Protein 1KMO (pdb70)

Organism: Escherichia coli (strain K12) (NCBI:txid83333)

Structure (mmCIF, N/CA/C/O backbone):
data_1KMO
#
_entry.id   1KMO
#
_cell.length_a   117.083
_cell.length_b   88.086
_cell.length_c   94.578
_cell.angle_alpha   90.00
_cell.angle_beta   90.00
_cell.angle_gamma   90.00
#
_symmetry.space_group_name_H-M   'P 21 21 2'
#
loop_
_entity.id
_entity.type
_entity.pdbx_description
1 polymer 'Iron(III) dicitrate transport protein fecA'
2 non-polymer 'LAURYL DIMETHYLAMINE-N-OXIDE'
3 non-polymer HEPTANE-1,2,3-TRIOL
4 water water
#
loop_
_atom_site.group_PDB
_atom_site.id
_atom_site.type_symbol
_atom_site.label_atom_id
_atom_site.label_alt_id
_atom_site.label_comp_id
_atom_site.label_asym_id
_atom_site.label_entity_id
_atom_site.label_seq_id
_atom_site.pdbx_PDB_ins_code
_atom_site.Cartn_x
_atom_site.Cartn_y
_atom_site.Cartn_z
_atom_site.occupancy
_atom_site.B_iso_or_equiv
_atom_site.auth_seq_id
_atom_site.auth_comp_id
_atom_site.auth_asym_id
_atom_site.auth_atom_id
_atom_site.pdbx_PDB_model_num
ATOM 1 N N . ALA A 1 114 ? 44.864 1.851 48.814 1.00 55.56 81 ALA A N 1
ATOM 2 C CA . ALA A 1 114 ? 45.767 0.663 48.942 1.00 54.32 81 ALA A CA 1
ATOM 3 C C . ALA A 1 114 ? 45.904 -0.029 47.601 1.00 52.45 81 ALA A C 1
ATOM 4 O O . ALA A 1 114 ? 45.496 -1.181 47.456 1.00 53.05 81 ALA A O 1
ATOM 6 N N . LEU A 1 115 ? 46.501 0.671 46.639 1.00 50.27 82 LEU A N 1
ATOM 7 C CA . LEU A 1 115 ? 46.690 0.168 45.275 1.00 47.79 82 LEU A CA 1
ATOM 8 C C . LEU A 1 115 ? 45.706 -0.902 44.824 1.00 45.94 82 LEU A C 1
ATOM 9 O O . LEU A 1 115 ? 45.820 -2.069 45.197 1.00 44.70 82 LEU A O 1
ATOM 14 N N . THR A 1 116 ? 44.738 -0.480 44.016 1.00 43.40 83 THR A N 1
ATOM 15 C CA . THR A 1 116 ? 43.735 -1.375 43.469 1.00 41.67 83 THR A CA 1
ATOM 16 C C . THR A 1 116 ? 43.741 -1.133 41.964 1.00 40.15 83 THR A C 1
ATOM 17 O O . THR A 1 116 ? 43.580 0.003 41.508 1.00 40.57 83 THR A O 1
ATOM 21 N N . VAL A 1 117 ? 43.968 -2.192 41.197 1.00 37.08 84 VAL A N 1
ATOM 22 C CA . VAL A 1 117 ? 43.995 -2.071 39.756 1.00 35.11 84 VAL A CA 1
ATOM 23 C C . VAL A 1 117 ? 42.578 -1.761 39.295 1.00 33.85 84 VAL A C 1
ATOM 24 O O . VAL A 1 117 ? 41.606 -2.331 39.801 1.00 33.55 84 VAL A O 1
ATOM 28 N N . VAL A 1 118 ? 42.455 -0.816 38.376 1.00 32.75 85 VAL A N 1
ATOM 29 C CA . VAL A 1 118 ? 41.143 -0.459 37.857 1.00 32.53 85 VAL A CA 1
ATOM 30 C C . VAL A 1 118 ? 40.860 -1.449 36.751 1.00 32.66 85 VAL A C 1
ATOM 31 O O . VAL A 1 118 ? 39.833 -2.131 36.752 1.00 31.98 85 VAL A O 1
ATOM 35 N N . GLY A 1 119 ? 41.804 -1.539 35.819 1.00 30.61 86 GLY A N 1
ATOM 36 C CA . GLY A 1 119 ? 41.646 -2.444 34.706 1.00 30.13 86 GLY A CA 1
ATOM 37 C C . GLY A 1 119 ? 40.800 -1.823 33.608 1.00 29.92 86 GLY A C 1
ATOM 38 O O . GLY A 1 119 ? 41.245 -0.917 32.906 1.00 30.64 86 GLY A O 1
ATOM 39 N N . ASP A 1 120 ? 39.569 -2.296 33.472 1.00 28.32 87 ASP A N 1
ATOM 40 C CA . ASP A 1 120 ? 38.689 -1.794 32.422 1.00 27.63 87 ASP A CA 1
ATOM 41 C C . ASP A 1 120 ? 37.874 -0.581 32.881 1.00 26.32 87 ASP A C 1
ATOM 42 O O . ASP A 1 120 ? 36.901 -0.705 33.640 1.00 25.36 87 ASP A O 1
ATOM 47 N N . TRP A 1 121 ? 38.288 0.596 32.418 1.00 26.05 88 TRP A N 1
ATOM 48 C CA . TRP A 1 121 ? 37.597 1.828 32.782 1.00 26.05 88 TRP A CA 1
ATOM 49 C C . TRP A 1 121 ? 36.323 2.094 31.978 1.00 25.84 88 TRP A C 1
ATOM 50 O O . TRP A 1 121 ? 35.642 3.083 32.229 1.00 25.54 88 TRP A O 1
ATOM 61 N N . LEU A 1 122 ? 36.025 1.238 30.999 1.00 25.67 89 LEU A N 1
ATOM 62 C CA . LEU A 1 122 ? 34.816 1.405 30.185 1.00 24.10 89 LEU A CA 1
ATOM 63 C C . LEU A 1 122 ? 33.733 0.613 30.926 1.00 25.80 89 LEU A C 1
ATOM 64 O O . LEU A 1 122 ? 32.818 1.180 31.553 1.00 24.96 89 LEU A O 1
ATOM 69 N N . GLY A 1 123 ? 33.870 -0.705 30.848 1.00 25.72 90 GLY A N 1
ATOM 70 C CA . GLY A 1 123 ? 32.973 -1.614 31.520 1.00 27.36 90 GLY A CA 1
ATOM 71 C C . GLY A 1 123 ? 31.544 -1.169 31.677 1.00 28.77 90 GLY A C 1
ATOM 72 O O . GLY A 1 123 ? 30.847 -0.900 30.699 1.00 27.17 90 GLY A O 1
ATOM 73 N N . ASP A 1 124 ? 31.109 -1.089 32.924 1.00 29.19 91 ASP A N 1
ATOM 74 C CA . ASP A 1 124 ? 29.743 -0.694 33.220 1.00 29.90 91 ASP A CA 1
ATOM 75 C C . ASP A 1 124 ? 29.547 0.791 33.422 1.00 28.04 91 ASP A C 1
ATOM 76 O O . ASP A 1 124 ? 28.574 1.218 34.042 1.00 28.42 91 ASP A O 1
ATOM 81 N N . ALA A 1 125 ? 30.470 1.580 32.899 1.00 28.12 92 ALA A N 1
ATOM 82 C CA . ALA A 1 125 ? 30.371 3.045 32.982 1.00 30.14 92 ALA A CA 1
ATOM 83 C C . ALA A 1 125 ? 30.175 3.567 34.416 1.00 30.92 92 ALA A C 1
ATOM 84 O O . ALA A 1 125 ? 29.214 4.290 34.707 1.00 29.87 92 ALA A O 1
ATOM 86 N N . ARG A 1 126 ? 31.091 3.182 35.300 1.00 32.38 93 ARG A N 1
ATOM 87 C CA . ARG A 1 126 ? 31.044 3.587 36.710 1.00 33.91 93 ARG A CA 1
ATOM 88 C C . ARG A 1 126 ? 31.209 5.090 36.807 1.00 32.76 93 ARG A C 1
ATOM 89 O O . ARG A 1 126 ? 32.030 5.673 36.110 1.00 32.21 93 ARG A O 1
ATOM 97 N N . GLU A 1 127 ? 30.429 5.712 37.679 1.00 32.21 94 GLU A N 1
ATOM 98 C CA . GLU A 1 127 ? 30.477 7.157 37.832 1.00 33.17 94 GLU A CA 1
ATOM 99 C C . GLU A 1 127 ? 31.888 7.684 38.024 1.00 31.40 94 GLU A C 1
ATOM 100 O O . GLU A 1 127 ? 32.282 8.658 37.383 1.00 30.45 94 GLU A O 1
ATOM 106 N N . ASN A 1 128 ? 32.648 7.022 38.889 1.00 31.20 95 ASN A N 1
ATOM 107 C CA . ASN A 1 128 ? 34.009 7.446 39.181 1.00 31.98 95 ASN A CA 1
ATOM 108 C C . ASN A 1 128 ? 34.970 7.351 37.997 1.00 28.32 95 ASN A C 1
ATOM 109 O O . ASN A 1 128 ? 35.800 8.229 37.822 1.00 28.07 95 ASN A O 1
ATOM 114 N N . ASP A 1 129 ? 34.871 6.298 37.191 1.00 25.67 96 ASP A N 1
ATOM 115 C CA . ASP A 1 129 ? 35.751 6.187 36.032 1.00 24.60 96 ASP A CA 1
ATOM 116 C C . ASP A 1 129 ? 35.418 7.329 35.064 1.00 23.91 96 ASP A C 1
ATOM 117 O O . ASP A 1 129 ? 36.304 7.879 34.410 1.00 21.99 96 ASP A O 1
ATOM 122 N N . VAL A 1 130 ? 34.138 7.691 34.965 1.00 21.80 97 VAL A N 1
ATOM 123 C CA . VAL A 1 130 ? 33.780 8.781 34.076 1.00 21.03 97 VAL A CA 1
ATOM 124 C C . VAL A 1 130 ? 34.318 10.113 34.617 1.00 21.49 97 VAL A C 1
ATOM 125 O O . VAL A 1 130 ? 34.883 10.916 33.871 1.00 20.84 97 VAL A O 1
ATOM 129 N N . PHE A 1 131 ? 34.142 10.362 35.912 1.00 22.54 98 PHE A N 1
ATOM 130 C CA . PHE A 1 131 ? 34.617 11.627 36.474 1.00 25.33 98 PHE A CA 1
ATOM 131 C C . PHE A 1 131 ? 36.143 11.770 36.317 1.00 25.46 98 PHE A C 1
ATOM 132 O O . PHE A 1 131 ? 36.657 12.857 36.021 1.00 24.25 98 PHE A O 1
ATOM 140 N N . GLU A 1 132 ? 36.842 10.648 36.481 1.00 26.03 99 GLU A N 1
ATOM 141 C CA . GLU A 1 132 ? 38.317 10.569 36.389 1.00 25.28 99 GLU A CA 1
ATOM 142 C C . GLU A 1 132 ? 38.835 10.369 34.957 1.00 25.38 99 GLU A C 1
ATOM 143 O O . GLU A 1 132 ? 40.039 10.231 34.730 1.00 24.07 99 GLU A O 1
ATOM 149 N N . HIS A 1 133 ? 37.924 10.335 33.988 1.00 23.71 100 HIS A N 1
ATOM 150 C CA . HIS A 1 133 ? 38.334 10.140 32.610 1.00 22.01 100 HIS A CA 1
ATOM 151 C C . HIS A 1 133 ? 39.076 11.339 32.000 1.00 21.02 100 HIS A C 1
ATOM 152 O O . HIS A 1 133 ? 38.541 12.452 31.938 1.00 20.53 100 HIS A O 1
ATOM 159 N N . ALA A 1 134 ? 40.291 11.111 31.506 1.00 19.89 101 ALA A N 1
ATOM 160 C CA . ALA A 1 134 ? 41.087 12.189 30.911 1.00 20.96 101 ALA A CA 1
ATOM 161 C C . ALA A 1 134 ? 40.752 12.439 29.441 1.00 21.92 101 ALA A C 1
ATOM 162 O O . ALA A 1 134 ? 41.611 12.289 28.554 1.00 21.92 101 ALA A O 1
ATOM 164 N N . GLY A 1 135 ? 39.496 12.820 29.195 1.00 21.71 102 GLY A N 1
ATOM 165 C CA . GLY A 1 135 ? 39.038 13.104 27.845 1.00 19.69 102 GLY A CA 1
ATOM 166 C C . GLY A 1 135 ? 37.530 13.296 27.884 1.00 18.86 102 GLY A C 1
ATOM 167 O O . GLY A 1 135 ? 36.902 13.012 28.891 1.00 19.25 102 GLY A O 1
ATOM 168 N N . ALA A 1 136 ? 36.944 13.779 26.795 1.00 19.24 103 ALA A N 1
ATOM 169 C CA . ALA A 1 136 ? 35.498 13.974 26.745 1.00 18.00 103 ALA A CA 1
ATOM 170 C C . ALA A 1 136 ? 34.755 12.622 26.861 1.00 19.79 103 ALA A C 1
ATOM 171 O O . ALA A 1 136 ? 34.966 11.700 26.063 1.00 19.33 103 ALA A O 1
ATOM 173 N N . ARG A 1 137 ? 33.874 12.515 27.852 1.00 19.02 104 ARG A N 1
ATOM 174 C CA . ARG A 1 137 ? 33.120 11.292 28.053 1.00 19.92 104 ARG A CA 1
ATOM 175 C C . ARG A 1 137 ? 31.819 11.601 28.793 1.00 20.16 104 ARG A C 1
ATOM 176 O O . ARG A 1 137 ? 31.830 12.280 29.820 1.00 22.93 104 ARG A O 1
ATOM 184 N N . ASP A 1 138 ? 30.702 11.122 28.262 1.00 17.66 105 ASP A N 1
ATOM 185 C CA . ASP A 1 138 ? 29.408 11.334 28.908 1.00 19.52 105 ASP A CA 1
ATOM 186 C C . ASP A 1 138 ? 28.607 10.054 28.951 1.00 17.10 105 ASP A C 1
ATOM 187 O O . ASP A 1 138 ? 28.623 9.268 28.003 1.00 17.03 105 ASP A O 1
ATOM 192 N N . VAL A 1 139 ? 27.904 9.835 30.057 1.00 17.04 106 VAL A N 1
ATOM 193 C CA . VAL A 1 139 ? 27.070 8.657 30.201 1.00 16.21 106 VAL A CA 1
ATOM 194 C C . VAL A 1 139 ? 25.626 9.071 30.535 1.00 17.48 106 VAL A C 1
ATOM 195 O O . VAL A 1 139 ? 25.418 10.044 31.245 1.00 18.74 106 VAL A O 1
ATOM 199 N N . ILE A 1 140 ? 24.637 8.356 29.999 1.00 15.68 107 ILE A N 1
ATOM 200 C CA . ILE A 1 140 ? 23.267 8.608 30.390 1.00 17.34 107 ILE A CA 1
ATOM 201 C C . ILE A 1 140 ? 22.789 7.238 30.832 1.00 18.35 107 ILE A C 1
ATOM 202 O O . ILE A 1 140 ? 22.881 6.270 30.069 1.00 20.29 107 ILE A O 1
ATOM 207 N N . ARG A 1 141 ? 22.325 7.153 32.077 1.00 17.13 108 ARG A N 1
ATOM 208 C CA . ARG A 1 141 ? 21.876 5.891 32.673 1.00 19.58 108 ARG A CA 1
ATOM 209 C C . ARG A 1 141 ? 20.376 5.624 32.532 1.00 21.96 108 ARG A C 1
ATOM 210 O O . ARG A 1 141 ? 19.583 6.551 32.355 1.00 20.08 108 ARG A O 1
ATOM 218 N N . ARG A 1 142 ? 20.000 4.346 32.623 1.00 23.34 109 ARG A N 1
ATOM 219 C CA . ARG A 1 142 ? 18.610 3.919 32.452 1.00 24.38 109 ARG A CA 1
ATOM 220 C C . ARG A 1 142 ? 17.593 4.782 33.210 1.00 25.07 109 ARG A C 1
ATOM 221 O O . ARG A 1 142 ? 16.508 5.049 32.724 1.00 22.99 109 ARG A O 1
ATOM 229 N N . GLU A 1 143 ? 17.976 5.223 34.400 1.00 25.96 110 GLU A N 1
ATOM 230 C CA . GLU A 1 143 ? 17.132 6.039 35.243 1.00 27.66 110 GLU A CA 1
ATOM 231 C C . GLU A 1 143 ? 16.640 7.282 34.528 1.00 25.00 110 GLU A C 1
ATOM 232 O O . GLU A 1 143 ? 15.514 7.729 34.752 1.00 23.97 110 GLU A O 1
ATOM 238 N N . ASP A 1 144 ? 17.476 7.846 33.670 1.00 21.53 111 ASP A N 1
ATOM 239 C CA . ASP A 1 144 ? 17.067 9.052 32.978 1.00 20.80 111 ASP A CA 1
ATOM 240 C C . ASP A 1 144 ? 16.537 8.878 31.567 1.00 18.64 111 ASP A C 1
ATOM 241 O O . ASP A 1 144 ? 16.265 9.873 30.881 1.00 16.67 111 ASP A O 1
ATOM 246 N N . PHE A 1 145 ? 16.368 7.633 31.127 1.00 18.49 112 PHE A N 1
ATOM 247 C CA . PHE A 1 145 ? 15.880 7.404 29.756 1.00 18.17 112 PHE A CA 1
ATOM 248 C C . PHE A 1 145 ? 14.481 7.910 29.561 1.00 17.85 112 PHE A C 1
ATOM 249 O O . PHE A 1 145 ? 14.170 8.579 28.562 1.00 17.43 112 PHE A O 1
ATOM 257 N N . ALA A 1 146 ? 13.631 7.585 30.525 1.00 16.94 113 ALA A N 1
ATOM 258 C CA . ALA A 1 146 ? 12.202 7.905 30.414 1.00 19.22 113 ALA A CA 1
ATOM 259 C C . ALA A 1 146 ? 11.766 9.369 30.469 1.00 19.75 113 ALA A C 1
ATOM 260 O O . ALA A 1 146 ? 10.689 9.706 29.964 1.00 21.29 113 ALA A O 1
ATOM 262 N N . LYS A 1 147 ? 12.591 10.236 31.054 1.00 19.11 114 LYS A N 1
ATOM 263 C CA . LYS A 1 147 ? 12.207 11.625 31.211 1.00 19.51 114 LYS A CA 1
ATOM 264 C C . LYS A 1 147 ? 11.833 12.386 29.925 1.00 20.41 114 LYS A C 1
ATOM 265 O O . LYS A 1 147 ? 11.103 13.374 29.992 1.00 17.62 114 LYS A O 1
ATOM 271 N N . THR A 1 148 ? 12.342 11.966 28.766 1.00 17.90 115 THR A N 1
ATOM 272 C CA . THR A 1 148 ? 11.955 12.636 27.534 1.00 18.36 115 THR A CA 1
ATOM 273 C C . THR A 1 148 ? 11.145 11.684 26.637 1.00 18.38 115 THR A C 1
ATOM 274 O O . THR A 1 148 ? 10.932 11.976 25.471 1.00 18.45 115 THR A O 1
ATOM 278 N N . GLY A 1 149 ? 10.687 10.560 27.184 1.00 19.46 116 GLY A N 1
ATOM 279 C CA . GLY A 1 149 ? 9.894 9.616 26.396 1.00 17.40 116 GLY A CA 1
ATOM 280 C C . GLY A 1 149 ? 10.734 8.791 25.432 1.00 19.04 116 GLY A C 1
ATOM 281 O O . GLY A 1 149 ? 10.215 8.209 24.486 1.00 15.35 116 GLY A O 1
ATOM 282 N N . ALA A 1 150 ? 12.039 8.702 25.701 1.00 17.52 117 ALA A N 1
ATOM 283 C CA . ALA A 1 150 ? 12.934 7.954 24.828 1.00 18.52 117 ALA A CA 1
ATOM 284 C C . ALA A 1 150 ? 12.708 6.449 24.822 1.00 19.88 117 ALA A C 1
ATOM 285 O O . ALA A 1 150 ? 12.575 5.807 25.872 1.00 20.44 117 ALA A O 1
ATOM 287 N N . THR A 1 151 ? 12.672 5.869 23.631 1.00 18.17 118 THR A N 1
ATOM 288 C CA . THR A 1 151 ? 12.526 4.423 23.527 1.00 20.36 118 THR A CA 1
ATOM 289 C C . THR A 1 151 ? 13.587 3.895 22.573 1.00 18.80 118 THR A C 1
ATOM 290 O O . THR A 1 151 ? 13.726 2.703 22.426 1.00 19.57 118 THR A O 1
ATOM 294 N N . THR A 1 152 ? 14.325 4.793 21.924 1.00 18.92 119 THR A N 1
ATOM 295 C CA . THR A 1 152 ? 15.355 4.403 20.968 1.00 17.73 119 THR A CA 1
ATOM 296 C C . THR A 1 152 ? 16.745 4.931 21.354 1.00 19.01 119 THR A C 1
ATOM 297 O O . THR A 1 152 ? 16.876 5.913 22.090 1.00 18.24 119 THR A O 1
ATOM 301 N N . MET A 1 153 ? 17.775 4.288 20.821 1.00 17.31 120 MET A N 1
ATOM 302 C CA . MET A 1 153 ? 19.130 4.704 21.095 1.00 18.57 120 MET A CA 1
ATOM 303 C C . MET A 1 153 ? 19.319 6.160 20.693 1.00 18.46 120 MET A C 1
ATOM 304 O O . MET A 1 153 ? 19.888 6.944 21.450 1.00 15.30 120 MET A O 1
ATOM 309 N N . ARG A 1 154 ? 18.807 6.555 19.521 1.00 18.99 121 ARG A N 1
ATOM 310 C CA . ARG A 1 154 ? 19.041 7.930 19.093 1.00 18.95 121 ARG A CA 1
ATOM 311 C C . ARG A 1 154 ? 18.457 8.992 19.998 1.00 19.32 121 ARG A C 1
ATOM 312 O O . ARG A 1 154 ? 19.036 10.057 20.135 1.00 17.92 121 ARG A O 1
ATOM 320 N N . GLU A 1 155 ? 17.317 8.708 20.631 1.00 18.62 122 GLU A N 1
ATOM 321 C CA . GLU A 1 155 ? 16.726 9.699 21.495 1.00 18.22 122 GLU A CA 1
ATOM 322 C C . GLU A 1 155 ? 17.568 9.977 22.712 1.00 18.63 122 GLU A C 1
ATOM 323 O O . GLU A 1 155 ? 17.529 11.076 23.251 1.00 20.96 122 GLU A O 1
ATOM 329 N N . VAL A 1 156 ? 18.322 8.992 23.167 1.00 16.26 123 VAL A N 1
ATOM 330 C CA . VAL A 1 156 ? 19.171 9.230 24.325 1.00 17.21 123 VAL A CA 1
ATOM 331 C C . VAL A 1 156 ? 20.514 9.823 23.856 1.00 16.42 123 VAL A C 1
ATOM 332 O O . VAL A 1 156 ? 21.050 10.773 24.454 1.00 16.57 123 VAL A O 1
ATOM 336 N N . LEU A 1 157 ? 21.042 9.283 22.762 1.00 15.60 124 LEU A N 1
ATOM 337 C CA . LEU A 1 157 ? 22.299 9.782 22.230 1.00 16.93 124 LEU A CA 1
ATOM 338 C C . LEU A 1 157 ? 22.218 11.291 21.947 1.00 18.77 124 LEU A C 1
ATOM 339 O O . LEU A 1 157 ? 23.202 12.007 22.119 1.00 17.23 124 LEU A O 1
ATOM 344 N N . ASN A 1 158 ? 21.041 11.763 21.519 1.00 19.27 125 ASN A N 1
ATOM 345 C CA . ASN A 1 158 ? 20.837 13.184 21.212 1.00 19.96 125 ASN A CA 1
ATOM 346 C C . ASN A 1 158 ? 20.919 14.086 22.431 1.00 20.70 125 ASN A C 1
ATOM 347 O O . ASN A 1 158 ? 21.087 15.286 22.289 1.00 22.60 125 ASN A O 1
ATOM 352 N N . ARG A 1 159 ? 20.792 13.536 23.631 1.00 18.93 126 ARG A N 1
ATOM 353 C CA . ARG A 1 159 ? 20.900 14.377 24.824 1.00 19.85 126 ARG A CA 1
ATOM 354 C C . ARG A 1 159 ? 22.360 14.535 25.275 1.00 20.73 126 ARG A C 1
ATOM 355 O O . ARG A 1 159 ? 22.642 15.095 26.345 1.00 21.51 126 ARG A O 1
ATOM 363 N N . ILE A 1 160 ? 23.276 14.029 24.463 1.00 20.19 127 ILE A N 1
ATOM 364 C CA . ILE A 1 160 ? 24.695 14.086 24.765 1.00 20.41 127 ILE A CA 1
ATOM 365 C C . ILE A 1 160 ? 25.392 15.100 23.877 1.00 20.73 127 ILE A C 1
ATOM 366 O O . ILE A 1 160 ? 25.259 15.077 22.658 1.00 20.22 127 ILE A O 1
ATOM 371 N N . PRO A 1 161 ? 26.154 16.014 24.490 1.00 20.61 128 PRO A N 1
ATOM 372 C CA . PRO A 1 161 ? 26.858 17.033 23.731 1.00 19.97 128 PRO A CA 1
ATOM 373 C C . PRO A 1 161 ? 27.836 16.467 22.727 1.00 21.16 128 PRO A C 1
ATOM 374 O O . PRO A 1 161 ? 28.534 15.498 23.005 1.00 21.87 128 PRO A O 1
ATOM 378 N N . GLY A 1 162 ? 27.849 17.069 21.545 1.00 19.26 129 GLY A N 1
ATOM 379 C CA . GLY A 1 162 ? 28.769 16.643 20.507 1.00 19.37 129 GLY A CA 1
ATOM 380 C C . GLY A 1 162 ? 28.273 15.439 19.728 1.00 19.57 129 GLY A C 1
ATOM 381 O O . GLY A 1 162 ? 28.999 14.911 18.865 1.00 16.98 129 GLY A O 1
ATOM 382 N N . VAL A 1 163 ? 27.054 14.991 20.045 1.00 17.38 130 VAL A N 1
ATOM 383 C CA . VAL A 1 163 ? 26.479 13.836 19.365 1.00 18.51 130 VAL A CA 1
ATOM 384 C C . VAL A 1 163 ? 25.221 14.252 18.606 1.00 18.82 130 VAL A C 1
ATOM 385 O O . VAL A 1 163 ? 24.352 14.889 19.178 1.00 17.21 130 VAL A O 1
ATOM 389 N N . SER A 1 164 ? 25.143 13.891 17.329 1.00 17.46 131 SER A N 1
ATOM 390 C CA . SER A 1 164 ? 23.971 14.199 16.538 1.00 18.87 131 SER A CA 1
ATOM 391 C C . SER A 1 164 ? 23.451 12.863 15.986 1.00 17.90 131 SER A C 1
ATOM 392 O O . SER A 1 164 ? 24.176 12.165 15.289 1.00 17.01 131 SER A O 1
ATOM 395 N N . ALA A 1 165 ? 22.206 12.521 16.331 1.00 18.07 132 ALA A N 1
ATOM 396 C CA . ALA A 1 165 ? 21.574 11.256 15.923 1.00 16.05 132 ALA A CA 1
ATOM 397 C C . ALA A 1 165 ? 20.265 11.600 15.223 1.00 14.58 132 ALA A C 1
ATOM 398 O O . ALA A 1 165 ? 19.204 11.674 15.853 1.00 13.69 132 ALA A O 1
ATOM 400 N N . PRO A 1 166 ? 20.326 11.810 13.905 1.00 15.51 133 PRO A N 1
ATOM 401 C CA . PRO A 1 166 ? 19.183 12.170 13.062 1.00 14.33 133 PRO A CA 1
ATOM 402 C C . PRO A 1 166 ? 18.055 11.159 13.070 1.00 13.48 133 PRO A C 1
ATOM 403 O O . PRO A 1 166 ? 18.258 9.962 13.315 1.00 12.70 133 PRO A O 1
ATOM 407 N N . GLU A 1 167 ? 16.862 11.658 12.785 1.00 14.33 134 GLU A N 1
ATOM 408 C CA . GLU A 1 167 ? 15.687 10.819 12.698 1.00 15.83 134 GLU A CA 1
ATOM 409 C C . GLU A 1 167 ? 15.904 9.898 11.500 1.00 15.18 134 GLU A C 1
ATOM 410 O O . GLU A 1 167 ? 16.719 10.210 10.609 1.00 14.31 134 GLU A O 1
ATOM 416 N N . ASN A 1 168 ? 15.217 8.759 11.499 1.00 14.85 135 ASN A N 1
ATOM 417 C CA . ASN A 1 168 ? 15.344 7.764 10.421 1.00 15.07 135 ASN A CA 1
ATOM 418 C C . ASN A 1 168 ? 15.269 8.394 9.051 1.00 15.67 135 ASN A C 1
ATOM 419 O O . ASN A 1 168 ? 14.381 9.182 8.774 1.00 18.10 135 ASN A O 1
ATOM 424 N N . ASN A 1 169 ? 16.211 8.046 8.184 1.00 16.52 136 ASN A N 1
ATOM 425 C CA . ASN A 1 169 ? 16.194 8.585 6.835 1.00 16.02 136 ASN A CA 1
ATOM 426 C C . ASN A 1 169 ? 17.150 7.755 6.002 1.00 16.71 136 ASN A C 1
ATOM 427 O O . ASN A 1 169 ? 18.002 7.048 6.541 1.00 16.57 136 ASN A O 1
ATOM 432 N N . GLY A 1 170 ? 16.981 7.831 4.683 1.00 17.48 137 GLY A N 1
ATOM 433 C CA . GLY A 1 170 ? 17.836 7.121 3.758 1.00 17.53 137 GLY A CA 1
ATOM 434 C C . GLY A 1 170 ? 17.871 5.615 3.932 1.00 17.71 137 GLY A C 1
ATOM 435 O O . GLY A 1 170 ? 16.861 4.960 4.216 1.00 15.60 137 GLY A O 1
ATOM 436 N N . THR A 1 171 ? 19.055 5.061 3.751 1.00 17.24 138 THR A N 1
ATOM 437 C CA . THR A 1 171 ? 19.235 3.630 3.901 1.00 19.14 138 THR A CA 1
ATOM 438 C C . THR A 1 171 ? 18.706 3.262 5.277 1.00 18.98 138 THR A C 1
ATOM 439 O O . THR A 1 171 ? 17.979 2.275 5.427 1.00 20.94 138 THR A O 1
ATOM 443 N N . GLY A 1 172 ? 19.018 4.097 6.264 1.00 18.54 139 GLY A N 1
ATOM 444 C CA . GLY A 1 172 ? 18.554 3.854 7.623 1.00 16.62 139 GLY A CA 1
ATOM 445 C C . GLY A 1 172 ? 17.215 4.490 7.950 1.00 16.19 139 GLY A C 1
ATOM 446 O O . GLY A 1 172 ? 17.028 5.049 9.049 1.00 14.97 139 GLY A O 1
ATOM 447 N N . SER A 1 173 ? 16.282 4.410 7.002 1.00 16.13 140 SER A N 1
ATOM 448 C CA . SER A 1 173 ? 14.943 4.974 7.161 1.00 15.89 140 SER A CA 1
ATOM 449 C C . SER A 1 173 ? 14.029 4.006 7.933 1.00 17.37 140 SER A C 1
ATOM 450 O O . SER A 1 173 ? 12.901 3.710 7.510 1.00 15.30 140 SER A O 1
ATOM 453 N N . HIS A 1 174 ? 14.523 3.535 9.077 1.00 15.78 141 HIS A N 1
ATOM 454 C CA . HIS A 1 174 ? 13.783 2.608 9.895 1.00 14.85 141 HIS A CA 1
ATOM 455 C C . HIS A 1 174 ? 14.493 2.396 11.208 1.00 17.00 141 HIS A C 1
ATOM 456 O O . HIS A 1 174 ? 15.677 2.693 11.344 1.00 15.69 141 HIS A O 1
ATOM 463 N N . ASP A 1 175 ? 13.770 1.821 12.154 1.00 17.15 142 ASP A N 1
ATOM 464 C CA . ASP A 1 175 ? 14.290 1.569 13.484 1.00 18.34 142 ASP A CA 1
ATOM 465 C C . ASP A 1 175 ? 15.356 0.478 13.645 1.00 19.75 142 ASP A C 1
ATOM 466 O O . ASP A 1 175 ? 16.012 0.436 14.704 1.00 19.44 142 ASP A O 1
ATOM 471 N N . LEU A 1 176 ? 15.552 -0.386 12.638 1.00 17.54 143 LEU A N 1
ATOM 472 C CA . LEU A 1 176 ? 16.559 -1.446 12.778 1.00 19.40 143 LEU A CA 1
ATOM 473 C C . LEU A 1 176 ? 17.955 -0.893 12.601 1.00 18.38 143 LEU A C 1
ATOM 474 O O . LEU A 1 176 ? 18.922 -1.504 13.055 1.00 18.13 143 LEU A O 1
ATOM 479 N N . ALA A 1 177 ? 18.048 0.247 11.916 1.00 16.41 144 ALA A N 1
ATOM 480 C CA . ALA A 1 177 ? 19.327 0.913 11.661 1.00 16.60 144 ALA A CA 1
ATOM 481 C C . ALA A 1 177 ? 19.658 1.859 12.810 1.00 15.86 144 ALA A C 1
ATOM 482 O O . ALA A 1 177 ? 18.828 2.097 13.682 1.00 14.83 144 ALA A O 1
ATOM 484 N N . MET A 1 178 ? 20.892 2.352 12.818 1.00 14.22 145 MET A N 1
ATOM 485 C CA . MET A 1 178 ? 21.297 3.328 13.794 1.00 15.11 145 MET A CA 1
ATOM 486 C C . MET A 1 178 ? 22.058 4.422 13.046 1.00 15.53 145 MET A C 1
ATOM 487 O O . MET A 1 178 ? 22.972 4.152 12.248 1.00 16.79 145 MET A O 1
ATOM 492 N N . ASN A 1 179 ? 21.666 5.662 13.296 1.00 15.23 146 ASN A N 1
ATOM 493 C CA . ASN A 1 179 ? 22.308 6.793 12.664 1.00 14.99 146 ASN A CA 1
ATOM 494 C C . ASN A 1 179 ? 22.778 7.782 13.710 1.00 13.96 146 ASN A C 1
ATOM 495 O O . ASN A 1 179 ? 21.982 8.269 14.493 1.00 13.17 146 ASN A O 1
ATOM 500 N N . PHE A 1 180 ? 24.071 8.073 13.723 1.00 13.89 147 PHE A N 1
ATOM 501 C CA . PHE A 1 180 ? 24.593 9.086 14.632 1.00 14.77 147 PHE A CA 1
ATOM 502 C C . PHE A 1 180 ? 26.016 9.398 14.209 1.00 14.43 147 PHE A C 1
ATOM 503 O O . PHE A 1 180 ? 26.693 8.557 13.630 1.00 14.54 147 PHE A O 1
ATOM 511 N N . GLY A 1 181 ? 26.423 10.633 14.465 1.00 14.73 148 GLY A N 1
ATOM 512 C CA . GLY A 1 181 ? 27.771 11.069 14.165 1.00 16.00 148 GLY A CA 1
ATOM 513 C C . GLY A 1 181 ? 28.253 11.893 15.349 1.00 17.67 148 GLY A C 1
ATOM 514 O O . GLY A 1 181 ? 27.453 12.587 16.024 1.00 14.78 148 GLY A O 1
ATOM 515 N N . ILE A 1 182 ? 29.551 11.804 15.620 1.00 16.62 149 ILE A N 1
ATOM 516 C CA . ILE A 1 182 ? 30.132 12.551 16.731 1.00 17.04 149 ILE A CA 1
ATOM 517 C C . ILE A 1 182 ? 30.900 13.728 16.160 1.00 15.12 149 ILE A C 1
ATOM 518 O O . ILE A 1 182 ? 31.600 13.590 15.166 1.00 16.38 149 ILE A O 1
ATOM 523 N N . ARG A 1 183 ? 30.732 14.904 16.749 1.00 15.33 150 ARG A N 1
ATOM 524 C CA . ARG A 1 183 ? 31.476 16.076 16.293 1.00 14.85 150 ARG A CA 1
ATOM 525 C C . ARG A 1 183 ? 31.461 16.337 14.809 1.00 14.14 150 ARG A C 1
ATOM 526 O O . ARG A 1 183 ? 32.480 16.696 14.210 1.00 14.29 150 ARG A O 1
ATOM 534 N N . GLY A 1 184 ? 30.316 16.148 14.179 1.00 16.06 151 GLY A N 1
ATOM 535 C CA . GLY A 1 184 ? 30.256 16.447 12.756 1.00 15.19 151 GLY A CA 1
ATOM 536 C C . GLY A 1 184 ? 30.700 15.370 11.780 1.00 16.58 151 GLY A C 1
ATOM 537 O O . GLY A 1 184 ? 30.731 15.620 10.566 1.00 15.76 151 GLY A O 1
ATOM 538 N N . LEU A 1 185 ? 31.096 14.202 12.287 1.00 15.86 152 LEU A N 1
ATOM 539 C CA . LEU A 1 185 ? 31.481 13.088 11.398 1.00 15.14 152 LEU A CA 1
ATOM 540 C C . LEU A 1 185 ? 30.168 12.591 10.812 1.00 16.53 152 LEU A C 1
ATOM 541 O O . LEU A 1 185 ? 29.095 12.738 11.430 1.00 16.27 152 LEU A O 1
ATOM 546 N N . ASN A 1 186 ? 30.257 12.027 9.614 1.00 18.21 153 ASN A N 1
ATOM 547 C CA . ASN A 1 186 ? 29.098 11.541 8.882 1.00 16.49 153 ASN A CA 1
ATOM 548 C C . ASN A 1 186 ? 28.195 10.740 9.799 1.00 16.24 153 ASN A C 1
ATOM 549 O O . ASN A 1 186 ? 28.617 9.734 10.359 1.00 15.51 153 ASN A O 1
ATOM 554 N N . PRO A 1 187 ? 26.929 11.172 9.972 1.00 15.66 154 PRO A N 1
ATOM 555 C CA . PRO A 1 187 ? 26.058 10.390 10.860 1.00 14.77 154 PRO A CA 1
ATOM 556 C C . PRO A 1 187 ? 25.387 9.199 10.191 1.00 14.66 154 PRO A C 1
ATOM 557 O O . PRO A 1 187 ? 24.884 8.338 10.881 1.00 14.16 154 PRO A O 1
ATOM 561 N N . ARG A 1 188 ? 25.363 9.162 8.858 1.00 14.51 155 ARG A N 1
ATOM 562 C CA . ARG A 1 188 ? 24.664 8.086 8.178 1.00 16.45 155 ARG A CA 1
ATOM 563 C C . ARG A 1 188 ? 25.175 6.707 8.569 1.00 16.69 155 ARG A C 1
ATOM 564 O O . ARG A 1 188 ? 26.330 6.368 8.349 1.00 17.24 155 ARG A O 1
ATOM 572 N N . LEU A 1 189 ? 24.295 5.940 9.203 1.00 14.95 156 LEU A N 1
ATOM 573 C CA . LEU A 1 189 ? 24.587 4.591 9.639 1.00 14.51 156 LEU A CA 1
ATOM 574 C C . LEU A 1 189 ? 25.696 4.449 10.690 1.00 16.04 156 LEU A C 1
ATOM 575 O O . LEU A 1 189 ? 26.311 3.385 10.835 1.00 15.88 156 LEU A O 1
ATOM 580 N N . ALA A 1 190 ? 25.945 5.531 11.418 1.00 15.23 157 ALA A N 1
ATOM 581 C CA . ALA A 1 190 ? 26.875 5.512 12.551 1.00 14.37 157 ALA A CA 1
ATOM 582 C C . ALA A 1 190 ? 28.196 4.773 12.306 1.00 15.68 157 ALA A C 1
ATOM 583 O O . ALA A 1 190 ? 28.568 3.879 13.076 1.00 17.11 157 ALA A O 1
ATOM 585 N N . SER A 1 191 ? 28.923 5.164 11.268 1.00 13.38 158 SER A N 1
ATOM 586 C CA . SER A 1 191 ? 30.146 4.450 10.926 1.00 15.54 158 SER A CA 1
ATOM 587 C C . SER A 1 191 ? 31.475 5.056 11.348 1.00 15.52 158 SER A C 1
ATOM 588 O O . SER A 1 191 ? 32.508 4.457 11.070 1.00 14.49 158 SER A O 1
ATOM 591 N N . ARG A 1 192 ? 31.466 6.222 11.991 1.00 16.75 159 ARG A N 1
ATOM 592 C CA . ARG A 1 192 ? 32.738 6.870 12.349 1.00 18.51 159 ARG A CA 1
ATOM 593 C C . ARG A 1 192 ? 33.154 6.819 13.808 1.00 17.83 159 ARG A C 1
ATOM 594 O O . ARG A 1 192 ? 34.085 7.501 14.212 1.00 17.58 159 ARG A O 1
ATOM 602 N N . SER A 1 193 ? 32.461 5.993 14.584 1.00 14.77 160 SER A N 1
ATOM 603 C CA . SER A 1 193 ? 32.755 5.804 15.999 1.00 15.11 160 SER A CA 1
ATOM 604 C C . SER A 1 193 ? 32.849 4.297 16.161 1.00 16.25 160 SER A C 1
ATOM 605 O O . SER A 1 193 ? 32.301 3.542 15.341 1.00 17.17 160 SER A O 1
ATOM 608 N N . THR A 1 194 ? 33.513 3.851 17.224 1.00 16.13 161 THR A N 1
ATOM 609 C CA . THR A 1 194 ? 33.658 2.429 17.486 1.00 15.59 161 THR A CA 1
ATOM 610 C C . THR A 1 194 ? 32.443 2.095 18.329 1.00 15.02 161 THR A C 1
ATOM 611 O O . THR A 1 194 ? 32.344 2.535 19.467 1.00 13.29 161 THR A O 1
ATOM 615 N N . VAL A 1 195 ? 31.518 1.328 17.749 1.00 15.97 162 VAL A N 1
ATOM 616 C CA . VAL A 1 195 ? 30.287 0.988 18.433 1.00 15.08 162 VAL A CA 1
ATOM 617 C C . VAL A 1 195 ? 30.353 -0.381 19.071 1.00 14.25 162 VAL A C 1
ATOM 618 O O . VAL A 1 195 ? 30.674 -1.379 18.409 1.00 16.52 162 VAL A O 1
ATOM 622 N N . LEU A 1 196 ? 30.052 -0.410 20.368 1.00 15.07 163 LEU A N 1
ATOM 623 C CA . LEU A 1 196 ? 30.129 -1.631 21.164 1.00 15.95 163 LEU A CA 1
ATOM 624 C C . LEU A 1 196 ? 28.947 -1.844 22.086 1.00 16.05 163 LEU A C 1
ATOM 625 O O . LEU A 1 196 ? 28.248 -0.905 22.430 1.00 19.17 163 LEU A O 1
ATOM 630 N N . MET A 1 197 ? 28.767 -3.099 22.510 1.00 15.41 164 MET A N 1
ATOM 631 C CA . MET A 1 197 ? 27.735 -3.496 23.475 1.00 16.85 164 MET A CA 1
ATOM 632 C C . MET A 1 197 ? 28.567 -4.357 24.446 1.00 18.10 164 MET A C 1
ATOM 633 O O . MET A 1 197 ? 29.132 -5.390 24.042 1.00 18.15 164 MET A O 1
ATOM 638 N N . ASP A 1 198 ? 28.632 -3.923 25.694 1.00 18.06 165 ASP A N 1
ATOM 639 C CA . ASP A 1 198 ? 29.454 -4.565 26.719 1.00 20.89 165 ASP A CA 1
ATOM 640 C C . ASP A 1 198 ? 30.866 -4.800 26.145 1.00 21.11 165 ASP A C 1
ATOM 641 O O . ASP A 1 198 ? 31.469 -5.853 26.335 1.00 21.55 165 ASP A O 1
ATOM 646 N N . GLY A 1 199 ? 31.384 -3.811 25.425 1.00 20.00 166 GLY A N 1
ATOM 647 C CA . GLY A 1 199 ? 32.709 -3.958 24.830 1.00 20.46 166 GLY A CA 1
ATOM 648 C C . GLY A 1 199 ? 32.767 -4.827 23.570 1.00 20.51 166 GLY A C 1
ATOM 649 O O . GLY A 1 199 ? 33.790 -4.875 22.900 1.00 21.92 166 GLY A O 1
ATOM 650 N N . ILE A 1 200 ? 31.682 -5.518 23.236 1.00 19.69 167 ILE A N 1
ATOM 651 C CA . ILE A 1 200 ? 31.657 -6.378 22.042 1.00 20.31 167 ILE A CA 1
ATOM 652 C C . ILE A 1 200 ? 31.282 -5.582 20.775 1.00 20.35 167 ILE A C 1
ATOM 653 O O . ILE A 1 200 ? 30.384 -4.758 20.813 1.00 21.86 167 ILE A O 1
ATOM 658 N N . PRO A 1 201 ? 31.938 -5.852 19.632 1.00 20.18 168 PRO A N 1
ATOM 659 C CA . PRO A 1 201 ? 31.608 -5.118 18.406 1.00 20.12 168 PRO A CA 1
ATOM 660 C C . PRO A 1 201 ? 30.140 -5.284 17.982 1.00 20.62 168 PRO A C 1
ATOM 661 O O . PRO A 1 201 ? 29.638 -6.403 17.853 1.00 19.93 168 PRO A O 1
ATOM 665 N N . VAL A 1 202 ? 29.464 -4.160 17.784 1.00 20.33 169 VAL A N 1
ATOM 666 C CA . VAL A 1 202 ? 28.086 -4.168 17.332 1.00 18.87 169 VAL A CA 1
ATOM 667 C C . VAL A 1 202 ? 27.972 -4.321 15.795 1.00 18.50 169 VAL A C 1
ATOM 668 O O . VAL A 1 202 ? 27.053 -4.979 15.291 1.00 18.47 169 VAL A O 1
ATOM 672 N N . PRO A 1 203 ? 28.887 -3.700 15.030 1.00 17.61 170 PRO A N 1
ATOM 673 C CA . PRO A 1 203 ? 28.795 -3.833 13.572 1.00 16.87 170 PRO A CA 1
ATOM 674 C C . PRO A 1 203 ? 28.911 -5.297 13.143 1.00 17.28 170 PRO A C 1
ATOM 675 O O . PRO A 1 203 ? 29.629 -6.069 13.783 1.00 17.08 170 PRO A O 1
ATOM 679 N N . PHE A 1 204 ? 28.219 -5.678 12.071 1.00 14.29 171 PHE A N 1
ATOM 680 C CA . PHE A 1 204 ? 28.346 -7.040 11.578 1.00 17.09 171 PHE A CA 1
ATOM 681 C C . PHE A 1 204 ? 29.673 -7.175 10.795 1.00 14.39 171 PHE A C 1
ATOM 682 O O . PHE A 1 204 ? 30.075 -8.269 10.446 1.00 16.22 171 PHE A O 1
ATOM 690 N N . ALA A 1 205 ? 30.329 -6.062 10.521 1.00 15.68 172 ALA A N 1
ATOM 691 C CA . ALA A 1 205 ? 31.632 -6.069 9.827 1.00 17.87 172 ALA A CA 1
ATOM 692 C C . ALA A 1 205 ? 32.353 -4.810 10.302 1.00 16.87 172 ALA A C 1
ATOM 693 O O . ALA A 1 205 ? 32.515 -3.850 9.570 1.00 17.65 172 ALA A O 1
ATOM 695 N N . PRO A 1 206 ? 32.816 -4.824 11.561 1.00 20.02 173 PRO A N 1
ATOM 696 C CA . PRO A 1 206 ? 33.523 -3.714 12.228 1.00 18.01 173 PRO A CA 1
ATOM 697 C C . PRO A 1 206 ? 34.601 -3.062 11.381 1.00 18.13 173 PRO A C 1
ATOM 698 O O . PRO A 1 206 ? 34.738 -1.835 11.368 1.00 17.14 173 PRO A O 1
ATOM 702 N N . TYR A 1 207 ? 35.360 -3.889 10.663 1.00 17.09 174 TYR A N 1
ATOM 703 C CA . TYR A 1 207 ? 36.438 -3.385 9.842 1.00 17.27 174 TYR A CA 1
ATOM 704 C C . TYR A 1 207 ? 36.016 -3.003 8.433 1.00 17.25 174 TYR A C 1
ATOM 705 O O . TYR A 1 207 ? 36.082 -1.849 8.066 1.00 16.81 174 TYR A O 1
ATOM 714 N N . GLY A 1 208 ? 35.567 -3.978 7.650 1.00 18.30 175 GLY A N 1
ATOM 715 C CA . GLY A 1 208 ? 35.224 -3.696 6.270 1.00 16.39 175 GLY A CA 1
ATOM 716 C C . GLY A 1 208 ? 33.937 -2.984 5.898 1.00 17.71 175 GLY A C 1
ATOM 717 O O . GLY A 1 208 ? 33.893 -2.341 4.839 1.00 15.99 175 GLY A O 1
ATOM 718 N N . GLN A 1 209 ? 32.900 -3.105 6.732 1.00 18.66 176 GLN A N 1
ATOM 719 C CA . GLN A 1 209 ? 31.592 -2.486 6.476 1.00 20.14 176 GLN A CA 1
ATOM 720 C C . GLN A 1 209 ? 30.954 -2.129 7.831 1.00 18.89 176 GLN A C 1
ATOM 721 O O . GLN A 1 209 ? 30.020 -2.792 8.273 1.00 17.11 176 GLN A O 1
ATOM 727 N N . PRO A 1 210 ? 31.440 -1.063 8.485 1.00 18.04 177 PRO A N 1
ATOM 728 C CA . PRO A 1 210 ? 30.921 -0.637 9.791 1.00 18.10 177 PRO A CA 1
ATOM 729 C C . PRO A 1 210 ? 29.582 0.092 9.769 1.00 18.19 177 PRO A C 1
ATOM 730 O O . PRO A 1 210 ? 29.065 0.478 10.820 1.00 19.83 177 PRO A O 1
ATOM 734 N N . GLN A 1 211 ? 29.004 0.277 8.585 1.00 20.15 178 GLN A N 1
ATOM 735 C CA . GLN A 1 211 ? 27.703 0.960 8.496 1.00 18.84 178 GLN A CA 1
ATOM 736 C C . GLN A 1 211 ? 26.617 0.138 9.175 1.00 18.18 178 GLN A C 1
ATOM 737 O O . GLN A 1 211 ? 26.363 -1.015 8.798 1.00 18.83 178 GLN A O 1
ATOM 743 N N . LEU A 1 212 ? 25.951 0.730 10.160 1.00 17.40 179 LEU A N 1
ATOM 744 C CA . LEU A 1 212 ? 24.912 0.012 10.879 1.00 15.63 179 LEU A CA 1
ATOM 745 C C . LEU A 1 212 ? 23.535 0.048 10.210 1.00 18.68 179 LEU A C 1
ATOM 746 O O . LEU A 1 212 ? 22.566 0.568 10.776 1.00 15.85 179 LEU A O 1
ATOM 751 N N . SER A 1 213 ? 23.456 -0.526 9.005 1.00 18.59 180 SER A N 1
ATOM 752 C CA . SER A 1 213 ? 22.192 -0.609 8.297 1.00 18.74 180 SER A CA 1
ATOM 753 C C . SER A 1 213 ? 21.287 -1.499 9.164 1.00 18.33 180 SER A C 1
ATOM 754 O O . SER A 1 213 ? 20.067 -1.419 9.086 1.00 20.28 180 SER A O 1
ATOM 757 N N . LEU A 1 214 ? 21.914 -2.336 9.996 1.00 18.67 181 LEU A N 1
ATOM 758 C CA . LEU A 1 214 ? 21.239 -3.191 10.983 1.00 18.97 181 LEU A CA 1
ATOM 759 C C . LEU A 1 214 ? 22.068 -2.909 12.246 1.00 18.50 181 LEU A C 1
ATOM 760 O O . LEU A 1 214 ? 23.282 -3.060 12.232 1.00 14.31 181 LEU A O 1
ATOM 765 N N . ALA A 1 215 ? 21.409 -2.461 13.308 1.00 17.40 182 ALA A N 1
ATOM 766 C CA . ALA A 1 215 ? 22.067 -2.133 14.567 1.00 17.38 182 ALA A CA 1
ATOM 767 C C . ALA A 1 215 ? 21.320 -2.984 15.586 1.00 18.72 182 ALA A C 1
ATOM 768 O O . ALA A 1 215 ? 20.357 -2.550 16.218 1.00 16.71 182 ALA A O 1
ATOM 770 N N . PRO A 1 216 ? 21.799 -4.210 15.796 1.00 19.44 183 PRO A N 1
ATOM 771 C CA . PRO A 1 216 ? 21.111 -5.082 16.743 1.00 19.55 183 PRO A CA 1
ATOM 772 C C . PRO A 1 216 ? 21.304 -4.842 18.233 1.00 19.82 183 PRO A C 1
ATOM 773 O O . PRO A 1 216 ? 21.867 -5.667 18.940 1.00 23.04 183 PRO A O 1
ATOM 777 N N . VAL A 1 217 ? 20.821 -3.693 18.698 1.00 19.89 184 VAL A N 1
ATOM 778 C CA . VAL A 1 217 ? 20.864 -3.296 20.099 1.00 17.25 184 VAL A CA 1
ATOM 779 C C . VAL A 1 217 ? 19.540 -2.606 20.421 1.00 19.57 184 VAL A C 1
ATOM 780 O O . VAL A 1 217 ? 18.897 -2.051 19.528 1.00 17.63 184 VAL A O 1
ATOM 784 N N . SER A 1 218 ? 19.126 -2.621 21.689 1.00 17.97 185 SER A N 1
ATOM 785 C CA . SER A 1 218 ? 17.863 -1.974 22.042 1.00 17.42 185 SER A CA 1
ATOM 786 C C . SER A 1 218 ? 18.006 -1.263 23.350 1.00 15.92 185 SER A C 1
ATOM 787 O O . SER A 1 218 ? 18.487 -1.833 24.330 1.00 15.79 185 SER A O 1
ATOM 790 N N . LEU A 1 219 ? 17.589 -0.013 23.356 1.00 15.55 186 LEU A N 1
ATOM 791 C CA . LEU A 1 219 ? 17.619 0.813 24.557 1.00 17.33 186 LEU A CA 1
ATOM 792 C C . LEU A 1 219 ? 17.008 0.058 25.732 1.00 18.22 186 LEU A C 1
ATOM 793 O O . LEU A 1 219 ? 17.525 0.099 26.854 1.00 17.59 186 LEU A O 1
ATOM 798 N N . GLY A 1 220 ? 15.880 -0.601 25.472 1.00 19.02 187 GLY A N 1
ATOM 799 C CA . GLY A 1 220 ? 15.206 -1.363 26.512 1.00 19.17 187 GLY A CA 1
ATOM 800 C C . GLY A 1 220 ? 16.101 -2.361 27.245 1.00 20.38 187 GLY A C 1
ATOM 801 O O . GLY A 1 220 ? 15.824 -2.695 28.382 1.00 19.33 187 GLY A O 1
ATOM 802 N N . ASN A 1 221 ? 17.171 -2.840 26.614 1.00 20.30 188 ASN A N 1
ATOM 803 C CA . ASN A 1 221 ? 18.039 -3.832 27.259 1.00 20.89 188 ASN A CA 1
ATOM 804 C C . ASN A 1 221 ? 19.287 -3.235 27.914 1.00 20.82 188 ASN A C 1
ATOM 805 O O . ASN A 1 221 ? 20.166 -3.978 28.371 1.00 22.31 188 ASN A O 1
ATOM 810 N N . MET A 1 222 ? 19.323 -1.909 28.021 1.00 19.62 189 MET A N 1
ATOM 811 C CA . MET A 1 222 ? 20.486 -1.211 28.555 1.00 19.27 189 MET A CA 1
ATOM 812 C C . MET A 1 222 ? 20.364 -0.528 29.891 1.00 19.64 189 MET A C 1
ATOM 813 O O . MET A 1 222 ? 19.303 -0.007 30.233 1.00 19.41 189 MET A O 1
ATOM 818 N N . ASP A 1 223 ? 21.476 -0.521 30.630 1.00 19.85 190 ASP A N 1
ATOM 819 C CA . ASP A 1 223 ? 21.555 0.180 31.912 1.00 20.16 190 ASP A CA 1
ATOM 820 C C . ASP A 1 223 ? 22.205 1.547 31.658 1.00 19.60 190 ASP A C 1
ATOM 821 O O . ASP A 1 223 ? 22.058 2.467 32.445 1.00 21.02 190 ASP A O 1
ATOM 826 N N . ALA A 1 224 ? 22.914 1.688 30.548 1.00 17.70 191 ALA A N 1
ATOM 827 C CA . ALA A 1 224 ? 23.552 2.963 30.250 1.00 17.30 191 ALA A CA 1
ATOM 828 C C . ALA A 1 224 ? 24.086 3.015 28.844 1.00 17.65 191 ALA A C 1
ATOM 829 O O . ALA A 1 224 ? 24.244 1.974 28.203 1.00 17.33 191 ALA A O 1
ATOM 831 N N . ILE A 1 225 ? 24.367 4.248 28.397 1.00 17.53 192 ILE A N 1
ATOM 832 C CA . ILE A 1 225 ? 24.970 4.532 27.107 1.00 16.55 192 ILE A CA 1
ATOM 833 C C . ILE A 1 225 ? 26.181 5.373 27.503 1.00 16.65 192 ILE A C 1
ATOM 834 O O . ILE A 1 225 ? 26.028 6.379 28.171 1.00 17.59 192 ILE A O 1
ATOM 839 N N . ASP A 1 226 ? 27.374 4.936 27.086 1.00 18.50 193 ASP A N 1
ATOM 840 C CA . ASP A 1 226 ? 28.674 5.533 27.443 1.00 17.48 193 ASP A CA 1
ATOM 841 C C . ASP A 1 226 ? 29.370 6.018 26.166 1.00 19.41 193 ASP A C 1
ATOM 842 O O . ASP A 1 226 ? 29.888 5.217 25.382 1.00 20.08 193 ASP A O 1
ATOM 847 N N . VAL A 1 227 ? 29.373 7.333 25.970 1.00 17.79 194 VAL A N 1
ATOM 848 C CA . VAL A 1 227 ? 29.943 7.953 24.796 1.00 17.38 194 VAL A CA 1
ATOM 849 C C . VAL A 1 227 ? 31.291 8.520 25.189 1.00 19.83 194 VAL A C 1
ATOM 850 O O . VAL A 1 227 ? 31.388 9.513 25.939 1.00 20.15 194 VAL A O 1
ATOM 854 N N . VAL A 1 228 ? 32.333 7.856 24.707 1.00 18.81 195 VAL A N 1
ATOM 855 C CA . VAL A 1 228 ? 33.704 8.243 25.001 1.00 17.96 195 VAL A CA 1
ATOM 856 C C . VAL A 1 228 ? 34.276 8.894 23.755 1.00 16.45 195 VAL A C 1
ATOM 857 O O . VAL A 1 228 ? 34.900 8.245 22.920 1.00 17.14 195 VAL A O 1
ATOM 861 N N . ARG A 1 229 ? 34.041 10.188 23.627 1.00 17.17 196 ARG A N 1
ATOM 862 C CA . ARG A 1 229 ? 34.514 10.930 22.475 1.00 15.16 196 ARG A CA 1
ATOM 863 C C . ARG A 1 229 ? 36.037 11.076 22.439 1.00 17.93 196 ARG A C 1
ATOM 864 O O . ARG A 1 229 ? 36.636 11.222 21.362 1.00 15.17 196 ARG A O 1
ATOM 872 N N . GLY A 1 230 ? 36.663 11.037 23.613 1.00 17.22 197 GLY A N 1
ATOM 873 C CA . GLY A 1 230 ? 38.114 11.135 23.659 1.00 19.84 197 GLY A CA 1
ATOM 874 C C . GLY A 1 230 ? 38.753 10.225 24.689 1.00 20.30 197 GLY A C 1
ATOM 875 O O . GLY A 1 230 ? 38.130 9.904 25.710 1.00 21.38 197 GLY A O 1
ATOM 876 N N . GLY A 1 231 ? 39.993 9.808 24.417 1.00 20.81 198 GLY A N 1
ATOM 877 C CA . GLY A 1 231 ? 40.735 8.955 25.334 1.00 21.53 198 GLY A CA 1
ATOM 878 C C . GLY A 1 231 ? 40.571 7.452 25.176 1.00 23.04 198 GLY A C 1
ATOM 879 O O . GLY A 1 231 ? 41.151 6.691 25.952 1.00 22.48 198 GLY A O 1
ATOM 880 N N . GLY A 1 232 ? 39.795 7.010 24.187 1.00 21.66 199 GLY A N 1
ATOM 881 C CA . GLY A 1 232 ? 39.611 5.581 24.006 1.00 22.18 199 GLY A CA 1
ATOM 882 C C . GLY A 1 232 ? 40.261 5.021 22.747 1.00 21.55 199 GLY A C 1
ATOM 883 O O . GLY A 1 232 ? 40.130 3.838 22.459 1.00 22.81 199 GLY A O 1
ATOM 884 N N . ALA A 1 233 ? 40.983 5.853 22.010 1.00 20.58 200 ALA A N 1
ATOM 885 C CA . ALA A 1 233 ? 41.617 5.406 20.765 1.00 21.57 200 ALA A CA 1
ATOM 886 C C . ALA A 1 233 ? 42.756 4.382 20.894 1.00 22.09 200 ALA A C 1
ATOM 887 O O . ALA A 1 233 ? 43.198 3.810 19.894 1.00 20.21 200 ALA A O 1
ATOM 889 N N . VAL A 1 234 ? 43.240 4.157 22.115 1.00 23.23 201 VAL A N 1
ATOM 890 C CA . VAL A 1 234 ? 44.310 3.180 22.336 1.00 21.93 201 VAL A CA 1
ATOM 891 C C . VAL A 1 234 ? 43.693 1.811 22.574 1.00 21.50 201 VAL A C 1
ATOM 892 O O . VAL A 1 234 ? 44.098 0.813 21.972 1.00 22.38 201 VAL A O 1
ATOM 896 N N . ARG A 1 235 ? 42.675 1.770 23.422 1.00 20.14 202 ARG A N 1
ATOM 897 C CA . ARG A 1 235 ? 42.023 0.505 23.769 1.00 20.81 202 ARG A CA 1
ATOM 898 C C . ARG A 1 235 ? 40.924 0.001 22.849 1.00 20.20 202 ARG A C 1
ATOM 899 O O . ARG A 1 235 ? 40.586 -1.189 22.877 1.00 19.69 202 ARG A O 1
ATOM 907 N N . TYR A 1 236 ? 40.387 0.887 22.023 1.00 18.51 203 TYR A N 1
ATOM 908 C CA . TYR A 1 236 ? 39.296 0.482 21.132 1.00 17.40 203 TYR A CA 1
ATOM 909 C C . TYR A 1 236 ? 39.487 0.935 19.707 1.00 18.67 203 TYR A C 1
ATOM 910 O O . TYR A 1 236 ? 40.030 2.014 19.440 1.00 19.34 203 TYR A O 1
ATOM 919 N N . GLY A 1 237 ? 39.039 0.077 18.798 1.00 19.19 204 GLY A N 1
ATOM 920 C CA . GLY A 1 237 ? 39.105 0.355 17.378 1.00 19.04 204 GLY A CA 1
ATOM 921 C C . GLY A 1 237 ? 38.348 -0.758 16.675 1.00 17.83 204 GLY A C 1
ATOM 922 O O . GLY A 1 237 ? 37.948 -1.745 17.312 1.00 18.20 204 GLY A O 1
ATOM 923 N N . PRO A 1 238 ? 38.129 -0.636 15.366 1.00 18.37 205 PRO A N 1
ATOM 924 C CA . PRO A 1 238 ? 38.546 0.483 14.504 1.00 18.56 205 PRO A CA 1
ATOM 925 C C . PRO A 1 238 ? 37.442 1.555 14.413 1.00 15.45 205 PRO A C 1
ATOM 926 O O . PRO A 1 238 ? 36.488 1.507 15.164 1.00 17.06 205 PRO A O 1
ATOM 930 N N . GLN A 1 239 ? 37.583 2.499 13.488 1.00 17.31 206 GLN A N 1
ATOM 931 C CA . GLN A 1 239 ? 36.632 3.607 13.288 1.00 16.88 206 GLN A CA 1
ATOM 932 C C . GLN A 1 239 ? 36.601 4.443 14.572 1.00 19.00 206 GLN A C 1
ATOM 933 O O . GLN A 1 239 ? 35.554 4.915 15.008 1.00 18.21 206 GLN A O 1
ATOM 939 N N . SER A 1 240 ? 37.766 4.637 15.176 1.00 18.81 207 SER A N 1
ATOM 940 C CA . SER A 1 240 ? 37.849 5.348 16.433 1.00 17.96 207 SER A CA 1
ATOM 941 C C . SER A 1 240 ? 37.927 6.885 16.342 1.00 18.66 207 SER A C 1
ATOM 942 O O . SER A 1 240 ? 38.066 7.564 17.357 1.00 16.86 207 SER A O 1
ATOM 945 N N . VAL A 1 241 ? 37.854 7.433 15.136 1.00 18.80 208 VAL A N 1
ATOM 946 C CA . VAL A 1 241 ? 37.938 8.886 14.979 1.00 18.00 208 VAL A CA 1
ATOM 947 C C . VAL A 1 241 ? 36.832 9.554 15.778 1.00 17.44 208 VAL A C 1
ATOM 948 O O . VAL A 1 241 ? 37.058 10.565 16.440 1.00 16.16 208 VAL A O 1
ATOM 952 N N . GLY A 1 242 ? 35.644 8.959 15.734 1.00 14.81 209 GLY A N 1
ATOM 953 C CA . GLY A 1 242 ? 34.513 9.492 16.472 1.00 15.19 209 GLY A CA 1
ATOM 954 C C . GLY A 1 242 ? 34.392 8.927 17.882 1.00 16.21 209 GLY A C 1
ATOM 955 O O . GLY A 1 242 ? 33.297 8.885 18.478 1.00 16.14 209 GLY A O 1
ATOM 956 N N . GLY A 1 243 ? 35.521 8.505 18.438 1.00 16.34 210 GLY A N 1
ATOM 957 C CA . GLY A 1 243 ? 35.494 7.967 19.782 1.00 16.12 210 GLY A CA 1
ATOM 958 C C . GLY A 1 243 ? 34.823 6.620 19.830 1.00 16.73 210 GLY A C 1
ATOM 959 O O . GLY A 1 243 ? 34.724 5.935 18.821 1.00 17.63 210 GLY A O 1
ATOM 960 N N . VAL A 1 244 ? 34.376 6.231 21.015 1.00 16.84 211 VAL A N 1
ATOM 961 C CA . VAL A 1 244 ? 33.722 4.967 21.202 1.00 17.79 211 VAL A CA 1
ATOM 962 C C . VAL A 1 244 ? 32.366 5.152 21.876 1.00 18.13 211 VAL A C 1
ATOM 963 O O . VAL A 1 244 ? 32.185 6.007 22.747 1.00 19.27 211 VAL A O 1
ATOM 967 N N . VAL A 1 245 ? 31.399 4.379 21.418 1.00 15.79 212 VAL A N 1
ATOM 968 C CA . VAL A 1 245 ? 30.081 4.405 21.998 1.00 16.43 212 VAL A CA 1
ATOM 969 C C . VAL A 1 245 ? 29.789 2.969 22.421 1.00 15.75 212 VAL A C 1
ATOM 970 O O . VAL A 1 245 ? 29.767 2.042 21.594 1.00 15.22 212 VAL A O 1
ATOM 974 N N . ASN A 1 246 ? 29.569 2.799 23.718 1.00 15.18 213 ASN A N 1
ATOM 975 C CA . ASN A 1 246 ? 29.313 1.492 24.293 1.00 16.39 213 ASN A CA 1
ATOM 976 C C . ASN A 1 246 ? 27.955 1.421 24.952 1.00 16.97 213 ASN A C 1
ATOM 977 O O . ASN A 1 246 ? 27.598 2.286 25.767 1.00 17.16 213 ASN A O 1
ATOM 982 N N . PHE A 1 247 ? 27.200 0.393 24.585 1.00 15.64 214 PHE A N 1
ATOM 983 C CA . PHE A 1 247 ? 25.884 0.173 25.158 1.00 17.56 214 PHE A CA 1
ATOM 984 C C . PHE A 1 247 ? 26.041 -0.879 26.258 1.00 17.39 214 PHE A C 1
ATOM 985 O O . PHE A 1 247 ? 26.420 -2.018 26.016 1.00 19.35 214 PHE A O 1
ATOM 993 N N . VAL A 1 248 ? 25.752 -0.469 27.478 1.00 18.37 215 VAL A N 1
ATOM 994 C CA . VAL A 1 248 ? 25.881 -1.339 28.638 1.00 16.02 215 VAL A CA 1
ATOM 995 C C . VAL A 1 248 ? 24.573 -2.038 28.933 1.00 17.26 215 VAL A C 1
ATOM 996 O O . VAL A 1 248 ? 23.563 -1.387 29.233 1.00 18.72 215 VAL A O 1
ATOM 1000 N N . THR A 1 249 ? 24.595 -3.362 28.859 1.00 15.32 216 THR A N 1
ATOM 1001 C CA . THR A 1 249 ? 23.411 -4.127 29.115 1.00 17.41 216 THR A CA 1
ATOM 1002 C C . THR A 1 249 ? 23.017 -4.091 30.587 1.00 18.87 216 THR A C 1
ATOM 1003 O O . THR A 1 249 ? 23.856 -3.864 31.455 1.00 18.27 216 THR A O 1
ATOM 1007 N N . ARG A 1 250 ? 21.726 -4.282 30.854 1.00 19.22 217 ARG A N 1
ATOM 1008 C CA . ARG A 1 250 ? 21.197 -4.281 32.218 1.00 21.85 217 ARG A CA 1
ATOM 1009 C C . ARG A 1 250 ? 21.934 -5.241 33.139 1.00 22.54 217 ARG A C 1
ATOM 1010 O O . ARG A 1 250 ? 22.265 -6.363 32.764 1.00 20.49 217 ARG A O 1
ATOM 1018 N N . ALA A 1 251 ? 22.142 -4.826 34.378 1.00 23.21 218 ALA A N 1
ATOM 1019 C CA . ALA A 1 251 ? 22.863 -5.693 35.305 1.00 23.66 218 ALA A CA 1
ATOM 1020 C C . ALA A 1 251 ? 22.036 -6.905 35.724 1.00 23.46 218 ALA A C 1
ATOM 1021 O O . ALA A 1 251 ? 20.801 -6.868 35.714 1.00 24.52 218 ALA A O 1
ATOM 1023 N N . ILE A 1 252 ? 22.706 -7.995 36.080 1.00 22.16 219 ILE A N 1
ATOM 1024 C CA . ILE A 1 252 ? 21.968 -9.168 36.560 1.00 22.13 219 ILE A CA 1
ATOM 1025 C C . ILE A 1 252 ? 21.608 -8.804 37.997 1.00 23.48 219 ILE A C 1
ATOM 1026 O O . ILE A 1 252 ? 22.472 -8.402 38.769 1.00 23.08 219 ILE A O 1
ATOM 1031 N N . PRO A 1 253 ? 20.328 -8.900 38.367 1.00 25.13 220 PRO A N 1
ATOM 1032 C CA . PRO A 1 253 ? 19.996 -8.545 39.753 1.00 27.26 220 PRO A CA 1
ATOM 1033 C C . PRO A 1 253 ? 20.791 -9.413 40.736 1.00 30.95 220 PRO A C 1
ATOM 1034 O O . PRO A 1 253 ? 21.035 -10.597 40.474 1.00 31.19 220 PRO A O 1
ATOM 1038 N N . GLN A 1 254 ? 21.197 -8.820 41.852 1.00 35.05 221 GLN A N 1
ATOM 1039 C CA . GLN A 1 254 ? 21.960 -9.539 42.871 1.00 39.93 221 GLN A CA 1
ATOM 1040 C C . GLN A 1 254 ? 21.163 -10.710 43.398 1.00 41.09 221 GLN A C 1
ATOM 1041 O O . GLN A 1 254 ? 21.692 -11.804 43.567 1.00 42.40 221 GLN A O 1
ATOM 1047 N N . ASP A 1 255 ? 19.893 -10.451 43.674 1.00 42.11 222 ASP A N 1
ATOM 1048 C CA . ASP A 1 255 ? 18.960 -11.456 44.147 1.00 43.84 222 ASP A CA 1
ATOM 1049 C C . ASP A 1 255 ? 17.764 -11.240 43.227 1.00 43.97 222 ASP A C 1
ATOM 1050 O O . ASP A 1 255 ? 17.508 -10.117 42.793 1.00 45.77 222 ASP A O 1
ATOM 1055 N N . PHE A 1 256 ? 17.035 -12.302 42.936 1.00 42.52 223 PHE A N 1
ATOM 1056 C CA . PHE A 1 256 ? 15.911 -12.233 42.026 1.00 41.05 223 PHE A CA 1
ATOM 1057 C C . PHE A 1 256 ? 15.252 -10.882 41.784 1.00 40.61 223 PHE A C 1
ATOM 1058 O O . PHE A 1 256 ? 14.934 -10.137 42.714 1.00 41.60 223 PHE A O 1
ATOM 1066 N N . GLY A 1 257 ? 15.028 -10.578 40.509 1.00 38.51 224 GLY A N 1
ATOM 1067 C CA . GLY A 1 257 ? 14.383 -9.330 40.149 1.00 35.71 224 GLY A CA 1
ATOM 1068 C C . GLY A 1 257 ? 13.601 -9.436 38.852 1.00 33.91 224 GLY A C 1
ATOM 1069 O O . GLY A 1 257 ? 14.013 -10.124 37.919 1.00 31.78 224 GLY A O 1
ATOM 1070 N N . ILE A 1 258 ? 12.445 -8.781 38.813 1.00 33.88 225 ILE A N 1
ATOM 1071 C CA . ILE A 1 258 ? 11.607 -8.754 37.616 1.00 33.08 225 ILE A CA 1
ATOM 1072 C C . ILE A 1 258 ? 11.162 -7.314 37.366 1.00 32.86 225 ILE A C 1
ATOM 1073 O O . ILE A 1 258 ? 10.575 -6.663 38.232 1.00 30.57 225 ILE A O 1
ATOM 1078 N N . GLU A 1 259 ? 11.460 -6.814 36.175 1.00 31.96 226 GLU A N 1
ATOM 1079 C CA . GLU A 1 259 ? 11.072 -5.468 35.810 1.00 32.01 226 GLU A CA 1
ATOM 1080 C C . GLU A 1 259 ? 10.492 -5.495 34.407 1.00 29.86 226 GLU A C 1
ATOM 1081 O O . GLU A 1 259 ? 10.944 -6.245 3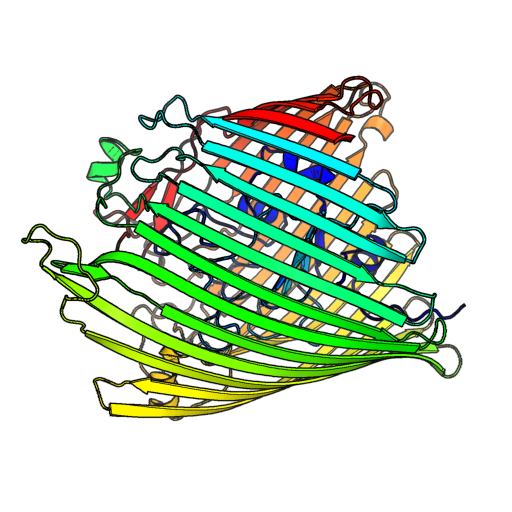3.551 1.00 27.16 226 GLU A O 1
ATOM 1087 N N . ALA A 1 260 ? 9.469 -4.689 34.184 1.00 28.47 227 ALA A N 1
ATOM 1088 C CA . ALA A 1 260 ? 8.844 -4.650 32.872 1.00 27.10 227 ALA A CA 1
ATOM 1089 C C . ALA A 1 260 ? 8.303 -3.252 32.625 1.00 25.84 227 ALA A C 1
ATOM 1090 O O . ALA A 1 260 ? 7.891 -2.556 33.548 1.00 24.21 227 ALA A O 1
ATOM 1092 N N . GLY A 1 261 ? 8.336 -2.839 31.363 1.00 25.03 228 GLY A N 1
ATOM 1093 C CA . GLY A 1 261 ? 7.847 -1.527 31.029 1.00 22.94 228 GLY A CA 1
ATOM 1094 C C . GLY A 1 261 ? 7.323 -1.466 29.612 1.00 22.81 228 GLY A C 1
ATOM 1095 O O . GLY A 1 261 ? 7.578 -2.350 28.784 1.00 21.86 228 GLY A O 1
ATOM 1096 N N . VAL A 1 262 ? 6.589 -0.406 29.338 1.00 20.37 229 VAL A N 1
ATOM 1097 C CA . VAL A 1 262 ? 6.019 -0.204 28.025 1.00 20.85 229 VAL A CA 1
ATOM 1098 C C . VAL A 1 262 ? 5.766 1.287 27.833 1.00 21.56 229 VAL A C 1
ATOM 1099 O O . VAL A 1 262 ? 5.494 2.030 28.790 1.00 21.22 229 VAL A O 1
ATOM 1103 N N . GLU A 1 263 ? 5.922 1.726 26.595 1.00 19.55 230 GLU A N 1
ATOM 1104 C CA . GLU A 1 263 ? 5.631 3.084 26.242 1.00 19.78 230 GLU A CA 1
ATOM 1105 C C . GLU A 1 263 ? 4.810 2.980 24.954 1.00 19.92 230 GLU A C 1
ATOM 1106 O O . GLU A 1 263 ? 5.119 2.156 24.076 1.00 19.97 230 GLU A O 1
ATOM 1112 N N . GLY A 1 264 ? 3.746 3.769 24.873 1.00 17.49 231 GLY A N 1
ATOM 1113 C CA . GLY A 1 264 ? 2.937 3.787 23.670 1.00 18.22 231 GLY A CA 1
ATOM 1114 C C . GLY A 1 264 ? 2.966 5.204 23.118 1.00 18.19 231 GLY A C 1
ATOM 1115 O O . GLY A 1 264 ? 2.859 6.159 23.889 1.00 18.88 231 GLY A O 1
ATOM 1116 N N . GLN A 1 265 ? 3.093 5.362 21.803 1.00 17.48 232 GLN A N 1
ATOM 1117 C CA . GLN A 1 265 ? 3.141 6.701 21.206 1.00 18.47 232 GLN A CA 1
ATOM 1118 C C . GLN A 1 265 ? 2.153 6.868 20.049 1.00 19.22 232 GLN A C 1
ATOM 1119 O O . GLN A 1 265 ? 1.855 5.909 19.356 1.00 18.06 232 GLN A O 1
ATOM 1125 N N . LEU A 1 266 ? 1.667 8.086 19.827 1.00 20.42 233 LEU A N 1
ATOM 1126 C CA . LEU A 1 266 ? 0.758 8.326 18.701 1.00 22.41 233 LEU A CA 1
ATOM 1127 C C . LEU A 1 266 ? 0.937 9.768 18.252 1.00 21.58 233 LEU A C 1
ATOM 1128 O O . LEU A 1 266 ? 1.147 10.646 19.074 1.00 21.27 233 LEU A O 1
ATOM 1133 N N . SER A 1 267 ? 0.891 10.009 16.946 1.00 20.87 234 SER A N 1
ATOM 1134 C CA . SER A 1 267 ? 1.049 11.361 16.417 1.00 20.53 234 SER A CA 1
ATOM 1135 C C . SER A 1 267 ? -0.316 11.745 15.871 1.00 20.65 234 SER A C 1
ATOM 1136 O O . SER A 1 267 ? -0.644 11.397 14.755 1.00 19.82 234 SER A O 1
ATOM 1139 N N . PRO A 1 268 ? -1.113 12.500 16.654 1.00 20.10 235 PRO A N 1
ATOM 1140 C CA . PRO A 1 268 ? -2.458 12.942 16.295 1.00 20.32 235 PRO A CA 1
ATOM 1141 C C . PRO A 1 268 ? -2.640 13.670 14.994 1.00 20.08 235 PRO A C 1
ATOM 1142 O O . PRO A 1 268 ? -3.612 13.413 14.313 1.00 21.04 235 PRO A O 1
ATOM 1146 N N . THR A 1 269 ? -1.734 14.583 14.650 1.00 19.12 236 THR A N 1
ATOM 1147 C CA . THR A 1 269 ? -1.876 15.327 13.393 1.00 18.86 236 THR A CA 1
ATOM 1148 C C . THR A 1 269 ? -1.454 14.522 12.179 1.00 18.33 236 THR A C 1
ATOM 1149 O O . THR A 1 269 ? -1.611 14.997 11.059 1.00 17.80 236 THR A O 1
ATOM 1153 N N . SER A 1 270 ? -0.894 13.325 12.387 1.00 15.73 237 SER A N 1
ATOM 1154 C CA . SER A 1 270 ? -0.497 12.501 11.246 1.00 16.31 237 SER A CA 1
ATOM 1155 C C . SER A 1 270 ? -1.645 11.653 10.706 1.00 16.92 237 SER A C 1
ATOM 1156 O O . SER A 1 270 ? -2.591 11.350 11.436 1.00 16.60 237 SER A O 1
ATOM 1159 N N . SER A 1 271 ? -1.556 11.259 9.432 1.00 17.56 238 SER A N 1
ATOM 1160 C CA . SER A 1 271 ? -2.581 10.394 8.855 1.00 16.26 238 SER A CA 1
ATOM 1161 C C . SER A 1 271 ? -2.304 8.985 9.396 1.00 18.10 238 SER A C 1
ATOM 1162 O O . SER A 1 271 ? -3.173 8.123 9.375 1.00 17.45 238 SER A O 1
ATOM 1165 N N . GLN A 1 272 ? -1.081 8.757 9.895 1.00 17.81 239 GLN A N 1
ATOM 1166 C CA . GLN A 1 272 ? -0.708 7.456 10.427 1.00 16.85 239 GLN A CA 1
ATOM 1167 C C . GLN A 1 272 ? -1.421 7.218 11.759 1.00 17.80 239 GLN A C 1
ATOM 1168 O O . GLN A 1 272 ? -1.139 7.884 12.770 1.00 17.79 239 GLN A O 1
ATOM 1174 N N . ASN A 1 273 ? -2.320 6.242 11.761 1.00 15.78 240 ASN A N 1
ATOM 1175 C CA . ASN A 1 273 ? -3.113 5.941 12.942 1.00 16.96 240 ASN A CA 1
ATOM 1176 C C . ASN A 1 273 ? -2.616 4.740 13.739 1.00 16.84 240 ASN A C 1
ATOM 1177 O O . ASN A 1 273 ? -3.123 4.461 14.829 1.00 18.70 240 ASN A O 1
ATOM 1182 N N . ASN A 1 274 ? -1.644 4.014 13.203 1.00 15.41 241 ASN A N 1
ATOM 1183 C CA . ASN A 1 274 ? -1.113 2.910 13.967 1.00 16.14 241 ASN A CA 1
ATOM 1184 C C . ASN A 1 274 ? -0.212 3.521 15.024 1.00 16.31 241 ASN A C 1
ATOM 1185 O O . ASN A 1 274 ? 0.514 4.448 14.749 1.00 15.74 241 ASN A O 1
ATOM 1190 N N . PRO A 1 275 ? -0.255 3.002 16.247 1.00 17.08 242 PRO A N 1
ATOM 1191 C CA . PRO A 1 275 ? 0.628 3.600 17.241 1.00 16.54 242 PRO A CA 1
ATOM 1192 C C . PRO A 1 275 ? 1.954 2.838 17.196 1.00 16.72 242 PRO A C 1
ATOM 1193 O O . PRO A 1 275 ? 2.111 1.872 16.446 1.00 14.23 242 PRO A O 1
ATOM 1197 N N . LYS A 1 276 ? 2.908 3.303 17.978 1.00 16.86 243 LYS A N 1
ATOM 1198 C CA . LYS A 1 276 ? 4.192 2.648 18.083 1.00 18.10 243 LYS A CA 1
ATOM 1199 C C . LYS A 1 276 ? 4.286 2.237 19.547 1.00 19.69 243 LYS A C 1
ATOM 1200 O O . LYS A 1 276 ? 4.096 3.060 20.441 1.00 19.36 243 LYS A O 1
ATOM 1206 N N . GLU A 1 277 ? 4.551 0.964 19.792 1.00 19.10 244 GLU A N 1
ATOM 1207 C CA . GLU A 1 277 ? 4.650 0.460 21.151 1.00 21.97 244 GLU A CA 1
ATOM 1208 C C . GLU A 1 277 ? 6.040 -0.154 21.363 1.00 20.42 244 GLU A C 1
ATOM 1209 O O . GLU A 1 277 ? 6.540 -0.883 20.517 1.00 19.10 244 GLU A O 1
ATOM 1215 N N . THR A 1 278 ? 6.670 0.170 22.479 1.00 19.10 245 THR A N 1
ATOM 1216 C CA . THR A 1 278 ? 7.963 -0.398 22.787 1.00 19.44 245 THR A CA 1
ATOM 1217 C C . THR A 1 278 ? 7.865 -0.964 24.203 1.00 20.68 245 THR A C 1
ATOM 1218 O O . THR A 1 278 ? 7.407 -0.291 25.122 1.00 20.18 245 THR A O 1
ATOM 1222 N N . HIS A 1 279 ? 8.274 -2.211 24.382 1.00 21.86 246 HIS A N 1
ATOM 1223 C CA . HIS A 1 279 ? 8.225 -2.810 25.706 1.00 24.34 246 HIS A CA 1
ATOM 1224 C C . HIS A 1 279 ? 9.555 -3.454 26.075 1.00 24.06 246 HIS A C 1
ATOM 1225 O O . HIS A 1 279 ? 10.392 -3.743 25.209 1.00 23.54 246 HIS A O 1
ATOM 1232 N N . ASN A 1 280 ? 9.766 -3.650 27.367 1.00 22.28 247 ASN A N 1
ATOM 1233 C CA . ASN A 1 280 ? 10.976 -4.305 27.807 1.00 24.66 247 ASN A CA 1
ATOM 1234 C C . ASN A 1 280 ? 10.706 -5.179 29.013 1.00 23.87 247 ASN A C 1
ATOM 1235 O O . ASN A 1 280 ? 9.783 -4.959 29.809 1.00 22.60 247 ASN A O 1
ATOM 1240 N N . LEU A 1 281 ? 11.486 -6.237 29.099 1.00 25.45 248 LEU A N 1
ATOM 1241 C CA . LEU A 1 281 ? 11.331 -7.163 30.188 1.00 25.14 248 LEU A CA 1
ATOM 1242 C C . LEU A 1 281 ? 12.703 -7.542 30.707 1.00 25.43 248 LEU A C 1
ATOM 1243 O O . LEU A 1 281 ? 13.648 -7.738 29.929 1.00 25.65 248 LEU A O 1
ATOM 1248 N N . MET A 1 282 ? 12.820 -7.597 32.025 1.00 24.56 249 MET A N 1
ATOM 1249 C CA . MET A 1 282 ? 14.067 -8.016 32.666 1.00 27.49 249 MET A CA 1
ATOM 1250 C C . MET A 1 282 ? 13.695 -9.001 33.791 1.00 27.37 249 MET A C 1
ATOM 1251 O O . MET A 1 282 ? 12.881 -8.690 34.658 1.00 25.13 249 MET A O 1
ATOM 1256 N N . VAL A 1 283 ? 14.222 -10.222 33.723 1.00 27.91 250 VAL A N 1
ATOM 1257 C CA . VAL A 1 283 ? 13.969 -11.196 34.785 1.00 29.57 250 VAL A CA 1
ATOM 1258 C C . VAL A 1 283 ? 15.243 -11.956 35.035 1.00 29.10 250 VAL A C 1
ATOM 1259 O O . VAL A 1 283 ? 15.788 -12.603 34.137 1.00 28.45 250 VAL A O 1
ATOM 1263 N N . GLY A 1 284 ? 15.731 -11.864 36.261 1.00 29.01 251 GLY A N 1
ATOM 1264 C CA . GLY A 1 284 ? 16.950 -12.564 36.588 1.00 28.73 251 GLY A CA 1
ATOM 1265 C C . GLY A 1 284 ? 17.286 -12.498 38.057 1.00 28.45 251 GLY A C 1
ATOM 1266 O O . GLY A 1 284 ? 16.555 -11.916 38.875 1.00 25.99 251 GLY A O 1
ATOM 1267 N N . GLY A 1 285 ? 18.421 -13.104 38.384 1.00 28.77 252 GLY A N 1
ATOM 1268 C CA . GLY A 1 285 ? 18.875 -13.139 39.755 1.00 28.49 252 GLY A CA 1
ATOM 1269 C C . GLY A 1 285 ? 20.129 -13.970 39.794 1.00 28.32 252 GLY A C 1
ATOM 1270 O O . GLY A 1 285 ? 20.616 -14.456 38.766 1.00 25.99 252 GLY A O 1
ATOM 1271 N N . THR A 1 286 ? 20.677 -14.135 40.983 1.00 30.85 253 THR A N 1
ATOM 1272 C CA . THR A 1 286 ? 21.891 -14.921 41.106 1.00 33.18 253 THR A CA 1
ATOM 1273 C C . THR A 1 286 ? 21.723 -15.883 42.280 1.00 33.93 253 THR A C 1
ATOM 1274 O O . THR A 1 286 ? 21.364 -15.479 43.389 1.00 32.09 253 THR A O 1
ATOM 1278 N N . ALA A 1 287 ? 21.934 -17.166 42.011 1.00 35.38 254 ALA A N 1
ATOM 1279 C CA . ALA A 1 287 ? 21.811 -18.180 43.057 1.00 37.23 254 ALA A CA 1
ATOM 1280 C C . ALA A 1 287 ? 22.948 -18.042 44.083 1.00 38.24 254 ALA A C 1
ATOM 1281 O O . ALA A 1 287 ? 23.984 -17.429 43.800 1.00 37.24 254 ALA A O 1
ATOM 1283 N N . ASP A 1 288 ? 22.745 -18.606 45.275 1.00 39.81 255 ASP A N 1
ATOM 1284 C CA . ASP A 1 288 ? 23.756 -18.550 46.332 1.00 40.14 255 ASP A CA 1
ATOM 1285 C C . ASP A 1 288 ? 25.083 -19.162 45.867 1.00 39.20 255 ASP A C 1
ATOM 1286 O O . ASP A 1 288 ? 26.140 -18.805 46.373 1.00 39.35 255 ASP A O 1
ATOM 1291 N N . ASN A 1 289 ? 25.040 -20.064 44.888 1.00 38.46 256 ASN A N 1
ATOM 1292 C CA . ASN A 1 289 ? 26.272 -20.679 44.400 1.00 38.35 256 ASN A CA 1
ATOM 1293 C C . ASN A 1 289 ? 27.124 -19.760 43.516 1.00 38.84 256 ASN A C 1
ATOM 1294 O O . ASN A 1 289 ? 28.153 -20.190 42.971 1.00 37.93 256 ASN A O 1
ATOM 1299 N N . GLY A 1 290 ? 26.699 -18.505 43.371 1.00 38.33 257 GLY A N 1
ATOM 1300 C CA . GLY A 1 290 ? 27.461 -17.558 42.566 1.00 38.12 257 GLY A CA 1
ATOM 1301 C C . GLY A 1 290 ? 27.086 -17.500 41.091 1.00 37.14 257 GLY A C 1
ATOM 1302 O O . GLY A 1 290 ? 27.637 -16.707 40.329 1.00 37.19 257 GLY A O 1
ATOM 1303 N N . PHE A 1 291 ? 26.154 -18.349 40.679 1.00 36.64 258 PHE A N 1
ATOM 1304 C CA . PHE A 1 291 ? 25.713 -18.345 39.302 1.00 35.58 258 PHE A CA 1
ATOM 1305 C C . PHE A 1 291 ? 24.502 -17.433 39.148 1.00 35.50 258 PHE A C 1
ATOM 1306 O O . PHE A 1 291 ? 23.486 -17.605 39.840 1.00 35.77 258 PHE A O 1
ATOM 1314 N N . GLY A 1 292 ? 24.626 -16.458 38.247 1.00 33.30 259 GLY A N 1
ATOM 1315 C CA . GLY A 1 292 ? 23.545 -15.525 37.991 1.00 31.41 259 GLY A CA 1
ATOM 1316 C C . GLY A 1 292 ? 23.259 -15.406 36.501 1.00 31.48 259 GLY A C 1
ATOM 1317 O O . GLY A 1 292 ? 24.136 -15.616 35.647 1.00 30.71 259 GLY A O 1
ATOM 1318 N N . THR A 1 293 ? 22.012 -15.094 36.181 1.00 30.08 260 THR A N 1
ATOM 1319 C CA . THR A 1 293 ? 21.597 -14.911 34.798 1.00 30.41 260 THR A CA 1
ATOM 1320 C C . THR A 1 293 ? 20.347 -14.051 34.775 1.00 28.07 260 THR A C 1
ATOM 1321 O O . THR A 1 293 ? 19.545 -14.062 35.719 1.00 27.89 260 THR A O 1
ATOM 1325 N N . ALA A 1 294 ? 20.199 -13.313 33.683 1.00 25.87 261 ALA A N 1
ATOM 1326 C CA . ALA A 1 294 ? 19.038 -12.467 33.477 1.00 24.40 261 ALA A CA 1
ATOM 1327 C C . ALA A 1 294 ? 18.618 -12.600 32.016 1.00 24.08 261 ALA A C 1
ATOM 1328 O O . ALA A 1 294 ? 19.464 -12.742 31.120 1.00 22.22 261 ALA A O 1
ATOM 1330 N N . LEU A 1 295 ? 17.310 -12.588 31.805 1.00 22.65 262 LEU A N 1
ATOM 1331 C CA . LEU A 1 295 ? 16.743 -12.622 30.474 1.00 22.69 262 LEU A CA 1
ATOM 1332 C C . LEU A 1 295 ? 16.405 -11.151 30.239 1.00 22.31 262 LEU A C 1
ATOM 1333 O O . LEU A 1 295 ? 15.770 -10.500 31.073 1.00 21.37 262 LEU A O 1
ATOM 1338 N N . LEU A 1 296 ? 16.884 -10.617 29.126 1.00 22.80 263 LEU A N 1
ATOM 1339 C CA . LEU A 1 296 ? 16.623 -9.227 28.763 1.00 21.60 263 LEU A CA 1
ATOM 1340 C C . LEU A 1 296 ? 15.928 -9.251 27.426 1.00 22.04 263 LEU A C 1
ATOM 1341 O O . LEU A 1 296 ? 16.517 -9.649 26.418 1.00 22.34 263 LEU A O 1
ATOM 1346 N N . TYR A 1 297 ? 14.680 -8.822 27.421 1.00 22.07 264 TYR A N 1
ATOM 1347 C CA . TYR A 1 297 ? 13.901 -8.762 26.193 1.00 23.00 264 TYR A CA 1
ATOM 1348 C C . TYR A 1 297 ? 13.349 -7.339 25.961 1.00 22.39 264 TYR A C 1
ATOM 1349 O O . TYR A 1 297 ? 12.855 -6.684 26.886 1.00 20.92 264 TYR A O 1
ATOM 1358 N N . SER A 1 298 ? 13.468 -6.866 24.728 1.00 21.67 265 SER A N 1
ATOM 1359 C CA . SER A 1 298 ? 12.940 -5.554 24.334 1.00 22.10 265 SER A CA 1
ATOM 1360 C C . SER A 1 298 ? 12.277 -5.769 23.003 1.00 20.03 265 SER A C 1
ATOM 1361 O O . SER A 1 298 ? 12.787 -6.494 22.161 1.00 17.88 265 SER A O 1
ATOM 1364 N N . GLY A 1 299 ? 11.130 -5.152 22.814 1.00 20.21 266 GLY A N 1
ATOM 1365 C CA . GLY A 1 299 ? 10.456 -5.312 21.543 1.00 21.25 266 GLY A CA 1
ATOM 1366 C C . GLY A 1 299 ? 9.808 -4.013 21.103 1.00 20.79 266 GLY A C 1
ATOM 1367 O O . GLY A 1 299 ? 9.507 -3.157 21.928 1.00 21.00 266 GLY A O 1
ATOM 1368 N N . THR A 1 300 ? 9.631 -3.861 19.796 1.00 19.73 267 THR A N 1
ATOM 1369 C CA . THR A 1 300 ? 8.977 -2.689 19.228 1.00 19.86 267 THR A CA 1
ATOM 1370 C C . THR A 1 300 ? 7.928 -3.218 18.255 1.00 18.33 267 THR A C 1
ATOM 1371 O O . THR A 1 300 ? 8.173 -4.192 17.541 1.00 17.92 267 THR A O 1
ATOM 1375 N N . ARG A 1 301 ? 6.758 -2.591 18.236 1.00 16.41 268 ARG A N 1
ATOM 1376 C CA . ARG A 1 301 ? 5.718 -2.981 17.284 1.00 15.92 268 ARG A CA 1
ATOM 1377 C C . ARG A 1 301 ? 5.064 -1.656 16.893 1.00 16.25 268 ARG A C 1
ATOM 1378 O O . ARG A 1 301 ? 4.866 -0.769 17.735 1.00 18.20 268 ARG A O 1
ATOM 1386 N N . GLY A 1 302 ? 4.780 -1.478 15.621 1.00 14.87 269 GLY A N 1
ATOM 1387 C CA . GLY A 1 302 ? 4.107 -0.247 15.261 1.00 18.53 269 GLY A CA 1
ATOM 1388 C C . GLY A 1 302 ? 4.691 0.643 14.199 1.00 16.47 269 GLY A C 1
ATOM 1389 O O . GLY A 1 302 ? 5.676 0.327 13.542 1.00 16.37 269 GLY A O 1
ATOM 1390 N N . SER A 1 303 ? 4.051 1.790 14.045 1.00 15.90 270 SER A N 1
ATOM 1391 C CA . SER A 1 303 ? 4.469 2.750 13.036 1.00 17.39 270 SER A CA 1
ATOM 1392 C C . SER A 1 303 ? 4.749 4.080 13.691 1.00 16.94 270 SER A C 1
ATOM 1393 O O . SER A 1 303 ? 4.271 4.329 14.811 1.00 17.78 270 SER A O 1
ATOM 1396 N N . ASP A 1 304 ? 5.512 4.932 13.005 1.00 17.44 271 ASP A N 1
ATOM 1397 C CA . ASP A 1 304 ? 5.796 6.245 13.555 1.00 18.49 271 ASP A CA 1
ATOM 1398 C C . ASP A 1 304 ? 4.836 7.252 12.932 1.00 17.88 271 ASP A C 1
ATOM 1399 O O . ASP A 1 304 ? 3.687 6.895 12.638 1.00 18.74 271 ASP A O 1
ATOM 1404 N N . TRP A 1 305 ? 5.256 8.494 12.714 1.00 16.95 272 TRP A N 1
ATOM 1405 C CA . TRP A 1 305 ? 4.335 9.491 12.156 1.00 15.66 272 TRP A CA 1
ATOM 1406 C C . TRP A 1 305 ? 4.218 9.425 10.656 1.00 16.97 272 TRP A C 1
ATOM 1407 O O . TRP A 1 305 ? 3.420 10.160 10.063 1.00 16.91 272 TRP A O 1
ATOM 1418 N N . ARG A 1 306 ? 5.026 8.568 10.039 1.00 15.82 273 ARG A N 1
ATOM 1419 C CA . ARG A 1 306 ? 5.000 8.411 8.586 1.00 15.87 273 ARG A CA 1
ATOM 1420 C C . ARG A 1 306 ? 4.257 7.159 8.172 1.00 13.33 273 ARG A C 1
ATOM 1421 O O . ARG A 1 306 ? 4.263 6.171 8.891 1.00 12.92 273 ARG A O 1
ATOM 1429 N N . GLU A 1 307 ? 3.621 7.209 7.007 1.00 13.95 274 GLU A N 1
ATOM 1430 C CA . GLU A 1 307 ? 2.957 6.037 6.479 1.00 14.67 274 GLU A CA 1
ATOM 1431 C C . GLU A 1 307 ? 4.118 5.129 6.054 1.00 16.04 274 GLU A C 1
ATOM 1432 O O . GLU A 1 307 ? 5.247 5.615 5.878 1.00 16.43 274 GLU A O 1
ATOM 1438 N N . HIS A 1 308 ? 3.831 3.832 5.889 1.00 14.67 275 HIS A N 1
ATOM 1439 C CA . HIS A 1 308 ? 4.801 2.833 5.458 1.00 16.16 275 HIS A CA 1
ATOM 1440 C C . HIS A 1 308 ? 6.021 2.764 6.394 1.00 14.61 275 HIS A C 1
ATOM 1441 O O . HIS A 1 308 ? 7.166 2.817 5.960 1.00 14.70 275 HIS A O 1
ATOM 1448 N N . SER A 1 309 ? 5.754 2.642 7.683 1.00 14.54 276 SER A N 1
ATOM 1449 C CA . SER A 1 309 ? 6.806 2.546 8.679 1.00 14.51 276 SER A CA 1
ATOM 1450 C C . SER A 1 309 ? 6.552 1.372 9.642 1.00 16.89 276 SER A C 1
ATOM 1451 O O . SER A 1 309 ? 7.239 1.241 10.659 1.00 16.41 276 SER A O 1
ATOM 1454 N N . ALA A 1 310 ? 5.571 0.529 9.309 1.00 17.52 277 ALA A N 1
ATOM 1455 C CA . ALA A 1 310 ? 5.208 -0.651 10.125 1.00 17.44 277 ALA A CA 1
ATOM 1456 C C . ALA A 1 310 ? 6.463 -1.428 10.500 1.00 16.96 277 ALA A C 1
ATOM 1457 O O . ALA A 1 310 ? 7.189 -1.913 9.636 1.00 17.89 277 ALA A O 1
ATOM 1459 N N . THR A 1 311 ? 6.653 -1.606 11.794 1.00 15.54 278 THR A N 1
ATOM 1460 C CA . THR A 1 311 ? 7.847 -2.235 12.313 1.00 16.27 278 THR A CA 1
ATOM 1461 C C . THR A 1 311 ? 7.661 -3.324 13.366 1.00 15.62 278 THR A C 1
ATOM 1462 O O . THR A 1 311 ? 6.723 -3.302 14.161 1.00 15.09 278 THR A O 1
ATOM 1466 N N . ARG A 1 312 ? 8.581 -4.267 13.372 1.00 14.86 279 ARG A N 1
ATOM 1467 C CA . ARG A 1 312 ? 8.586 -5.291 14.399 1.00 16.67 279 ARG A CA 1
ATOM 1468 C C . ARG A 1 312 ? 10.043 -5.534 14.772 1.00 17.15 279 ARG A C 1
ATOM 1469 O O . ARG A 1 312 ? 10.872 -5.762 13.911 1.00 16.07 279 ARG A O 1
ATOM 1477 N N . ILE A 1 313 ? 10.359 -5.436 16.057 1.00 19.30 280 ILE A N 1
ATOM 1478 C CA . ILE A 1 313 ? 11.709 -5.752 16.516 1.00 17.28 280 ILE A CA 1
ATOM 1479 C C . ILE A 1 313 ? 11.591 -6.595 17.787 1.00 17.42 280 ILE A C 1
ATOM 1480 O O . ILE A 1 313 ? 10.833 -6.259 18.699 1.00 16.48 280 ILE A O 1
ATOM 1485 N N . ASP A 1 314 ? 12.324 -7.697 17.819 1.00 16.32 281 ASP A N 1
ATOM 1486 C CA . ASP A 1 314 ? 12.377 -8.555 18.993 1.00 17.20 281 ASP A CA 1
ATOM 1487 C C . ASP A 1 314 ? 13.853 -8.678 19.315 1.00 17.58 281 ASP A C 1
ATOM 1488 O O . ASP A 1 314 ? 14.651 -9.068 18.462 1.00 19.52 281 ASP A O 1
ATOM 1493 N N . ASP A 1 315 ? 14.236 -8.297 20.522 1.00 16.85 282 ASP A N 1
ATOM 1494 C CA . ASP A 1 315 ? 15.641 -8.375 20.886 1.00 17.37 282 ASP A CA 1
ATOM 1495 C C . ASP A 1 315 ? 15.719 -9.155 22.204 1.00 18.80 282 ASP A C 1
ATOM 1496 O O . ASP A 1 315 ? 15.519 -8.569 23.265 1.00 18.13 282 ASP A O 1
ATOM 1501 N N . LEU A 1 316 ? 16.003 -10.459 22.119 1.00 17.69 283 LEU A N 1
ATOM 1502 C CA . LEU A 1 316 ? 16.067 -11.334 23.295 1.00 18.96 283 LEU A CA 1
ATOM 1503 C C . LEU A 1 316 ? 17.523 -11.656 23.640 1.00 19.18 283 LEU A C 1
ATOM 1504 O O . LEU A 1 316 ? 18.314 -12.048 22.766 1.00 18.78 283 LEU A O 1
ATOM 1509 N N . MET A 1 317 ? 17.882 -11.438 24.905 1.00 18.54 284 MET A N 1
ATOM 1510 C CA . MET A 1 317 ? 19.247 -11.696 25.363 1.00 20.55 284 MET A CA 1
ATOM 1511 C C . MET A 1 317 ? 19.235 -12.492 26.656 1.00 22.33 284 MET A C 1
ATOM 1512 O O . MET A 1 317 ? 18.335 -12.357 27.495 1.00 19.74 284 MET A O 1
ATOM 1517 N N . LEU A 1 318 ? 20.279 -13.285 26.828 1.00 23.06 285 LEU A N 1
ATOM 1518 C CA . LEU A 1 318 ? 20.418 -14.076 28.029 1.00 22.94 285 LEU A CA 1
ATOM 1519 C C . LEU A 1 318 ? 21.815 -13.752 28.508 1.00 23.15 285 LEU A C 1
ATOM 1520 O O . LEU A 1 318 ? 22.805 -14.106 27.854 1.00 24.64 285 LEU A O 1
ATOM 1525 N N . LYS A 1 319 ? 21.884 -13.048 29.634 1.00 22.72 286 LYS A N 1
ATOM 1526 C CA . LYS A 1 319 ? 23.155 -12.624 30.214 1.00 23.42 286 LYS A CA 1
ATOM 1527 C C . LYS A 1 319 ? 23.444 -13.467 31.458 1.00 23.86 286 LYS A C 1
ATOM 1528 O O . LYS A 1 319 ? 22.592 -13.616 32.349 1.00 22.73 286 LYS A O 1
ATOM 1534 N N . SER A 1 320 ? 24.644 -14.033 31.510 1.00 23.47 287 SER A N 1
ATOM 1535 C CA . SER A 1 320 ? 25.008 -14.884 32.632 1.00 24.22 287 SER A CA 1
ATOM 1536 C C . SER A 1 320 ? 26.348 -14.513 33.248 1.00 24.78 287 SER A C 1
ATOM 1537 O O . SER A 1 320 ? 27.235 -13.958 32.577 1.00 21.89 287 SER A O 1
ATOM 1540 N N . LYS A 1 321 ? 26.487 -14.851 34.527 1.00 26.21 288 LYS A N 1
ATOM 1541 C CA . LYS A 1 321 ? 27.712 -14.576 35.259 1.00 29.57 288 LYS A CA 1
ATOM 1542 C C . LYS A 1 321 ? 27.954 -15.695 36.289 1.00 30.81 288 LYS A C 1
ATOM 1543 O O . LYS A 1 321 ? 27.026 -16.133 36.978 1.00 30.43 288 LYS A O 1
ATOM 1549 N N . TYR A 1 322 ? 29.199 -16.163 36.368 1.00 32.09 289 TYR A N 1
ATOM 1550 C CA . TYR A 1 322 ? 29.561 -17.215 37.308 1.00 33.43 289 TYR A CA 1
ATOM 1551 C C . TYR A 1 322 ? 30.827 -16.838 38.070 1.00 33.53 289 TYR A C 1
ATOM 1552 O O . TYR A 1 322 ? 31.917 -16.769 37.505 1.00 32.44 289 TYR A O 1
ATOM 1561 N N . ALA A 1 323 ? 30.656 -16.570 39.361 1.00 33.57 290 ALA A N 1
ATOM 1562 C CA . ALA A 1 323 ? 31.760 -16.201 40.240 1.00 34.99 290 ALA A CA 1
ATOM 1563 C C . ALA A 1 323 ? 31.799 -17.188 41.427 1.00 36.67 290 ALA A C 1
ATOM 1564 O O . ALA A 1 323 ? 31.400 -16.848 42.536 1.00 36.04 290 ALA A O 1
ATOM 1566 N N . PRO A 1 324 ? 32.275 -18.426 41.196 1.00 37.99 291 PRO A N 1
ATOM 1567 C CA . PRO A 1 324 ? 32.349 -19.447 42.248 1.00 39.10 291 PRO A CA 1
ATOM 1568 C C . PRO A 1 324 ? 33.136 -18.994 43.476 1.00 40.01 291 PRO A C 1
ATOM 1569 O O . PRO A 1 324 ? 32.964 -19.529 44.572 1.00 41.57 291 PRO A O 1
ATOM 1573 N N . ASP A 1 325 ? 33.989 -17.997 43.287 1.00 39.46 292 ASP A N 1
ATOM 1574 C CA . ASP A 1 325 ? 34.785 -17.459 44.372 1.00 37.74 292 ASP A CA 1
ATOM 1575 C C . ASP A 1 325 ? 35.172 -16.042 44.001 1.00 37.79 292 ASP A C 1
ATOM 1576 O O . ASP A 1 325 ? 34.687 -15.508 43.010 1.00 37.55 292 ASP A O 1
ATOM 1581 N N . GLU A 1 326 ? 36.051 -15.429 44.782 1.00 37.57 293 GLU A N 1
ATOM 1582 C CA . GLU A 1 326 ? 36.449 -14.066 44.494 1.00 38.11 29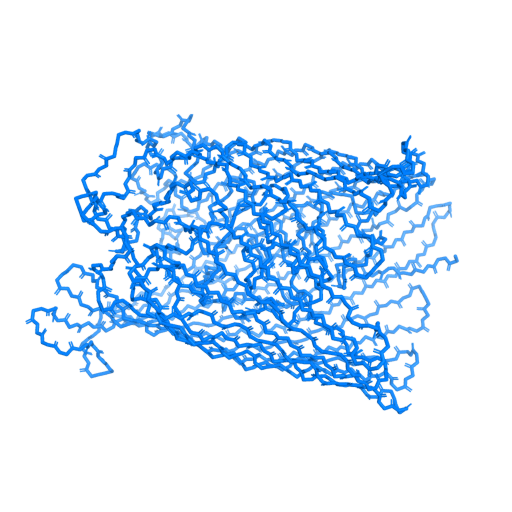3 GLU A CA 1
ATOM 1583 C C . GLU A 1 326 ? 37.619 -13.961 43.543 1.00 36.87 293 GLU A C 1
ATOM 1584 O O . GLU A 1 326 ? 38.105 -12.863 43.276 1.00 36.07 293 GLU A O 1
ATOM 1590 N N . VAL A 1 327 ? 38.069 -15.091 43.015 1.00 35.02 294 VAL A N 1
ATOM 1591 C CA . VAL A 1 327 ? 39.218 -15.050 42.129 1.00 34.36 294 VAL A CA 1
ATOM 1592 C C . VAL A 1 327 ? 38.862 -15.245 40.662 1.00 34.12 294 VAL A C 1
ATOM 1593 O O . VAL A 1 327 ? 39.388 -14.547 39.804 1.00 33.69 294 VAL A O 1
ATOM 1597 N N . HIS A 1 328 ? 37.970 -16.193 40.398 1.00 34.43 295 HIS A N 1
ATOM 1598 C CA . HIS A 1 328 ? 37.547 -16.527 39.052 1.00 34.07 295 HIS A CA 1
ATOM 1599 C C . HIS A 1 328 ? 36.146 -16.032 38.772 1.00 35.28 295 HIS A C 1
ATOM 1600 O O . HIS A 1 328 ? 35.236 -16.167 39.605 1.00 35.74 295 HIS A O 1
ATOM 1607 N N . THR A 1 329 ? 35.968 -15.451 37.591 1.00 35.55 296 THR A N 1
ATOM 1608 C CA . THR A 1 329 ? 34.659 -14.933 37.202 1.00 36.33 296 THR A CA 1
ATOM 1609 C C . THR A 1 329 ? 34.437 -15.207 35.730 1.00 34.87 296 THR A C 1
ATOM 1610 O O . THR A 1 329 ? 35.283 -14.874 34.896 1.00 33.79 296 THR A O 1
ATOM 1614 N N . PHE A 1 330 ? 33.314 -15.847 35.424 1.00 32.63 297 PHE A N 1
ATOM 1615 C CA . PHE A 1 330 ? 32.952 -16.155 34.050 1.00 32.25 297 PHE A CA 1
ATOM 1616 C C . PHE A 1 330 ? 31.733 -15.316 33.695 1.00 32.27 297 PHE A C 1
ATOM 1617 O O . PHE A 1 330 ? 30.864 -15.050 34.550 1.00 32.19 297 PHE A O 1
ATOM 1625 N N . ASN A 1 331 ? 31.662 -14.902 32.437 1.00 29.87 298 ASN A N 1
ATOM 1626 C CA . ASN A 1 331 ? 30.520 -14.118 31.989 1.00 29.75 298 ASN A CA 1
ATOM 1627 C C . ASN A 1 331 ? 30.126 -14.595 30.597 1.00 28.50 298 ASN A C 1
ATOM 1628 O O . ASN A 1 331 ? 30.951 -15.147 29.868 1.00 26.64 298 ASN A O 1
ATOM 1633 N N . SER A 1 332 ? 28.856 -14.416 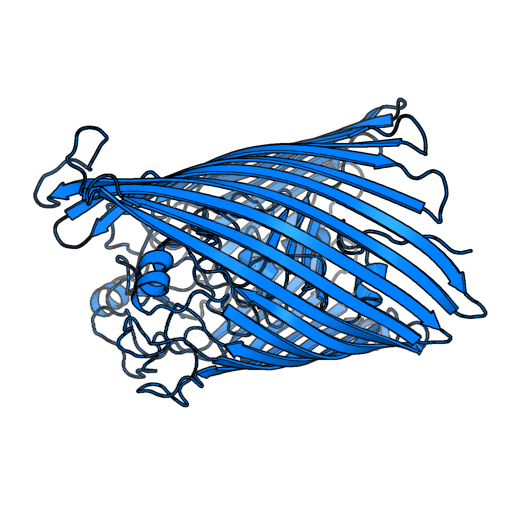30.247 1.00 25.80 299 SER A N 1
ATOM 1634 C CA . SER A 1 332 ? 28.399 -14.798 28.928 1.00 24.95 299 SER A CA 1
ATOM 1635 C C . SER A 1 332 ? 27.232 -13.903 28.504 1.00 25.13 299 SER A C 1
ATOM 1636 O O . SER A 1 332 ? 26.524 -13.330 29.326 1.00 24.24 299 SER A O 1
ATOM 1639 N N . LEU A 1 333 ? 27.048 -13.780 27.205 1.00 24.44 300 LEU A N 1
ATOM 1640 C CA . LEU A 1 333 ? 25.954 -12.990 26.669 1.00 24.86 300 LEU A CA 1
ATOM 1641 C C . LEU A 1 333 ? 25.518 -13.705 25.397 1.00 24.01 300 LEU A C 1
ATOM 1642 O O . LEU A 1 333 ? 26.343 -13.975 24.509 1.00 24.02 300 LEU A O 1
ATOM 1647 N N . LEU A 1 334 ? 24.242 -14.061 25.340 1.00 22.75 301 LEU A N 1
ATOM 1648 C CA . LEU A 1 334 ? 23.688 -14.721 24.156 1.00 22.01 301 LEU A CA 1
ATOM 1649 C C . LEU A 1 334 ? 22.621 -13.750 23.685 1.00 22.22 301 LEU A C 1
ATOM 1650 O O . LEU A 1 334 ? 21.979 -13.094 24.500 1.00 22.26 301 LEU A O 1
ATOM 1655 N N . GLN A 1 335 ? 22.438 -13.628 22.380 1.00 20.93 302 GLN A N 1
ATOM 1656 C CA . GLN A 1 335 ? 21.414 -12.713 21.913 1.00 17.53 302 GLN A CA 1
ATOM 1657 C C . GLN A 1 335 ? 20.839 -13.162 20.624 1.00 18.30 302 GLN A C 1
ATOM 1658 O O . GLN A 1 335 ? 21.536 -13.628 19.734 1.00 16.34 302 GLN A O 1
ATOM 1664 N N . TYR A 1 336 ? 19.531 -13.037 20.537 1.00 19.44 303 TYR A N 1
ATOM 1665 C CA . TYR A 1 336 ? 18.852 -13.332 19.314 1.00 19.23 303 TYR A CA 1
ATOM 1666 C C . TYR A 1 336 ? 18.055 -12.046 19.049 1.00 19.65 303 TYR A C 1
ATOM 1667 O O . TYR A 1 336 ? 17.141 -11.709 19.797 1.00 16.55 303 TYR A O 1
ATOM 1676 N N . TYR A 1 337 ? 18.454 -11.323 18.003 1.00 19.33 304 TYR A N 1
ATOM 1677 C CA . TYR A 1 337 ? 17.810 -10.088 17.571 1.00 20.45 304 TYR A CA 1
ATOM 1678 C C . TYR A 1 337 ? 17.168 -10.360 16.203 1.00 20.94 304 TYR A C 1
ATOM 1679 O O . TYR A 1 337 ? 17.816 -10.894 15.295 1.00 21.29 304 TYR A O 1
ATOM 1688 N N . ASP A 1 338 ? 15.900 -10.001 16.060 1.00 19.69 305 ASP A N 1
ATOM 1689 C CA . ASP A 1 338 ? 15.199 -10.223 14.811 1.00 19.42 305 ASP A CA 1
ATOM 1690 C C . ASP A 1 338 ? 14.187 -9.111 14.538 1.00 18.17 305 ASP A C 1
ATOM 1691 O O . ASP A 1 338 ? 13.312 -8.855 15.355 1.00 17.16 305 ASP A O 1
ATOM 1696 N N . GLY A 1 339 ? 14.302 -8.458 13.387 1.00 18.41 306 GLY A N 1
ATOM 1697 C CA . GLY A 1 339 ? 13.348 -7.413 13.064 1.00 17.75 306 GLY A CA 1
ATOM 1698 C C . GLY A 1 339 ? 13.079 -7.215 11.577 1.00 16.74 306 GLY A C 1
ATOM 1699 O O . GLY A 1 339 ? 13.794 -7.735 10.704 1.00 16.11 306 GLY A O 1
ATOM 1700 N N . GLU A 1 340 ? 12.038 -6.431 11.310 1.00 16.08 307 GLU A N 1
ATOM 1701 C CA . GLU A 1 340 ? 11.630 -6.067 9.956 1.00 17.04 307 GLU A CA 1
ATOM 1702 C C . GLU A 1 340 ? 10.936 -4.718 10.000 1.00 16.35 307 GLU A C 1
ATOM 1703 O O . GLU A 1 340 ? 10.263 -4.376 10.978 1.00 17.68 307 GLU A O 1
ATOM 1709 N N . ALA A 1 341 ? 11.057 -3.964 8.917 1.00 14.13 308 ALA A N 1
ATOM 1710 C CA . ALA A 1 341 ? 10.439 -2.673 8.895 1.00 15.17 308 ALA A CA 1
ATOM 1711 C C . ALA A 1 341 ? 10.230 -2.096 7.512 1.00 16.01 308 ALA A C 1
ATOM 1712 O O . ALA A 1 341 ? 11.120 -2.139 6.668 1.00 16.07 308 ALA A O 1
ATOM 1714 N N . ASP A 1 342 ? 9.050 -1.544 7.291 1.00 16.09 309 ASP A N 1
ATOM 1715 C CA . ASP A 1 342 ? 8.823 -0.857 6.048 1.00 17.03 309 ASP A CA 1
ATOM 1716 C C . ASP A 1 342 ? 9.605 0.444 6.242 1.00 16.88 309 ASP A C 1
ATOM 1717 O O . ASP A 1 342 ? 9.784 0.898 7.373 1.00 17.09 309 ASP A O 1
ATOM 1722 N N . MET A 1 343 ? 10.047 1.038 5.139 1.00 15.80 310 MET A N 1
ATOM 1723 C CA . MET A 1 343 ? 10.842 2.272 5.147 1.00 16.65 310 MET A CA 1
ATOM 1724 C C . MET A 1 343 ? 10.077 3.393 4.451 1.00 15.87 310 MET A C 1
ATOM 1725 O O . MET A 1 343 ? 9.824 3.315 3.249 1.00 18.87 310 MET A O 1
ATOM 1730 N N . PRO A 1 344 ? 9.708 4.447 5.189 1.00 16.79 311 PRO A N 1
ATOM 1731 C CA . PRO A 1 344 ? 8.964 5.599 4.650 1.00 15.77 311 PRO A CA 1
ATOM 1732 C C . PRO A 1 344 ? 9.680 6.258 3.456 1.00 16.35 311 PRO A C 1
ATOM 1733 O O . PRO A 1 344 ? 9.086 6.501 2.417 1.00 17.10 311 PRO A O 1
ATOM 1737 N N . GLY A 1 345 ? 10.951 6.578 3.628 1.00 15.54 312 GLY A N 1
ATOM 1738 C CA . GLY A 1 345 ? 11.689 7.219 2.552 1.00 16.76 312 GLY A CA 1
ATOM 1739 C C . GLY A 1 345 ? 11.370 8.702 2.414 1.00 16.87 312 GLY A C 1
ATOM 1740 O O . GLY A 1 345 ? 10.545 9.235 3.140 1.00 15.56 312 GLY A O 1
ATOM 1741 N N . GLY A 1 346 ? 12.029 9.362 1.466 1.00 16.84 313 GLY A N 1
ATOM 1742 C CA . GLY A 1 346 ? 11.832 10.790 1.286 1.00 17.40 313 GLY A CA 1
ATOM 1743 C C . GLY A 1 346 ? 10.743 11.200 0.321 1.00 16.67 313 GLY A C 1
ATOM 1744 O O . GLY A 1 346 ? 10.290 10.403 -0.505 1.00 17.08 313 GLY A O 1
ATOM 1745 N N . LEU A 1 347 ? 10.287 12.440 0.456 1.00 15.73 314 LEU A N 1
ATOM 1746 C CA . LEU A 1 347 ? 9.264 12.968 -0.426 1.00 15.55 314 LEU A CA 1
ATOM 1747 C C . LEU A 1 347 ? 9.839 14.118 -1.244 1.00 16.06 314 LEU A C 1
ATOM 1748 O O . LEU A 1 347 ? 10.764 14.815 -0.793 1.00 15.94 314 LEU A O 1
ATOM 1753 N N . SER A 1 348 ? 9.312 14.312 -2.450 1.00 15.84 315 SER A N 1
ATOM 1754 C CA . SER A 1 348 ? 9.739 15.444 -3.269 1.00 15.33 315 SER A CA 1
ATOM 1755 C C . SER A 1 348 ? 9.084 16.645 -2.569 1.00 16.21 315 SER A C 1
ATOM 1756 O O . SER A 1 348 ? 8.219 16.483 -1.693 1.00 17.70 315 SER A O 1
ATOM 1759 N N . ARG A 1 349 ? 9.467 17.858 -2.932 1.00 16.24 316 ARG A N 1
ATOM 1760 C CA . ARG A 1 349 ? 8.833 19.007 -2.283 1.00 16.58 316 ARG A CA 1
ATOM 1761 C C . ARG A 1 349 ? 7.322 19.046 -2.632 1.00 17.71 316 ARG A C 1
ATOM 1762 O O . ARG A 1 349 ? 6.474 19.317 -1.766 1.00 13.62 316 ARG A O 1
ATOM 1770 N N . ALA A 1 350 ? 6.973 18.744 -3.884 1.00 18.06 317 ALA A N 1
ATOM 1771 C CA . ALA A 1 350 ? 5.546 18.768 -4.241 1.00 19.04 317 ALA A CA 1
ATOM 1772 C C . ALA A 1 350 ? 4.732 17.792 -3.363 1.00 19.66 317 ALA A C 1
ATOM 1773 O O . ALA A 1 350 ? 3.697 18.172 -2.806 1.00 20.98 317 ALA A O 1
ATOM 1775 N N . ASP A 1 351 ? 5.196 16.544 -3.244 1.00 18.91 318 ASP A N 1
ATOM 1776 C CA . ASP A 1 351 ? 4.490 15.533 -2.447 1.00 19.59 318 ASP A CA 1
ATOM 1777 C C . ASP A 1 351 ? 4.463 15.878 -0.966 1.00 19.72 318 ASP A C 1
ATOM 1778 O O . ASP A 1 351 ? 3.469 15.654 -0.258 1.00 21.32 318 ASP A O 1
ATOM 1783 N N . TYR A 1 352 ? 5.570 16.407 -0.481 1.00 20.28 319 TYR A N 1
ATOM 1784 C CA . TYR A 1 352 ? 5.646 16.802 0.921 1.00 18.61 319 TYR A CA 1
ATOM 1785 C C . TYR A 1 352 ? 4.632 17.915 1.214 1.00 19.37 319 TYR A C 1
ATOM 1786 O O . TYR A 1 352 ? 3.985 17.908 2.268 1.00 17.62 319 TYR A O 1
ATOM 1795 N N . ASP A 1 353 ? 4.513 18.896 0.316 1.00 18.42 320 ASP A N 1
ATOM 1796 C CA . ASP A 1 353 ? 3.538 19.975 0.543 1.00 19.91 320 ASP A CA 1
ATOM 1797 C C . ASP A 1 353 ? 2.104 19.443 0.483 1.00 19.70 320 ASP A C 1
ATOM 1798 O O . ASP A 1 353 ? 1.227 19.907 1.212 1.00 19.35 320 ASP A O 1
ATOM 1803 N N . ALA A 1 354 ? 1.851 18.462 -0.373 1.00 18.69 321 ALA A N 1
ATOM 1804 C CA . ALA A 1 354 ? 0.492 17.926 -0.441 1.00 17.56 321 ALA A CA 1
ATOM 1805 C C . ALA A 1 354 ? 0.135 17.090 0.816 1.00 17.38 321 ALA A C 1
ATOM 1806 O O . ALA A 1 354 ? -0.969 17.196 1.341 1.00 18.02 321 ALA A O 1
ATOM 1808 N N . ASP A 1 355 ? 1.078 16.279 1.302 1.00 18.12 322 ASP A N 1
ATOM 1809 C CA . ASP A 1 355 ? 0.865 15.410 2.477 1.00 18.12 322 ASP A CA 1
ATOM 1810 C C . ASP A 1 355 ? 2.253 14.949 2.926 1.00 17.98 322 ASP A C 1
ATOM 1811 O O . ASP A 1 355 ? 2.888 14.107 2.300 1.00 18.46 322 ASP A O 1
ATOM 1816 N N . ARG A 1 356 ? 2.733 15.493 4.024 1.00 18.98 323 ARG A N 1
ATOM 1817 C CA . ARG A 1 356 ? 4.069 15.115 4.460 1.00 20.21 323 ARG A CA 1
ATOM 1818 C C . ARG A 1 356 ? 4.211 13.805 5.234 1.00 20.74 323 ARG A C 1
ATOM 1819 O O . ARG A 1 356 ? 5.341 13.374 5.516 1.00 20.33 323 ARG A O 1
ATOM 1827 N N . TRP A 1 357 ? 3.077 13.183 5.557 1.00 18.72 324 TRP A N 1
ATOM 1828 C CA . TRP A 1 357 ? 3.054 11.913 6.293 1.00 18.52 324 TRP A CA 1
ATOM 1829 C C . TRP A 1 357 ? 3.175 10.728 5.365 1.00 16.71 324 TRP A C 1
ATOM 1830 O O . TRP A 1 357 ? 3.692 9.680 5.760 1.00 15.88 324 TRP A O 1
ATOM 1841 N N . GLN A 1 358 ? 2.696 10.903 4.130 1.00 15.42 325 GLN A N 1
ATOM 1842 C CA . GLN A 1 358 ? 2.666 9.825 3.151 1.00 15.77 325 GLN A CA 1
ATOM 1843 C C . GLN A 1 358 ? 4.050 9.290 2.785 1.00 16.48 325 GLN A C 1
ATOM 1844 O O . GLN A 1 358 ? 5.088 9.893 3.090 1.00 18.68 325 GLN A O 1
ATOM 1850 N N . SER A 1 359 ? 4.046 8.148 2.116 1.00 15.84 326 SER A N 1
ATOM 1851 C CA . SER A 1 359 ? 5.268 7.532 1.634 1.00 16.03 326 SER A CA 1
ATOM 1852 C C . SER A 1 359 ? 5.095 7.325 0.139 1.00 15.33 326 SER A C 1
ATOM 1853 O O . SER A 1 359 ? 4.041 6.912 -0.286 1.00 15.60 326 SER A O 1
ATOM 1856 N N . THR A 1 360 ? 6.114 7.624 -0.652 1.00 16.67 327 THR A N 1
ATOM 1857 C CA . THR A 1 360 ? 6.034 7.376 -2.082 1.00 17.20 327 THR A CA 1
ATOM 1858 C C . THR A 1 360 ? 7.061 6.277 -2.402 1.00 18.68 327 THR A C 1
ATOM 1859 O O . THR A 1 360 ? 7.508 6.141 -3.539 1.00 18.90 327 THR A O 1
ATOM 1863 N N . ARG A 1 361 ? 7.402 5.465 -1.396 1.00 15.72 328 ARG A N 1
ATOM 1864 C CA . ARG A 1 361 ? 8.380 4.383 -1.569 1.00 16.98 328 ARG A CA 1
ATOM 1865 C C . ARG A 1 361 ? 7.739 3.097 -1.060 1.00 16.62 328 ARG A C 1
ATOM 1866 O O . ARG A 1 361 ? 8.224 2.487 -0.120 1.00 15.76 328 ARG A O 1
ATOM 1874 N N . PRO A 1 362 ? 6.652 2.646 -1.716 1.00 17.85 329 PRO A N 1
ATOM 1875 C CA . PRO A 1 362 ? 5.898 1.445 -1.322 1.00 16.49 329 PRO A CA 1
ATOM 1876 C C . PRO A 1 362 ? 6.591 0.091 -1.309 1.00 17.68 329 PRO A C 1
ATOM 1877 O O . PRO A 1 362 ? 6.104 -0.825 -0.658 1.00 17.30 329 PRO A O 1
ATOM 1881 N N . TYR A 1 363 ? 7.721 -0.039 -1.990 1.00 15.95 330 TYR A N 1
ATOM 1882 C CA . TYR A 1 363 ? 8.400 -1.320 -2.013 1.00 18.56 330 TYR A CA 1
ATOM 1883 C C . TYR A 1 363 ? 9.513 -1.411 -0.968 1.00 17.95 330 TYR A C 1
ATOM 1884 O O . TYR A 1 363 ? 9.944 -2.496 -0.632 1.00 19.29 330 TYR A O 1
ATOM 1893 N N . ASP A 1 364 ? 9.970 -0.272 -0.455 1.00 17.94 331 ASP A N 1
ATOM 1894 C CA . ASP A 1 364 ? 11.103 -0.262 0.470 1.00 17.58 331 ASP A CA 1
ATOM 1895 C C . ASP A 1 364 ? 10.866 -0.910 1.827 1.00 17.79 331 ASP A C 1
ATOM 1896 O O . ASP A 1 364 ? 10.017 -0.475 2.604 1.00 16.50 331 ASP A O 1
ATOM 1901 N N . ARG A 1 365 ? 11.635 -1.949 2.111 1.00 16.79 332 ARG A N 1
ATOM 1902 C CA . ARG A 1 365 ? 11.467 -2.668 3.376 1.00 18.75 332 ARG A CA 1
ATOM 1903 C C . ARG A 1 365 ? 12.813 -3.209 3.802 1.00 17.75 332 ARG A C 1
ATOM 1904 O O . ARG A 1 365 ? 13.658 -3.500 2.977 1.00 18.76 332 ARG A O 1
ATOM 1912 N N . PHE A 1 366 ? 13.024 -3.343 5.093 1.00 18.18 333 PHE A N 1
ATOM 1913 C CA . PHE A 1 366 ? 14.305 -3.837 5.551 1.00 17.48 333 PHE A CA 1
ATOM 1914 C C . PHE A 1 366 ? 14.080 -4.890 6.629 1.00 18.67 333 PHE A C 1
ATOM 1915 O O . PHE A 1 366 ? 13.072 -4.856 7.358 1.00 17.59 333 PHE A O 1
ATOM 1923 N N . TRP A 1 367 ? 14.998 -5.842 6.718 1.00 18.45 334 TRP A N 1
ATOM 1924 C CA . TRP A 1 367 ? 14.905 -6.833 7.781 1.00 18.83 334 TRP A CA 1
ATOM 1925 C C . TRP A 1 367 ? 16.264 -7.424 8.089 1.00 18.98 334 TRP A C 1
ATOM 1926 O O . TRP A 1 367 ? 17.231 -7.291 7.320 1.00 18.52 334 TRP A O 1
ATOM 1937 N N . GLY A 1 368 ? 16.353 -8.054 9.244 1.00 19.65 335 GLY A N 1
ATOM 1938 C CA . GLY A 1 368 ? 17.614 -8.649 9.613 1.00 19.59 335 GLY A CA 1
ATOM 1939 C C . GLY A 1 368 ? 17.528 -9.353 10.938 1.00 21.60 335 GLY A C 1
ATOM 1940 O O . GLY A 1 368 ? 16.583 -9.165 11.721 1.00 19.70 335 GLY A O 1
ATOM 1941 N N . ARG A 1 369 ? 18.541 -10.172 11.182 1.00 22.67 336 ARG A N 1
ATOM 1942 C CA . ARG A 1 369 ? 18.630 -10.927 12.400 1.00 22.72 336 ARG A CA 1
ATOM 1943 C C . ARG A 1 369 ? 20.083 -11.111 12.763 1.00 21.24 336 ARG A C 1
ATOM 1944 O O . ARG A 1 369 ? 20.973 -11.142 11.912 1.00 18.78 336 ARG A O 1
ATOM 1952 N N . ARG A 1 370 ? 20.312 -11.218 14.055 1.00 20.74 337 ARG A N 1
ATOM 1953 C CA . ARG A 1 370 ? 21.649 -11.390 14.552 1.00 22.36 337 ARG A CA 1
ATOM 1954 C C . ARG A 1 370 ? 21.644 -12.439 15.647 1.00 23.20 337 ARG A C 1
ATOM 1955 O O . ARG A 1 370 ? 20.737 -12.455 16.485 1.00 22.39 337 ARG A O 1
ATOM 1963 N N . LYS A 1 371 ? 22.645 -13.314 15.627 1.00 23.70 338 LYS A N 1
ATOM 1964 C CA . LYS A 1 371 ? 22.806 -14.294 16.687 1.00 25.72 338 LYS A CA 1
ATOM 1965 C C . LYS A 1 371 ? 24.186 -13.945 17.226 1.00 25.01 338 LYS A C 1
ATOM 1966 O O . LYS A 1 371 ? 25.144 -13.778 16.458 1.00 24.43 338 LYS A O 1
ATOM 1972 N N . LEU A 1 372 ? 24.282 -13.782 18.539 1.00 23.02 339 LEU A N 1
ATOM 1973 C CA . LEU A 1 372 ? 25.563 -13.446 19.145 1.00 22.02 339 LEU A CA 1
ATOM 1974 C C . LEU A 1 372 ? 25.841 -14.323 20.357 1.00 22.54 339 LEU A C 1
ATOM 1975 O O . LEU A 1 372 ? 24.942 -14.652 21.138 1.00 21.53 339 LEU A O 1
ATOM 1980 N N . ALA A 1 373 ? 27.096 -14.718 20.494 1.00 22.76 340 ALA A N 1
ATOM 1981 C CA . ALA A 1 373 ? 27.522 -15.523 21.623 1.00 22.57 340 ALA A CA 1
ATOM 1982 C C . ALA A 1 373 ? 28.814 -14.885 22.067 1.00 23.52 340 ALA A C 1
ATOM 1983 O O . ALA A 1 373 ? 29.696 -14.573 21.251 1.00 21.68 340 ALA A O 1
ATOM 1985 N N . SER A 1 374 ? 28.915 -14.662 23.366 1.00 24.49 341 SER A N 1
ATOM 1986 C CA . SER A 1 374 ? 30.113 -14.075 23.930 1.00 26.35 341 SER A CA 1
ATOM 1987 C C . SER A 1 374 ? 30.413 -14.819 25.232 1.00 26.90 341 SER A C 1
ATOM 1988 O O . SER A 1 374 ? 29.497 -15.133 26.005 1.00 24.58 341 SER A O 1
ATOM 1991 N N . LEU A 1 375 ? 31.688 -15.105 25.461 1.00 26.14 342 LEU A N 1
ATOM 1992 C CA . LEU A 1 375 ? 32.110 -15.803 26.662 1.00 27.17 342 LEU A CA 1
ATOM 1993 C C . LEU A 1 375 ? 33.396 -15.158 27.121 1.00 26.72 342 LEU A C 1
ATOM 1994 O O . LEU A 1 375 ? 34.311 -14.919 26.329 1.00 27.85 342 LEU A O 1
ATOM 1999 N N . GLY A 1 376 ? 33.448 -14.844 28.402 1.00 25.34 343 GLY A N 1
ATOM 2000 C CA . GLY A 1 376 ? 34.632 -14.218 28.937 1.00 26.54 343 GLY A CA 1
ATOM 2001 C C . GLY A 1 376 ? 35.028 -14.814 30.269 1.00 26.82 343 GLY A C 1
ATOM 2002 O O . GLY A 1 376 ? 34.224 -15.472 30.956 1.00 26.29 343 GLY A O 1
ATOM 2003 N N . TYR A 1 377 ? 36.276 -14.567 30.634 1.00 26.87 344 TYR A N 1
ATOM 2004 C CA . TYR A 1 377 ? 36.819 -15.072 31.882 1.00 28.39 344 TYR A CA 1
ATOM 2005 C C . TYR A 1 377 ? 37.748 -14.048 32.492 1.00 28.78 344 TYR A C 1
ATOM 2006 O O . TYR A 1 377 ? 38.549 -13.408 31.787 1.00 26.22 344 TYR A O 1
ATOM 2015 N N . GLN A 1 378 ? 37.635 -13.896 33.805 1.00 28.72 345 GLN A N 1
ATOM 2016 C CA . GLN A 1 378 ? 38.509 -12.984 34.515 1.00 29.97 345 GLN A CA 1
ATOM 2017 C C . GLN A 1 378 ? 39.197 -13.676 35.689 1.00 29.05 345 GLN A C 1
ATOM 2018 O O . GLN A 1 378 ? 38.545 -14.364 36.498 1.00 28.31 345 GLN A O 1
ATOM 2024 N N . PHE A 1 379 ? 40.512 -13.482 35.756 1.00 27.41 346 PHE A N 1
ATOM 2025 C CA . PHE A 1 379 ? 41.332 -14.026 36.820 1.00 28.87 346 PHE A CA 1
ATOM 2026 C C . PHE A 1 379 ? 41.954 -12.864 37.581 1.00 28.32 346 PHE A C 1
ATOM 2027 O O . PHE A 1 379 ? 42.768 -12.111 37.035 1.00 27.38 346 PHE A O 1
ATOM 2035 N N . GLN A 1 380 ? 41.532 -12.700 38.826 1.00 28.65 347 GLN A N 1
ATOM 2036 C CA . GLN A 1 380 ? 42.065 -11.639 39.678 1.00 32.54 347 GLN A CA 1
ATOM 2037 C C . GLN A 1 380 ? 42.539 -12.264 40.998 1.00 33.61 347 GLN A C 1
ATOM 2038 O O . GLN A 1 380 ? 41.736 -12.501 41.891 1.00 32.48 347 GLN A O 1
ATOM 2044 N N . PRO A 1 381 ? 43.851 -12.527 41.122 1.00 34.51 348 PRO A N 1
ATOM 2045 C CA . PRO A 1 381 ? 44.444 -13.129 42.321 1.00 35.99 348 PRO A CA 1
ATOM 2046 C C . PRO A 1 381 ? 44.348 -12.177 43.504 1.00 38.30 348 PRO A C 1
ATOM 2047 O O . PRO A 1 381 ? 43.978 -12.585 44.606 1.00 40.28 348 PRO A O 1
ATOM 2051 N N . ASP A 1 382 ? 44.663 -10.909 43.258 1.00 38.69 349 ASP A N 1
ATOM 2052 C CA . ASP A 1 382 ? 44.614 -9.862 44.274 1.00 38.47 349 ASP A CA 1
ATOM 2053 C C . ASP A 1 382 ? 44.142 -8.546 43.659 1.00 38.16 349 ASP A C 1
ATOM 2054 O O . ASP A 1 382 ? 43.810 -8.485 42.481 1.00 36.89 349 ASP A O 1
ATOM 2059 N N . SER A 1 383 ? 44.154 -7.487 44.454 1.00 37.02 350 SER A N 1
ATOM 2060 C CA . SER A 1 383 ? 43.685 -6.194 43.986 1.00 37.84 350 SER A CA 1
ATOM 2061 C C . SER A 1 383 ? 44.651 -5.431 43.097 1.00 36.56 350 SER A C 1
ATOM 2062 O O . SER A 1 383 ? 44.343 -4.312 42.705 1.00 36.53 350 SER A O 1
ATOM 2065 N N . GLN A 1 384 ? 45.807 -6.025 42.790 1.00 35.84 351 GLN A N 1
ATOM 2066 C CA . GLN A 1 384 ? 46.815 -5.388 41.934 1.00 35.30 351 GLN A CA 1
ATOM 2067 C C . GLN A 1 384 ? 47.023 -6.085 40.581 1.00 33.98 351 GLN A C 1
ATOM 2068 O O . GLN A 1 384 ? 47.821 -5.623 39.760 1.00 32.52 351 GLN A O 1
ATOM 2074 N N . HIS A 1 385 ? 46.346 -7.207 40.355 1.00 33.19 352 HIS A N 1
ATOM 2075 C CA . HIS A 1 385 ? 46.505 -7.915 39.087 1.00 33.38 352 HIS A CA 1
ATOM 2076 C C . HIS A 1 385 ? 45.163 -8.383 38.572 1.00 32.14 352 HIS A C 1
ATOM 2077 O O . HIS A 1 385 ? 44.354 -8.952 39.310 1.00 30.78 352 HIS A O 1
ATOM 2084 N N . LYS A 1 386 ? 44.934 -8.174 37.287 1.00 30.90 353 LYS A N 1
ATOM 2085 C CA . LYS A 1 386 ? 43.676 -8.610 36.732 1.00 31.11 353 LYS A CA 1
ATOM 2086 C C . LYS A 1 386 ? 43.879 -9.046 35.301 1.00 30.12 353 LYS A C 1
ATOM 2087 O O . LYS A 1 386 ? 44.354 -8.280 34.464 1.00 28.53 353 LYS A O 1
ATOM 2093 N N . PHE A 1 387 ? 43.575 -10.312 35.048 1.00 28.70 354 PHE A N 1
ATOM 2094 C CA . PHE A 1 387 ? 43.673 -10.862 33.703 1.00 28.53 354 PHE A CA 1
ATOM 2095 C C . PHE A 1 387 ? 42.250 -11.031 33.164 1.00 28.57 354 PHE A C 1
ATOM 2096 O O . PHE A 1 387 ? 41.349 -11.526 33.870 1.00 27.77 354 PHE A O 1
ATOM 2104 N N . ASN A 1 388 ? 42.063 -10.649 31.908 1.00 28.93 355 ASN A N 1
ATOM 2105 C CA . ASN A 1 388 ? 40.764 -10.764 31.270 1.00 30.09 355 ASN A CA 1
ATOM 2106 C C . ASN A 1 388 ? 40.869 -11.280 29.856 1.00 30.20 355 ASN A C 1
ATOM 2107 O O . ASN A 1 388 ? 41.683 -10.785 29.076 1.00 29.32 355 ASN A O 1
ATOM 2112 N N . ILE A 1 389 ? 40.058 -12.285 29.533 1.00 29.00 356 ILE A N 1
ATOM 2113 C CA . ILE A 1 389 ? 40.011 -12.773 28.169 1.00 29.01 356 ILE A CA 1
ATOM 2114 C C . ILE A 1 389 ? 38.535 -12.861 27.797 1.00 28.89 356 ILE A C 1
ATOM 2115 O O . ILE A 1 389 ? 37.709 -13.359 28.560 1.00 28.46 356 ILE A O 1
ATOM 2120 N N . GLN A 1 390 ? 38.213 -12.324 26.628 1.00 30.20 357 GLN A N 1
ATOM 2121 C CA . GLN A 1 390 ? 36.840 -12.301 26.123 1.00 31.15 357 GLN A CA 1
ATOM 2122 C C . GLN A 1 390 ? 36.824 -12.872 24.701 1.00 28.17 357 GLN A C 1
ATOM 2123 O O . GLN A 1 390 ? 37.694 -12.551 23.887 1.00 28.90 357 GLN A O 1
ATOM 2129 N N . GLY A 1 391 ? 35.858 -13.736 24.424 1.00 25.65 358 GLY A N 1
ATOM 2130 C CA . GLY A 1 391 ? 35.724 -14.321 23.099 1.00 23.00 358 GLY A CA 1
ATOM 2131 C C . GLY A 1 391 ? 34.320 -14.043 22.580 1.00 23.12 358 GLY A C 1
ATOM 2132 O O . GLY A 1 391 ? 33.364 -13.936 23.368 1.00 22.30 358 GLY A O 1
ATOM 2133 N N . PHE A 1 392 ? 34.157 -13.893 21.268 1.00 22.44 359 PHE A N 1
ATOM 2134 C CA . PHE A 1 392 ? 32.812 -13.651 20.770 1.00 23.15 359 PHE A CA 1
ATOM 2135 C C . PHE A 1 392 ? 32.628 -14.104 19.347 1.00 23.28 359 PHE A C 1
ATOM 2136 O O . PHE A 1 392 ? 33.589 -14.268 18.607 1.00 23.63 359 PHE A O 1
ATOM 2144 N N . TYR A 1 393 ? 31.367 -14.311 18.991 1.00 25.63 360 TYR A N 1
ATOM 2145 C CA . TYR A 1 393 ? 30.967 -14.714 17.655 1.00 25.89 360 TYR A CA 1
ATOM 2146 C C . TYR A 1 393 ? 29.591 -14.120 17.353 1.00 24.36 360 TYR A C 1
ATOM 2147 O O . TYR A 1 393 ? 28.672 -14.203 18.180 1.00 22.55 360 TYR A O 1
ATOM 2156 N N . THR A 1 394 ? 29.459 -13.499 16.182 1.00 22.46 361 THR A N 1
ATOM 2157 C CA . THR A 1 394 ? 28.174 -12.963 15.754 1.00 21.61 361 THR A CA 1
ATOM 2158 C C . THR A 1 394 ? 27.937 -13.424 14.329 1.00 22.02 361 THR A C 1
ATOM 2159 O O . THR A 1 394 ? 28.871 -13.562 13.534 1.00 20.09 361 THR A O 1
ATOM 2163 N N . GLN A 1 395 ? 26.671 -13.657 14.027 1.00 22.00 362 GLN A N 1
ATOM 2164 C CA . GLN A 1 395 ? 26.239 -14.061 12.702 1.00 24.16 362 GLN A CA 1
ATOM 2165 C C . GLN A 1 395 ? 25.104 -13.080 12.439 1.00 21.97 362 GLN A C 1
ATOM 2166 O O . GLN A 1 395 ? 24.231 -12.865 13.300 1.00 22.99 362 GLN A O 1
ATOM 2172 N N . THR A 1 396 ? 25.122 -12.471 11.267 1.00 19.39 363 THR A N 1
ATOM 2173 C CA . THR A 1 396 ? 24.118 -11.484 10.940 1.00 17.66 363 THR A CA 1
ATOM 2174 C C . THR A 1 396 ? 23.629 -11.622 9.513 1.00 18.98 363 THR A C 1
ATOM 2175 O O . THR A 1 396 ? 24.406 -11.871 8.583 1.00 16.90 363 THR A O 1
ATOM 2179 N N . LEU A 1 397 ? 22.322 -11.474 9.366 1.00 19.55 364 LEU A N 1
ATOM 2180 C CA . LEU A 1 397 ? 21.712 -11.472 8.061 1.00 20.26 364 LEU A CA 1
ATOM 2181 C C . LEU A 1 397 ? 20.993 -10.125 8.043 1.00 21.29 364 LEU A C 1
ATOM 2182 O O . LEU A 1 397 ? 20.286 -9.782 8.989 1.00 20.87 364 LEU A O 1
ATOM 2187 N N . ARG A 1 398 ? 21.246 -9.330 7.016 1.00 20.57 365 ARG A N 1
ATOM 2188 C CA . ARG A 1 398 ? 20.553 -8.057 6.857 1.00 20.32 365 ARG A CA 1
ATOM 2189 C C . ARG A 1 398 ? 20.207 -8.012 5.368 1.00 20.41 365 ARG A C 1
ATOM 2190 O O . ARG A 1 398 ? 21.063 -8.260 4.493 1.00 17.88 365 ARG A O 1
ATOM 2198 N N . SER A 1 399 ? 18.937 -7.728 5.091 1.00 18.86 366 SER A N 1
ATOM 2199 C CA . SER A 1 399 ? 18.429 -7.728 3.732 1.00 19.00 366 SER A CA 1
ATOM 2200 C C . SER A 1 399 ? 17.242 -6.775 3.567 1.00 20.27 366 SER A C 1
ATOM 2201 O O . SER A 1 399 ? 16.799 -6.124 4.516 1.00 20.80 366 SER A O 1
ATOM 2204 N N . GLY A 1 400 ? 16.711 -6.708 2.356 1.00 20.62 367 GLY A N 1
ATOM 2205 C CA . GLY A 1 400 ? 15.551 -5.861 2.140 1.00 20.61 367 GLY A CA 1
ATOM 2206 C C . GLY A 1 400 ? 15.252 -5.552 0.692 1.00 19.98 367 GLY A C 1
ATOM 2207 O O . GLY A 1 400 ? 16.073 -5.829 -0.197 1.00 20.62 367 GLY A O 1
ATOM 2208 N N . TYR A 1 401 ? 14.061 -4.999 0.461 1.00 19.27 368 TYR A N 1
ATOM 2209 C CA . TYR A 1 401 ? 13.636 -4.601 -0.870 1.00 19.36 368 TYR A CA 1
ATOM 2210 C C . TYR A 1 401 ? 13.937 -3.130 -0.989 1.00 19.41 368 TYR A C 1
ATOM 2211 O O . TYR A 1 401 ? 13.830 -2.380 -0.018 1.00 20.35 368 TYR A O 1
ATOM 2220 N N . LEU A 1 402 ? 14.293 -2.708 -2.187 1.00 19.94 369 LEU A N 1
ATOM 2221 C CA . LEU A 1 402 ? 14.601 -1.317 -2.414 1.00 19.39 369 LEU A CA 1
ATOM 2222 C C . LEU A 1 402 ? 14.300 -0.977 -3.879 1.00 20.46 369 LEU A C 1
ATOM 2223 O O . LEU A 1 402 ? 14.737 -1.675 -4.800 1.00 18.42 369 LEU A O 1
ATOM 2228 N N . GLU A 1 403 ? 13.532 0.085 -4.083 1.00 19.75 370 GLU A N 1
ATOM 2229 C CA . GLU A 1 403 ? 13.231 0.522 -5.422 1.00 21.06 370 GLU A CA 1
ATOM 2230 C C . GLU A 1 403 ? 14.474 1.259 -5.938 1.00 20.61 370 GLU A C 1
ATOM 2231 O O . GLU A 1 403 ? 14.975 2.162 -5.291 1.00 19.76 370 GLU A O 1
ATOM 2237 N N . GLN A 1 404 ? 14.989 0.852 -7.093 1.00 21.85 371 GLN A N 1
ATOM 2238 C CA . GLN A 1 404 ? 16.164 1.507 -7.666 1.00 22.86 371 GLN A CA 1
ATOM 2239 C C . GLN A 1 404 ? 15.895 1.727 -9.140 1.00 23.86 371 GLN A C 1
ATOM 2240 O O . GLN A 1 404 ? 15.955 0.801 -9.946 1.00 24.07 371 GLN A O 1
ATOM 2246 N N . GLY A 1 405 ? 15.537 2.955 -9.483 1.00 25.81 372 GLY A N 1
ATOM 2247 C CA . GLY A 1 405 ? 15.252 3.264 -10.871 1.00 26.28 372 GLY A CA 1
ATOM 2248 C C . GLY A 1 405 ? 14.032 2.520 -11.369 1.00 27.48 372 GLY A C 1
ATOM 2249 O O . GLY A 1 405 ? 12.944 2.650 -10.812 1.00 29.25 372 GLY A O 1
ATOM 2250 N N . LYS A 1 406 ? 14.205 1.748 -12.435 1.00 28.88 373 LYS A N 1
ATOM 2251 C CA . LYS A 1 406 ? 13.113 0.975 -13.014 1.00 30.79 373 LYS A CA 1
ATOM 2252 C C . LYS A 1 406 ? 13.109 -0.444 -12.471 1.00 30.61 373 LYS A C 1
ATOM 2253 O O . LYS A 1 406 ? 12.436 -1.325 -13.004 1.00 29.62 373 LYS A O 1
ATOM 2259 N N . ARG A 1 407 ? 13.856 -0.654 -11.394 1.00 29.33 374 ARG A N 1
ATOM 2260 C CA . ARG A 1 407 ? 13.941 -1.960 -10.779 1.00 28.42 374 ARG A CA 1
ATOM 2261 C C . ARG A 1 407 ? 13.689 -1.902 -9.286 1.00 27.98 374 ARG A C 1
ATOM 2262 O O . ARG A 1 407 ? 13.744 -0.839 -8.666 1.00 27.24 374 ARG A O 1
ATOM 2270 N N . ILE A 1 408 ? 13.365 -3.062 -8.737 1.00 25.28 375 ILE A N 1
ATOM 2271 C CA . ILE A 1 408 ? 13.195 -3.224 -7.311 1.00 24.29 375 ILE A CA 1
ATOM 2272 C C . ILE A 1 408 ? 14.250 -4.300 -7.036 1.00 23.79 375 ILE A C 1
ATOM 2273 O O . ILE A 1 408 ? 14.312 -5.317 -7.746 1.00 23.24 375 ILE A O 1
ATOM 2278 N N . THR A 1 409 ? 15.103 -4.056 -6.048 1.00 22.29 376 THR A N 1
ATOM 2279 C CA . THR A 1 409 ? 16.153 -5.008 -5.709 1.00 22.69 376 THR A CA 1
ATOM 2280 C C . THR A 1 409 ? 15.894 -5.678 -4.372 1.00 21.84 376 THR A C 1
ATOM 2281 O O . THR A 1 409 ? 15.071 -5.202 -3.568 1.00 22.02 376 THR A O 1
ATOM 2285 N N . LEU A 1 410 ? 16.576 -6.805 -4.170 1.00 20.86 377 LEU A N 1
ATOM 2286 C CA . LEU A 1 410 ? 16.533 -7.603 -2.928 1.00 20.58 377 LEU A CA 1
ATOM 2287 C C . LEU A 1 410 ? 18.024 -7.771 -2.600 1.00 19.91 377 LEU A C 1
ATOM 2288 O O . LEU A 1 410 ? 18.783 -8.289 -3.429 1.00 19.82 377 LEU A O 1
ATOM 2293 N N . SER A 1 411 ? 18.447 -7.337 -1.412 1.00 19.30 378 SER A N 1
ATOM 2294 C CA . SER A 1 411 ? 19.872 -7.383 -1.059 1.00 20.49 378 SER A CA 1
ATOM 2295 C C . SER A 1 411 ? 20.287 -8.136 0.198 1.00 19.88 378 SER A C 1
ATOM 2296 O O . SER A 1 411 ? 20.608 -7.531 1.210 1.00 19.73 378 SER A O 1
ATOM 2299 N N . PRO A 1 412 ? 20.298 -9.464 0.140 1.00 19.90 379 PRO A N 1
ATOM 2300 C CA . PRO A 1 412 ? 20.692 -10.252 1.310 1.00 19.49 379 PRO A CA 1
ATOM 2301 C C . PRO A 1 412 ? 22.218 -10.175 1.521 1.00 20.48 379 PRO A C 1
ATOM 2302 O O . PRO A 1 412 ? 23.017 -10.409 0.597 1.00 18.07 379 PRO A O 1
ATOM 2306 N N . ARG A 1 413 ? 22.615 -9.826 2.736 1.00 19.10 380 ARG A N 1
ATOM 2307 C CA . ARG A 1 413 ? 24.017 -9.740 3.074 1.00 20.02 380 ARG A CA 1
ATOM 2308 C C . ARG A 1 413 ? 24.170 -10.509 4.370 1.00 20.68 380 ARG A C 1
ATOM 2309 O O . ARG A 1 413 ? 23.431 -10.284 5.330 1.00 19.46 380 ARG A O 1
ATOM 2317 N N . ASN A 1 414 ? 25.131 -11.424 4.377 1.00 18.25 381 ASN A N 1
ATOM 2318 C CA . ASN A 1 414 ? 25.386 -12.278 5.525 1.00 18.55 381 ASN A CA 1
ATOM 2319 C C . ASN A 1 414 ? 26.774 -11.992 6.069 1.00 16.71 381 ASN A C 1
ATOM 2320 O O . ASN A 1 414 ? 27.709 -11.701 5.312 1.00 14.89 381 ASN A O 1
ATOM 2325 N N . TYR A 1 415 ? 26.900 -12.080 7.387 1.00 16.35 382 TYR A N 1
ATOM 2326 C CA . TYR A 1 415 ? 28.169 -11.800 8.022 1.00 15.80 382 TYR A CA 1
ATOM 2327 C C . TYR A 1 415 ? 28.449 -12.713 9.182 1.00 17.29 382 TYR A C 1
ATOM 2328 O O . TYR A 1 415 ? 27.530 -13.105 9.902 1.00 17.21 382 TYR A O 1
ATOM 2337 N N . TRP A 1 416 ? 29.740 -12.992 9.372 1.00 16.44 383 TRP A N 1
ATOM 2338 C CA . TRP A 1 416 ? 30.241 -13.817 10.462 1.00 19.30 383 TRP A CA 1
ATOM 2339 C C . TRP A 1 416 ? 31.443 -13.065 11.019 1.00 19.47 383 TRP A C 1
ATOM 2340 O O . TRP A 1 416 ? 32.349 -12.701 10.265 1.00 19.16 383 TRP A O 1
ATOM 2351 N N . VAL A 1 417 ? 31.439 -12.829 12.324 1.00 19.66 384 VAL A N 1
ATOM 2352 C CA . VAL A 1 417 ? 32.538 -12.149 12.996 1.00 18.67 384 VAL A CA 1
ATOM 2353 C C . VAL A 1 417 ? 32.932 -13.009 14.194 1.00 20.80 384 VAL A C 1
ATOM 2354 O O . VAL A 1 417 ? 32.072 -13.478 14.925 1.00 20.24 384 VAL A O 1
ATOM 2358 N N . ARG A 1 418 ? 34.223 -13.228 14.391 1.00 21.60 385 ARG A N 1
ATOM 2359 C CA . ARG A 1 418 ? 34.661 -13.990 15.554 1.00 24.49 385 ARG A CA 1
ATOM 2360 C C . ARG A 1 418 ? 35.864 -13.225 16.086 1.00 22.47 385 ARG A C 1
ATOM 2361 O O . ARG A 1 418 ? 36.654 -12.673 15.304 1.00 21.09 385 ARG A O 1
ATOM 2369 N N . GLY A 1 419 ? 35.962 -13.136 17.407 1.00 21.33 386 GLY A N 1
ATOM 2370 C CA . GLY A 1 419 ? 37.081 -12.436 18.003 1.00 21.22 386 GLY A CA 1
ATOM 2371 C C . GLY A 1 419 ? 37.500 -12.995 19.343 1.00 22.88 386 GLY A C 1
ATOM 2372 O O . GLY A 1 419 ? 36.706 -13.602 20.070 1.00 22.92 386 GLY A O 1
ATOM 2373 N N . ILE A 1 420 ? 38.769 -12.790 19.675 1.00 23.76 387 ILE A N 1
ATOM 2374 C CA . ILE A 1 420 ? 39.296 -13.230 20.960 1.00 25.18 387 ILE A CA 1
ATOM 2375 C C . ILE A 1 420 ? 40.228 -12.128 21.436 1.00 25.53 387 ILE A C 1
ATOM 2376 O O . ILE A 1 420 ? 41.075 -11.630 20.685 1.00 23.83 387 ILE A O 1
ATOM 2381 N N . GLU A 1 421 ? 40.034 -11.709 22.674 1.00 26.56 388 GLU A N 1
ATOM 2382 C CA . GLU A 1 421 ? 40.827 -10.624 23.196 1.00 28.48 388 GLU A CA 1
ATOM 2383 C C . GLU A 1 421 ? 41.321 -10.764 24.639 1.00 27.66 388 GLU A C 1
ATOM 2384 O O . GLU A 1 421 ? 40.574 -10.567 25.588 1.00 28.18 388 GLU A O 1
ATOM 2390 N N . PRO A 1 422 ? 42.587 -11.154 24.810 1.00 27.40 389 PRO A N 1
ATOM 2391 C CA . PRO A 1 422 ? 43.118 -11.277 26.171 1.00 27.24 389 PRO A CA 1
ATOM 2392 C C . PRO A 1 422 ? 43.675 -9.896 26.554 1.00 27.70 389 PRO A C 1
ATOM 2393 O O . PRO A 1 422 ? 44.225 -9.194 25.697 1.00 25.16 389 PRO A O 1
ATOM 2397 N N . ARG A 1 423 ? 43.497 -9.512 27.823 1.00 27.79 390 ARG A N 1
ATOM 2398 C CA . ARG A 1 423 ? 43.978 -8.237 28.361 1.00 28.91 390 ARG A CA 1
ATOM 2399 C C . ARG A 1 423 ? 44.590 -8.495 29.752 1.00 27.69 390 ARG A C 1
ATOM 2400 O O . ARG A 1 423 ? 44.192 -9.424 30.460 1.00 29.06 390 ARG A O 1
ATOM 2408 N N . TYR A 1 424 ? 45.547 -7.673 30.137 1.00 26.11 391 TYR A N 1
ATOM 2409 C CA . TYR A 1 424 ? 46.179 -7.833 31.434 1.00 27.70 391 TYR A CA 1
ATOM 2410 C C . TYR A 1 424 ? 46.506 -6.475 32.036 1.00 26.55 391 TYR A C 1
ATOM 2411 O O . TYR A 1 424 ? 47.031 -5.582 31.363 1.00 24.52 391 TYR A O 1
ATOM 2420 N N . SER A 1 425 ? 46.170 -6.321 33.310 1.00 26.76 392 SER A N 1
ATOM 2421 C CA . SER A 1 425 ? 46.445 -5.081 34.018 1.00 26.72 392 SER A CA 1
ATOM 2422 C C . SER A 1 425 ? 47.083 -5.381 35.360 1.00 26.94 392 SER A C 1
ATOM 2423 O O . SER A 1 425 ? 46.695 -6.320 36.056 1.00 22.92 392 SER A O 1
ATOM 2426 N N . GLN A 1 426 ? 48.067 -4.571 35.719 1.00 28.35 393 GLN A N 1
ATOM 2427 C CA . GLN A 1 426 ? 48.725 -4.745 37.002 1.00 31.97 393 GLN A CA 1
ATOM 2428 C C . GLN A 1 426 ? 49.180 -3.371 37.478 1.00 32.22 393 GLN A C 1
ATOM 2429 O O . GLN A 1 426 ? 49.613 -2.531 36.682 1.00 29.96 393 GLN A O 1
ATOM 2435 N N . ILE A 1 427 ? 49.056 -3.137 38.776 1.00 32.51 394 ILE A N 1
ATOM 2436 C CA . ILE A 1 427 ? 49.469 -1.859 39.322 1.00 35.54 394 ILE A CA 1
ATOM 2437 C C . ILE A 1 427 ? 50.582 -2.094 40.329 1.00 35.40 394 ILE A C 1
ATOM 2438 O O . ILE A 1 427 ? 50.512 -3.018 41.143 1.00 34.63 394 ILE A O 1
ATOM 2443 N N . PHE A 1 428 ? 51.607 -1.255 40.258 1.00 36.16 395 PHE A N 1
ATOM 2444 C CA . PHE A 1 428 ? 52.735 -1.349 41.174 1.00 35.68 395 PHE A CA 1
ATOM 2445 C C . PHE A 1 428 ? 53.273 0.057 41.426 1.00 36.66 395 PHE A C 1
ATOM 2446 O O . PHE A 1 428 ? 52.897 1.004 40.728 1.00 35.96 395 PHE A O 1
ATOM 2454 N N . MET A 1 429 ? 54.126 0.193 42.440 1.00 36.75 396 MET A N 1
ATOM 2455 C CA . MET A 1 429 ? 54.728 1.475 42.770 1.00 37.60 396 MET A CA 1
ATOM 2456 C C . MET A 1 429 ? 56.157 1.508 42.254 1.00 38.11 396 MET A C 1
ATOM 2457 O O . MET A 1 429 ? 56.882 0.505 42.289 1.00 36.20 396 MET A O 1
ATOM 2462 N N . ILE A 1 430 ? 56.550 2.671 41.766 1.00 37.26 397 ILE A N 1
ATOM 2463 C CA . ILE A 1 430 ? 57.906 2.891 41.327 1.00 38.16 397 ILE A CA 1
ATOM 2464 C C . ILE A 1 430 ? 58.201 4.202 42.029 1.00 38.46 397 ILE A C 1
ATOM 2465 O O . ILE A 1 430 ? 57.940 5.291 41.501 1.00 38.28 397 ILE A O 1
ATOM 2470 N N . GLY A 1 431 ? 58.714 4.090 43.249 1.00 37.76 398 GLY A N 1
ATOM 2471 C CA . GLY A 1 431 ? 59.004 5.283 44.013 1.00 36.74 398 GLY A CA 1
ATOM 2472 C C . GLY A 1 431 ? 57.683 5.827 44.511 1.00 36.80 398 GLY A C 1
ATOM 2473 O O . GLY A 1 431 ? 56.844 5.061 44.986 1.00 37.14 398 GLY A O 1
ATOM 2474 N N . PRO A 1 432 ? 57.456 7.144 44.407 1.00 36.69 399 PRO A N 1
ATOM 2475 C CA . PRO A 1 432 ? 56.213 7.776 44.859 1.00 37.35 399 PRO A CA 1
ATOM 2476 C C . PRO A 1 432 ? 55.027 7.653 43.888 1.00 37.68 399 PRO A C 1
ATOM 2477 O O . PRO A 1 432 ? 53.877 7.850 44.280 1.00 38.37 399 PRO A O 1
ATOM 2481 N N . SER A 1 433 ? 55.309 7.316 42.633 1.00 38.05 400 SER A N 1
ATOM 2482 C CA . SER A 1 433 ? 54.272 7.218 41.611 1.00 36.77 400 SER A CA 1
ATOM 2483 C C . SER A 1 433 ? 53.710 5.815 41.401 1.00 36.32 400 SER A C 1
ATOM 2484 O O . SER A 1 433 ? 54.448 4.828 41.416 1.00 36.21 400 SER A O 1
ATOM 2487 N N . ALA A 1 434 ? 52.394 5.728 41.201 1.00 34.41 401 ALA A N 1
ATOM 2488 C CA . ALA A 1 434 ? 51.742 4.446 40.976 1.00 31.43 401 ALA A CA 1
ATOM 2489 C C . ALA A 1 434 ? 51.616 4.284 39.479 1.00 31.50 401 ALA A C 1
ATOM 2490 O O . ALA A 1 434 ? 51.255 5.234 38.769 1.00 31.80 401 ALA A O 1
ATOM 2492 N N . HIS A 1 435 ? 51.940 3.086 38.999 1.00 30.16 402 HIS A N 1
ATOM 2493 C CA . HIS A 1 435 ? 51.887 2.784 37.582 1.00 28.38 402 HIS A CA 1
ATOM 2494 C C . HIS A 1 435 ? 50.924 1.639 37.358 1.00 29.54 402 HIS A C 1
ATOM 2495 O O . HIS A 1 435 ? 51.123 0.544 37.923 1.00 30.72 402 HIS A O 1
ATOM 2502 N N . GLU A 1 436 ? 49.868 1.885 36.576 1.00 28.62 403 GLU A N 1
ATOM 2503 C CA . GLU A 1 436 ? 48.933 0.812 36.236 1.00 28.19 403 GLU A CA 1
ATOM 2504 C C . GLU A 1 436 ? 49.205 0.502 34.775 1.00 28.29 403 GLU A C 1
ATOM 2505 O O . GLU A 1 436 ? 48.843 1.280 33.880 1.00 27.96 403 GLU A O 1
ATOM 2511 N N . VAL A 1 437 ? 49.859 -0.625 34.530 1.00 26.19 404 VAL A N 1
ATOM 2512 C CA . VAL A 1 437 ? 50.178 -1.007 33.166 1.00 25.90 404 VAL A CA 1
ATOM 2513 C C . VAL A 1 437 ? 49.083 -1.869 32.590 1.00 24.41 404 VAL A C 1
ATOM 2514 O O . VAL A 1 437 ? 48.665 -2.842 33.204 1.00 25.32 404 VAL A O 1
ATOM 2518 N N . GLY A 1 438 ? 48.617 -1.497 31.405 1.00 24.41 405 GLY A N 1
ATOM 2519 C CA . GLY A 1 438 ? 47.592 -2.271 30.756 1.00 23.21 405 GLY A CA 1
ATOM 2520 C C . GLY A 1 438 ? 48.137 -2.740 29.425 1.00 22.85 405 GLY A C 1
ATOM 2521 O O . GLY A 1 438 ? 48.760 -1.966 28.708 1.00 20.75 405 GLY A O 1
ATOM 2522 N N . VAL A 1 439 ? 47.945 -4.018 29.117 1.00 23.21 406 VAL A N 1
ATOM 2523 C CA . VAL A 1 439 ? 48.397 -4.555 27.831 1.00 24.70 406 VAL A CA 1
ATOM 2524 C C . VAL A 1 439 ? 47.205 -5.327 27.303 1.00 24.20 406 VAL A C 1
ATOM 2525 O O . VAL A 1 439 ? 46.422 -5.878 28.082 1.00 22.69 406 VAL A O 1
ATOM 2529 N N . GLY A 1 440 ? 47.053 -5.347 25.985 1.00 23.28 407 GLY A N 1
ATOM 2530 C CA . GLY A 1 440 ? 45.934 -6.061 25.412 1.00 22.49 407 GLY A CA 1
ATOM 2531 C C . GLY A 1 440 ? 46.188 -6.480 23.989 1.00 22.36 407 GLY A C 1
ATOM 2532 O O . GLY A 1 440 ? 47.045 -5.910 23.298 1.00 21.26 407 GLY A O 1
ATOM 2533 N N . TYR A 1 441 ? 45.429 -7.480 23.554 1.00 22.43 408 TYR A N 1
ATOM 2534 C CA . TYR A 1 441 ? 45.551 -8.003 22.195 1.00 23.08 408 TYR A CA 1
ATOM 2535 C C . TYR A 1 441 ? 44.199 -8.477 21.698 1.00 22.88 408 TYR A C 1
ATOM 2536 O O . TYR A 1 441 ? 43.412 -9.056 22.447 1.00 23.37 408 TYR A O 1
ATOM 2545 N N . ARG A 1 442 ? 43.907 -8.212 20.432 1.00 22.19 409 ARG A N 1
ATOM 2546 C CA . ARG A 1 442 ? 42.663 -8.715 19.887 1.00 20.83 409 ARG A CA 1
ATOM 2547 C C . ARG A 1 442 ? 42.869 -9.244 18.490 1.00 20.86 409 ARG A C 1
ATOM 2548 O O . ARG A 1 442 ? 43.468 -8.593 17.632 1.00 19.93 409 ARG A O 1
ATOM 2556 N N . TYR A 1 443 ? 42.404 -10.466 18.300 1.00 20.29 410 TYR A N 1
ATOM 2557 C CA . TYR A 1 443 ? 42.430 -11.103 17.001 1.00 22.10 410 TYR A CA 1
ATOM 2558 C C . TYR A 1 443 ? 40.963 -11.075 16.583 1.00 20.97 410 TYR A C 1
ATOM 2559 O O . TYR A 1 443 ? 40.110 -11.541 17.333 1.00 22.00 410 TYR A O 1
ATOM 2568 N N . LEU A 1 444 ? 40.668 -10.513 15.416 1.00 20.93 411 LEU A N 1
ATOM 2569 C CA . LEU A 1 444 ? 39.288 -10.470 14.935 1.00 20.34 411 LEU A CA 1
ATOM 2570 C C . LEU A 1 444 ? 39.252 -10.894 13.478 1.00 19.72 411 LEU A C 1
ATOM 2571 O O . LEU A 1 444 ? 40.087 -10.485 12.648 1.00 18.05 411 LEU A O 1
ATOM 2576 N N . ASN A 1 445 ? 38.285 -11.737 13.174 1.00 19.63 412 ASN A N 1
ATOM 2577 C CA . ASN A 1 445 ? 38.125 -12.216 11.817 1.00 21.02 412 ASN A CA 1
ATOM 2578 C C . ASN A 1 445 ? 36.689 -11.999 11.388 1.00 18.89 412 ASN A C 1
ATOM 2579 O O . ASN A 1 445 ? 35.776 -12.382 12.113 1.00 19.31 412 ASN A O 1
ATOM 2584 N N . GLU A 1 446 ? 36.489 -11.358 10.238 1.00 18.57 413 GLU A N 1
ATOM 2585 C CA . GLU A 1 446 ? 35.132 -11.146 9.733 1.00 19.52 413 GLU A CA 1
ATOM 2586 C C . GLU A 1 446 ? 35.064 -11.663 8.314 1.00 20.15 413 GLU A C 1
ATOM 2587 O O . GLU A 1 446 ? 36.063 -11.631 7.593 1.00 17.94 413 GLU A O 1
ATOM 2593 N N . SER A 1 447 ? 33.888 -12.160 7.927 1.00 19.80 414 SER A N 1
ATOM 2594 C CA . SER A 1 447 ? 33.660 -12.724 6.585 1.00 21.59 414 SER A CA 1
ATOM 2595 C C . SER A 1 447 ? 32.288 -12.217 6.145 1.00 20.90 414 SER A C 1
ATOM 2596 O O . SER A 1 447 ? 31.375 -12.083 6.968 1.00 21.94 414 SER A O 1
ATOM 2599 N N . THR A 1 448 ? 32.130 -11.988 4.854 1.00 20.90 415 THR A N 1
ATOM 2600 C CA . THR A 1 448 ? 30.866 -11.492 4.351 1.00 20.80 415 THR A CA 1
ATOM 2601 C C . THR A 1 448 ? 30.471 -12.164 3.055 1.00 21.07 415 THR A C 1
ATOM 2602 O O . THR A 1 448 ? 31.274 -12.820 2.395 1.00 20.14 415 THR A O 1
ATOM 2606 N N . HIS A 1 449 ? 29.209 -11.961 2.699 1.00 21.50 416 HIS A N 1
ATOM 2607 C CA . HIS A 1 449 ? 28.651 -12.440 1.451 1.00 19.71 416 HIS A CA 1
ATOM 2608 C C . HIS A 1 449 ? 27.498 -11.486 1.122 1.00 19.37 416 HIS A C 1
ATOM 2609 O O . HIS A 1 449 ? 26.520 -11.396 1.868 1.00 19.67 416 HIS A O 1
ATOM 2616 N N . GLU A 1 450 ? 27.618 -10.764 0.015 1.00 19.26 417 GLU A N 1
ATOM 2617 C CA . GLU A 1 450 ? 26.578 -9.829 -0.385 1.00 19.64 417 GLU A CA 1
ATOM 2618 C C . GLU A 1 450 ? 26.022 -10.194 -1.759 1.00 18.32 417 GLU A C 1
ATOM 2619 O O . GLU A 1 450 ? 26.795 -10.477 -2.660 1.00 19.55 417 GLU A O 1
ATOM 2625 N N . MET A 1 451 ? 24.702 -10.189 -1.918 1.00 18.01 418 MET A N 1
ATOM 2626 C CA . MET A 1 451 ? 24.104 -10.445 -3.232 1.00 19.60 418 MET A CA 1
ATOM 2627 C C . MET A 1 451 ? 22.972 -9.458 -3.509 1.00 20.97 418 MET A C 1
ATOM 2628 O O . MET A 1 451 ? 22.346 -8.926 -2.585 1.00 21.93 418 MET A O 1
ATOM 2633 N N . ARG A 1 452 ? 22.677 -9.228 -4.779 1.00 19.01 419 ARG A N 1
ATOM 2634 C CA . ARG A 1 452 ? 21.583 -8.333 -5.097 1.00 20.27 419 ARG A CA 1
ATOM 2635 C C . ARG A 1 452 ? 20.781 -8.887 -6.263 1.00 19.24 419 ARG A C 1
ATOM 2636 O O . ARG A 1 452 ? 21.283 -9.001 -7.359 1.00 20.01 419 ARG A O 1
ATOM 2644 N N . TYR A 1 453 ? 19.541 -9.248 -5.985 1.00 18.56 420 TYR A N 1
ATOM 2645 C CA . TYR A 1 453 ? 18.609 -9.762 -6.975 1.00 20.08 420 TYR A CA 1
ATOM 2646 C C . TYR A 1 453 ? 17.741 -8.585 -7.415 1.00 20.02 420 TYR A C 1
ATOM 2647 O O . TYR A 1 453 ? 17.609 -7.596 -6.682 1.00 17.91 420 TYR A O 1
ATOM 2656 N N . TYR A 1 454 ? 17.127 -8.699 -8.590 1.00 20.02 421 TYR A N 1
ATOM 2657 C CA . TYR A 1 454 ? 16.291 -7.620 -9.084 1.00 22.16 421 TYR A CA 1
ATOM 2658 C C . TYR A 1 454 ? 15.189 -8.091 -10.037 1.00 23.91 421 TYR A C 1
ATOM 2659 O O . TYR A 1 454 ? 15.246 -9.196 -10.582 1.00 23.99 421 TYR A O 1
ATOM 2668 N N . THR A 1 455 ? 14.180 -7.246 -10.185 1.00 24.67 422 THR A N 1
ATOM 2669 C CA . THR A 1 455 ? 13.070 -7.475 -11.107 1.00 27.15 422 THR A CA 1
ATOM 2670 C C . THR A 1 455 ? 12.772 -6.089 -11.671 1.00 27.99 422 THR A C 1
ATOM 2671 O O . THR A 1 455 ? 13.187 -5.065 -11.103 1.00 27.98 422 THR A O 1
ATOM 2675 N N . ALA A 1 456 ? 12.057 -6.050 -12.786 1.00 29.03 423 ALA A N 1
ATOM 2676 C CA . ALA A 1 456 ? 11.668 -4.778 -13.351 1.00 29.51 423 ALA A CA 1
ATOM 2677 C C . ALA A 1 456 ? 10.459 -4.334 -12.524 1.00 30.17 423 ALA A C 1
ATOM 2678 O O . ALA A 1 456 ? 9.572 -5.134 -12.217 1.00 29.93 423 ALA A O 1
ATOM 2680 N N . THR A 1 457 ? 10.432 -3.070 -12.134 1.00 32.33 424 THR A N 1
ATOM 2681 C CA . THR A 1 457 ? 9.305 -2.567 -11.358 1.00 35.13 424 THR A CA 1
ATOM 2682 C C . THR A 1 457 ? 8.015 -2.702 -12.180 1.00 36.56 424 THR A C 1
ATOM 2683 O O . THR A 1 457 ? 6.950 -3.002 -11.645 1.00 35.00 424 THR A O 1
ATOM 2687 N N . SER A 1 458 ? 8.135 -2.474 -13.486 1.00 38.30 425 SER A N 1
ATOM 2688 C CA . SER A 1 458 ? 7.006 -2.543 -14.412 1.00 40.50 425 SER A CA 1
ATOM 2689 C C . SER A 1 458 ? 6.253 -3.868 -14.305 1.00 42.63 425 SER A C 1
ATOM 2690 O O . SER A 1 458 ? 5.114 -3.987 -14.760 1.00 44.41 425 SER A O 1
ATOM 2693 N N . SER A 1 459 ? 6.894 -4.876 -13.725 1.00 43.28 426 SER A N 1
ATOM 2694 C CA . SER A 1 459 ? 6.235 -6.159 -13.548 1.00 43.67 426 SER A CA 1
ATOM 2695 C C . SER A 1 459 ? 5.563 -6.083 -12.179 1.00 44.57 426 SER A C 1
ATOM 2696 O O . SER A 1 459 ? 5.652 -5.070 -11.489 1.00 45.10 426 SER A O 1
ATOM 2699 N N . GLY A 1 460 ? 4.858 -7.129 -11.791 1.00 45.60 427 GLY A N 1
ATOM 2700 C CA . GLY A 1 460 ? 4.291 -7.126 -10.457 1.00 45.79 427 GLY A CA 1
ATOM 2701 C C . GLY A 1 460 ? 5.466 -7.779 -9.764 1.00 46.40 427 GLY A C 1
ATOM 2702 O O . GLY A 1 460 ? 6.609 -7.494 -10.108 1.00 48.11 427 GLY A O 1
ATOM 2703 N N . GLN A 1 461 ? 5.220 -8.656 -8.808 1.00 46.65 428 GLN A N 1
ATOM 2704 C CA . GLN A 1 461 ? 6.304 -9.375 -8.134 1.00 46.21 428 GLN A CA 1
ATOM 2705 C C . GLN A 1 461 ? 7.596 -8.667 -7.671 1.00 42.94 428 GLN A C 1
ATOM 2706 O O . GLN A 1 461 ? 8.277 -7.971 -8.423 1.00 41.15 428 GLN A O 1
ATOM 2712 N N . LEU A 1 462 ? 7.922 -8.898 -6.408 1.00 39.69 429 LEU A N 1
ATOM 2713 C CA . LEU A 1 462 ? 9.125 -8.374 -5.789 1.00 36.85 429 LEU A CA 1
ATOM 2714 C C . LEU A 1 462 ? 10.234 -9.349 -6.204 1.00 34.58 429 LEU A C 1
ATOM 2715 O O . LEU A 1 462 ? 9.961 -10.484 -6.601 1.00 33.29 429 LEU A O 1
ATOM 2720 N N . PRO A 1 463 ? 11.498 -8.916 -6.158 1.00 32.51 430 PRO A N 1
ATOM 2721 C CA . PRO A 1 463 ? 12.515 -9.897 -6.559 1.00 29.71 430 PRO A CA 1
ATOM 2722 C C . PRO A 1 463 ? 12.572 -10.993 -5.497 1.00 29.05 430 PRO A C 1
ATOM 2723 O O . PRO A 1 463 ? 12.108 -10.780 -4.381 1.00 27.89 430 PRO A O 1
ATOM 2727 N N . SER A 1 464 ? 13.102 -12.163 -5.846 1.00 29.44 431 SER A N 1
ATOM 2728 C CA . SER A 1 464 ? 13.248 -13.254 -4.872 1.00 31.03 431 SER A CA 1
ATOM 2729 C C . SER A 1 464 ? 14.508 -14.053 -5.201 1.00 32.77 431 SER A C 1
ATOM 2730 O O . SER A 1 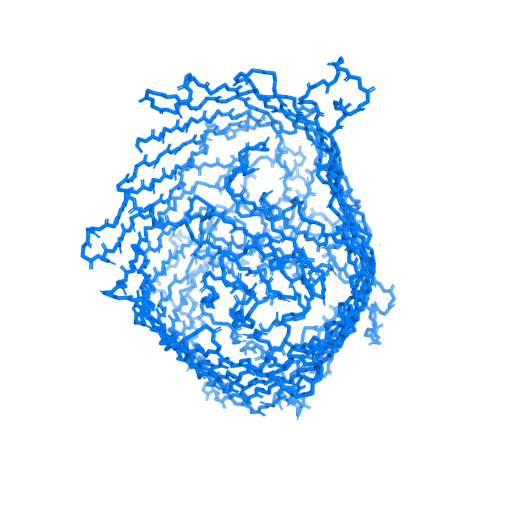464 ? 15.291 -13.686 -6.100 1.00 29.97 431 SER A O 1
ATOM 2733 N N . GLY A 1 465 ? 14.687 -15.159 -4.480 1.00 34.35 432 GLY A N 1
ATOM 2734 C CA . GLY A 1 465 ? 15.843 -16.008 -4.720 1.00 34.95 432 GLY A CA 1
ATOM 2735 C C . GLY A 1 465 ? 15.840 -16.578 -6.126 1.00 34.17 432 GLY A C 1
ATOM 2736 O O . GLY A 1 465 ? 16.848 -17.101 -6.591 1.00 35.41 432 GLY A O 1
ATOM 2737 N N . SER A 1 466 ? 14.713 -16.478 -6.819 1.00 33.81 433 SER A N 1
ATOM 2738 C CA . SER A 1 466 ? 14.631 -17.004 -8.177 1.00 33.87 433 SER A CA 1
ATOM 2739 C C . SER A 1 466 ? 14.830 -15.955 -9.242 1.00 32.51 433 SER A C 1
ATOM 2740 O O . SER A 1 466 ? 14.780 -16.256 -10.423 1.00 33.31 433 SER A O 1
ATOM 2743 N N . SER A 1 467 ? 15.059 -14.719 -8.827 1.00 30.84 434 SER A N 1
ATOM 2744 C CA . SER A 1 467 ? 15.258 -13.631 -9.772 1.00 28.97 434 SER A CA 1
ATOM 2745 C C . SER A 1 467 ? 16.717 -13.563 -10.191 1.00 27.75 434 SER A C 1
ATOM 2746 O O . SER A 1 467 ? 17.585 -14.131 -9.544 1.00 26.07 434 SER A O 1
ATOM 2749 N N . PRO A 1 468 ? 17.004 -12.874 -11.300 1.00 27.61 435 PRO A N 1
ATOM 2750 C CA . PRO A 1 468 ? 18.408 -12.783 -11.697 1.00 26.91 435 PRO A CA 1
ATOM 2751 C C . PRO A 1 468 ? 19.105 -11.865 -10.688 1.00 27.00 435 PRO A C 1
ATOM 2752 O O . PRO A 1 468 ? 18.441 -11.078 -9.974 1.00 27.21 435 PRO A O 1
ATOM 2756 N N . TYR A 1 469 ? 20.424 -11.950 -10.616 1.00 25.43 436 TYR A N 1
ATOM 2757 C CA . TYR A 1 469 ? 21.145 -11.088 -9.691 1.00 26.56 436 TYR A CA 1
ATOM 2758 C C . TYR A 1 469 ? 22.333 -10.425 -10.359 1.00 25.75 436 TYR A C 1
ATOM 2759 O O . TYR A 1 469 ? 22.981 -11.004 -11.242 1.00 26.38 436 TYR A O 1
ATOM 2768 N N . ASP A 1 470 ? 22.600 -9.190 -9.959 1.00 22.99 437 ASP A N 1
ATOM 2769 C CA . ASP A 1 470 ? 23.701 -8.442 -10.546 1.00 21.78 437 ASP A CA 1
ATOM 2770 C C . ASP A 1 470 ? 24.825 -8.146 -9.560 1.00 21.74 437 ASP A C 1
ATOM 2771 O O . ASP A 1 470 ? 25.686 -7.322 -9.834 1.00 19.66 437 ASP A O 1
ATOM 2776 N N . ARG A 1 471 ? 24.784 -8.788 -8.387 1.00 21.90 438 ARG A N 1
ATOM 2777 C CA . ARG A 1 471 ? 25.862 -8.642 -7.414 1.00 21.46 438 ARG A CA 1
ATOM 2778 C C . ARG A 1 471 ? 26.069 -9.930 -6.609 1.00 19.85 438 ARG A C 1
ATOM 2779 O O . ARG A 1 471 ? 25.123 -10.545 -6.146 1.00 20.35 438 ARG A O 1
ATOM 2787 N N . ASP A 1 472 ? 27.319 -10.344 -6.474 1.00 20.00 439 ASP A N 1
ATOM 2788 C CA . ASP A 1 472 ? 27.673 -11.530 -5.697 1.00 18.41 439 ASP A CA 1
ATOM 2789 C C . ASP A 1 472 ? 29.136 -11.360 -5.316 1.00 18.12 439 ASP A C 1
ATOM 2790 O O . ASP A 1 472 ? 30.042 -11.707 -6.079 1.00 17.83 439 ASP A O 1
ATOM 2795 N N . THR A 1 473 ? 29.353 -10.801 -4.129 1.00 17.97 440 THR A N 1
ATOM 2796 C CA . THR A 1 473 ? 30.693 -10.561 -3.621 1.00 18.10 440 THR A CA 1
ATOM 2797 C C . THR A 1 473 ? 30.830 -11.151 -2.222 1.00 19.32 440 THR A C 1
ATOM 2798 O O . THR A 1 473 ? 29.836 -11.335 -1.509 1.00 18.57 440 THR A O 1
ATOM 2802 N N . ARG A 1 474 ? 32.070 -11.445 -1.843 1.00 18.39 441 ARG A N 1
ATOM 2803 C CA . ARG A 1 474 ? 32.393 -11.980 -0.536 1.00 18.87 441 ARG A CA 1
ATOM 2804 C C . ARG A 1 474 ? 33.685 -11.247 -0.137 1.00 19.51 441 ARG A C 1
ATOM 2805 O O . ARG A 1 474 ? 34.651 -11.125 -0.919 1.00 17.04 441 ARG A O 1
ATOM 2813 N N . SER A 1 475 ? 33.676 -10.720 1.077 1.00 18.43 442 SER A N 1
ATOM 2814 C CA . SER A 1 475 ? 34.802 -9.979 1.580 1.00 18.37 442 SER A CA 1
ATOM 2815 C C . SER A 1 475 ? 35.156 -10.510 2.915 1.00 19.26 442 SER A C 1
ATOM 2816 O O . SER A 1 475 ? 34.435 -11.343 3.476 1.00 21.76 442 SER A O 1
ATOM 2819 N N . GLY A 1 476 ? 36.274 -10.032 3.439 1.00 19.54 443 GLY A N 1
ATOM 2820 C CA . GLY A 1 476 ? 36.677 -10.483 4.751 1.00 19.21 443 GLY A CA 1
ATOM 2821 C C . GLY A 1 476 ? 37.888 -9.735 5.231 1.00 19.40 443 GLY A C 1
ATOM 2822 O O . GLY A 1 476 ? 38.609 -9.114 4.451 1.00 17.80 443 GLY A O 1
ATOM 2823 N N . THR A 1 477 ? 38.113 -9.813 6.530 1.00 20.42 444 THR A N 1
ATOM 2824 C CA . THR A 1 477 ? 39.242 -9.134 7.144 1.00 22.68 444 THR A CA 1
ATOM 2825 C C . THR A 1 477 ? 39.746 -9.987 8.270 1.00 23.15 444 THR A C 1
ATOM 2826 O O . THR A 1 477 ? 38.970 -10.702 8.927 1.00 24.06 444 THR A O 1
ATOM 2830 N N . GLU A 1 478 ? 41.051 -9.895 8.474 1.00 23.98 445 GLU A N 1
ATOM 2831 C CA . GLU A 1 478 ? 41.759 -10.581 9.553 1.00 25.18 445 GLU A CA 1
ATOM 2832 C C . GLU A 1 478 ? 42.484 -9.402 10.222 1.00 23.84 445 GLU A C 1
ATOM 2833 O O . GLU A 1 478 ? 43.298 -8.739 9.566 1.00 20.62 445 GLU A O 1
ATOM 2839 N N . ALA A 1 479 ? 42.192 -9.124 11.498 1.00 21.34 446 ALA A N 1
ATOM 2840 C CA . ALA A 1 479 ? 42.839 -7.989 12.150 1.00 21.05 446 ALA A CA 1
ATOM 2841 C C . ALA A 1 479 ? 43.562 -8.306 13.460 1.00 20.73 446 ALA A C 1
ATOM 2842 O O . ALA A 1 479 ? 43.009 -8.948 14.349 1.00 21.51 446 ALA A O 1
ATOM 2844 N N . HIS A 1 480 ? 44.804 -7.858 13.571 1.00 21.11 447 HIS A N 1
ATOM 2845 C CA . HIS A 1 480 ? 45.558 -8.076 14.802 1.00 22.07 447 HIS A CA 1
ATOM 2846 C C . HIS A 1 480 ? 45.783 -6.692 15.440 1.00 21.98 447 HIS A C 1
ATOM 2847 O O . HIS A 1 480 ? 46.420 -5.812 14.831 1.00 21.45 447 HIS A O 1
ATOM 2854 N N . ALA A 1 481 ? 45.247 -6.507 16.644 1.00 20.06 448 ALA A N 1
ATOM 2855 C CA . ALA A 1 481 ? 45.389 -5.241 17.376 1.00 21.28 448 ALA A CA 1
ATOM 2856 C C . ALA A 1 481 ? 46.122 -5.461 18.704 1.00 22.76 448 ALA A C 1
ATOM 2857 O O . ALA A 1 481 ? 45.769 -6.344 19.484 1.00 23.40 448 ALA A O 1
ATOM 2859 N N . TRP A 1 482 ? 47.140 -4.654 18.955 1.00 24.87 449 TRP A N 1
ATOM 2860 C CA . TRP A 1 482 ? 47.904 -4.769 20.197 1.00 26.44 449 TRP A CA 1
ATOM 2861 C C . TRP A 1 482 ? 47.815 -3.408 20.866 1.00 25.45 449 TRP A C 1
ATOM 2862 O O . TRP A 1 482 ? 47.723 -2.395 20.192 1.00 25.11 449 TRP A O 1
ATOM 2873 N N . TYR A 1 483 ? 47.838 -3.368 22.187 1.00 24.32 450 TYR A N 1
ATOM 2874 C CA . TYR A 1 483 ? 47.804 -2.073 22.844 1.00 25.42 450 TYR A CA 1
ATOM 2875 C C . TYR A 1 483 ? 48.531 -2.130 24.184 1.00 24.88 450 TYR A C 1
ATOM 2876 O O . TYR A 1 483 ? 48.540 -3.157 24.858 1.00 23.33 450 TYR A O 1
ATOM 2885 N N . LEU A 1 484 ? 49.135 -1.009 24.553 1.00 25.39 451 LEU A N 1
ATOM 2886 C CA . LEU A 1 484 ? 49.880 -0.912 25.805 1.00 25.19 451 LEU A CA 1
ATOM 2887 C C . LEU A 1 484 ? 49.751 0.487 26.356 1.00 24.22 451 LEU A C 1
ATOM 2888 O O . LEU A 1 484 ? 49.963 1.449 25.649 1.00 24.60 451 LEU A O 1
ATOM 2893 N N . ASP A 1 485 ? 49.373 0.600 27.616 1.00 24.13 452 ASP A N 1
ATOM 2894 C CA . ASP A 1 485 ? 49.303 1.906 28.243 1.00 23.18 452 ASP A CA 1
ATOM 2895 C C . ASP A 1 485 ? 49.723 1.756 29.699 1.00 23.03 452 ASP A C 1
ATOM 2896 O O . ASP A 1 485 ? 49.782 0.649 30.238 1.00 20.45 452 ASP A O 1
ATOM 2901 N N . ASP A 1 486 ? 50.039 2.892 30.309 1.00 25.05 453 ASP A N 1
ATOM 2902 C CA . ASP A 1 486 ? 50.477 2.966 31.697 1.00 25.45 453 ASP A CA 1
ATOM 2903 C C . ASP A 1 486 ? 49.876 4.233 32.303 1.00 25.42 453 ASP A C 1
ATOM 2904 O O . ASP A 1 486 ? 50.236 5.355 31.921 1.00 25.51 453 ASP A O 1
ATOM 2909 N N . LYS A 1 487 ? 48.944 4.039 33.22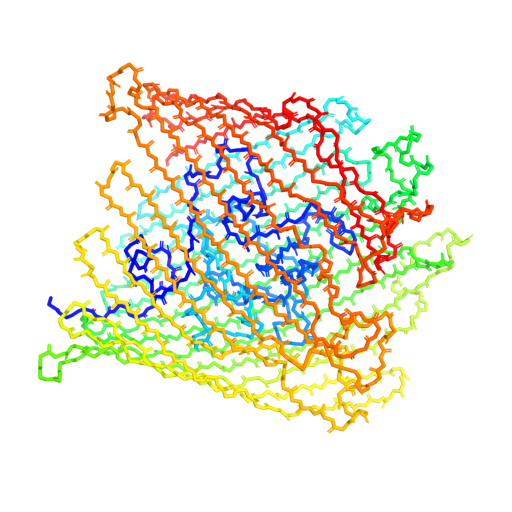4 1.00 25.04 454 LYS A N 1
ATOM 2910 C CA . LYS A 1 487 ? 48.267 5.120 33.925 1.00 26.39 454 LYS A CA 1
ATOM 2911 C C . LYS A 1 487 ? 49.161 5.445 35.135 1.00 27.60 454 LYS A C 1
ATOM 2912 O O . LYS A 1 487 ? 49.228 4.687 36.108 1.00 27.35 454 LYS A O 1
ATOM 2918 N N . ILE A 1 488 ? 49.852 6.573 35.064 1.00 28.03 455 ILE A N 1
ATOM 2919 C CA . ILE A 1 488 ? 50.783 6.951 36.120 1.00 28.52 455 ILE A CA 1
ATOM 2920 C C . ILE A 1 488 ? 50.301 8.023 37.084 1.00 28.87 455 ILE A C 1
ATOM 2921 O O . ILE A 1 488 ? 50.155 9.197 36.709 1.00 28.96 455 ILE A O 1
ATOM 2926 N N . ASP A 1 489 ? 50.059 7.617 38.328 1.00 30.16 456 ASP A N 1
ATOM 2927 C CA . ASP A 1 489 ? 49.609 8.565 39.347 1.00 32.35 456 ASP A CA 1
ATOM 2928 C C . ASP A 1 489 ? 50.797 9.154 40.097 1.00 33.54 456 ASP A C 1
ATOM 2929 O O . ASP A 1 489 ? 51.500 8.440 40.807 1.00 34.05 456 ASP A O 1
ATOM 2934 N N . ILE A 1 490 ? 51.015 10.450 39.936 1.00 34.06 457 ILE A N 1
ATOM 2935 C CA . ILE A 1 490 ? 52.085 11.140 40.636 1.00 34.31 457 ILE A CA 1
ATOM 2936 C C . ILE A 1 490 ? 51.491 12.452 41.194 1.00 34.06 457 ILE A C 1
ATOM 2937 O O . ILE A 1 490 ? 51.117 13.362 40.444 1.00 31.58 457 ILE A O 1
ATOM 2942 N N . GLY A 1 491 ? 51.399 12.538 42.519 1.00 33.15 458 GLY A N 1
ATOM 2943 C CA . GLY A 1 491 ? 50.817 13.724 43.109 1.00 32.93 458 GLY A CA 1
ATOM 2944 C C . GLY A 1 491 ? 49.381 13.850 42.625 1.00 32.45 458 GLY A C 1
ATOM 2945 O O . GLY A 1 491 ? 48.632 12.869 42.674 1.00 31.50 458 GLY A O 1
ATOM 2946 N N . ASN A 1 492 ? 48.995 15.037 42.155 1.00 32.38 459 ASN A N 1
ATOM 2947 C CA . ASN A 1 492 ? 47.633 15.257 41.663 1.00 32.85 459 ASN A CA 1
ATOM 2948 C C . ASN A 1 492 ? 47.516 14.921 40.185 1.00 33.25 459 ASN A C 1
ATOM 2949 O O . ASN A 1 492 ? 46.475 15.159 39.567 1.00 32.94 459 ASN A O 1
ATOM 2954 N N . TRP A 1 493 ? 48.587 14.389 39.614 1.00 31.78 460 TRP A N 1
ATOM 2955 C CA . TRP A 1 493 ? 48.546 14.044 38.210 1.00 32.41 460 TRP A CA 1
ATOM 2956 C C . TRP A 1 493 ? 48.289 12.561 37.986 1.00 31.53 460 TRP A C 1
ATOM 2957 O O . TRP A 1 493 ? 48.639 11.728 38.809 1.00 30.14 460 TRP A O 1
ATOM 2968 N N . THR A 1 494 ? 47.636 12.267 36.863 1.00 30.50 461 THR A N 1
ATOM 2969 C CA . THR A 1 494 ? 47.365 10.920 36.413 1.00 28.93 461 THR A CA 1
ATOM 2970 C C . THR A 1 494 ? 47.697 11.078 34.933 1.00 29.42 461 THR A C 1
ATOM 2971 O O . THR A 1 494 ? 47.008 11.790 34.204 1.00 30.07 461 THR A O 1
ATOM 2975 N N . ILE A 1 495 ? 48.798 10.457 34.519 1.00 29.09 462 ILE A N 1
ATOM 2976 C CA . ILE A 1 495 ? 49.303 10.571 33.153 1.00 28.87 462 ILE A CA 1
ATOM 2977 C C . ILE A 1 495 ? 49.303 9.211 32.503 1.00 27.89 462 ILE A C 1
ATOM 2978 O O . ILE A 1 495 ? 49.835 8.242 33.051 1.00 27.23 462 ILE A O 1
ATOM 2983 N N . THR A 1 496 ? 48.695 9.142 31.325 1.00 28.50 463 THR A N 1
ATOM 2984 C CA . THR A 1 496 ? 48.593 7.887 30.632 1.00 25.69 463 THR A CA 1
ATOM 2985 C C . THR A 1 496 ? 49.079 7.858 29.209 1.00 26.68 463 THR A C 1
ATOM 2986 O O . THR A 1 496 ? 48.324 8.177 28.288 1.00 27.88 463 THR A O 1
ATOM 2990 N N . PRO A 1 497 ? 50.361 7.524 29.008 1.00 25.89 464 PRO A N 1
ATOM 2991 C CA . PRO A 1 497 ? 50.918 7.432 27.657 1.00 24.67 464 PRO A CA 1
ATOM 2992 C C . PRO A 1 497 ? 50.331 6.104 27.176 1.00 24.21 464 PRO A C 1
ATOM 2993 O O . PRO A 1 497 ? 50.087 5.203 27.989 1.00 24.15 464 PRO A O 1
ATOM 2997 N N . GLY A 1 498 ? 50.081 5.986 25.878 1.00 24.85 465 GLY A N 1
ATOM 2998 C CA . GLY A 1 498 ? 49.509 4.761 25.358 1.00 23.59 465 GLY A CA 1
ATOM 2999 C C . GLY A 1 498 ? 49.844 4.566 23.893 1.00 23.89 465 GLY A C 1
ATOM 3000 O O . GLY A 1 498 ? 50.216 5.504 23.182 1.00 23.53 465 GLY A O 1
ATOM 3001 N N . MET A 1 499 ? 49.695 3.335 23.428 1.00 24.21 466 MET A N 1
ATOM 3002 C CA . MET A 1 499 ? 50.019 3.029 22.044 1.00 23.65 466 MET A CA 1
ATOM 3003 C C . MET A 1 499 ? 49.186 1.868 21.535 1.00 22.46 466 MET A C 1
ATOM 3004 O O . MET A 1 499 ? 49.118 0.810 22.168 1.00 21.84 466 MET A O 1
ATOM 3009 N N . ARG A 1 500 ? 48.532 2.073 20.393 1.00 23.18 467 ARG A N 1
ATOM 3010 C CA . ARG A 1 500 ? 47.767 1.001 19.783 1.00 21.29 467 ARG A CA 1
ATOM 3011 C C . ARG A 1 500 ? 48.434 0.707 18.455 1.00 22.40 467 ARG A C 1
ATOM 3012 O O . ARG A 1 500 ? 48.982 1.613 17.802 1.00 20.63 467 ARG A O 1
ATOM 3020 N N . PHE A 1 501 ? 48.422 -0.565 18.073 1.00 21.20 468 PHE A N 1
ATOM 3021 C CA . PHE A 1 501 ? 48.967 -0.928 16.775 1.00 22.47 468 PHE A CA 1
ATOM 3022 C C . PHE A 1 501 ? 48.066 -1.973 16.168 1.00 20.46 468 PHE A C 1
ATOM 3023 O O . PHE A 1 501 ? 47.781 -2.991 16.794 1.00 23.17 468 PHE A O 1
ATOM 3031 N N . GLU A 1 502 ? 47.586 -1.710 14.959 1.00 20.81 469 GLU A N 1
ATOM 3032 C CA . GLU A 1 502 ? 46.755 -2.681 14.288 1.00 19.75 469 GLU A CA 1
ATOM 3033 C C . GLU A 1 502 ? 47.378 -3.114 12.967 1.00 19.11 469 GLU A C 1
ATOM 3034 O O . GLU A 1 502 ? 47.938 -2.310 12.246 1.00 20.26 469 GLU A O 1
ATOM 3040 N N . HIS A 1 503 ? 47.314 -4.409 12.679 1.00 20.24 470 HIS A N 1
ATOM 3041 C CA . HIS A 1 503 ? 47.779 -4.913 11.383 1.00 20.28 470 HIS A CA 1
ATOM 3042 C C . HIS A 1 503 ? 46.505 -5.488 10.764 1.00 18.84 470 HIS A C 1
ATOM 3043 O O . HIS A 1 503 ? 45.906 -6.402 11.325 1.00 19.58 470 HIS A O 1
ATOM 3050 N N . ILE A 1 504 ? 46.117 -4.963 9.608 1.00 20.17 471 ILE A N 1
ATOM 3051 C CA . ILE A 1 504 ? 44.862 -5.351 8.963 1.00 20.25 471 ILE A CA 1
ATOM 3052 C C . ILE A 1 504 ? 44.965 -5.882 7.532 1.00 21.05 471 ILE A C 1
ATOM 3053 O O . ILE A 1 504 ? 45.585 -5.260 6.663 1.00 19.78 471 ILE A O 1
ATOM 3058 N N . GLU A 1 505 ? 44.336 -7.032 7.300 1.00 19.64 472 GLU A N 1
ATOM 3059 C CA . GLU A 1 505 ? 44.334 -7.652 5.977 1.00 21.77 472 GLU A CA 1
ATOM 3060 C C . GLU A 1 505 ? 42.904 -7.905 5.548 1.00 17.95 472 GLU A C 1
ATOM 3061 O O . GLU A 1 505 ? 42.184 -8.649 6.198 1.00 20.59 472 GLU A O 1
ATOM 3067 N N . SER A 1 506 ? 42.510 -7.285 4.446 1.00 18.55 473 SER A N 1
ATOM 3068 C CA . SER A 1 506 ? 41.155 -7.412 3.931 1.00 17.33 473 SER A CA 1
ATOM 3069 C C . SER A 1 506 ? 41.145 -7.779 2.454 1.00 18.82 473 SER A C 1
ATOM 3070 O O . SER A 1 506 ? 42.083 -7.474 1.715 1.00 19.39 473 SER A O 1
ATOM 3073 N N . TYR A 1 507 ? 40.061 -8.401 2.018 1.00 19.55 474 TYR A N 1
ATOM 3074 C CA . TYR A 1 507 ? 39.929 -8.775 0.633 1.00 19.68 474 TYR A CA 1
ATOM 3075 C C . TYR A 1 507 ? 38.477 -8.627 0.202 1.00 20.47 474 TYR A C 1
ATOM 3076 O O . TYR A 1 507 ? 37.564 -8.561 1.025 1.00 18.19 474 TYR A O 1
ATOM 3085 N N . GLN A 1 508 ? 38.288 -8.555 -1.102 1.00 20.88 475 GLN A N 1
ATOM 3086 C CA . GLN A 1 508 ? 36.966 -8.528 -1.677 1.00 23.18 475 GLN A CA 1
ATOM 3087 C C . GLN A 1 508 ? 37.033 -9.434 -2.887 1.00 22.00 475 GLN A C 1
ATOM 3088 O O . GLN A 1 508 ? 37.886 -9.247 -3.763 1.00 22.49 475 GLN A O 1
ATOM 3094 N N . ASN A 1 509 ? 36.154 -10.431 -2.914 1.00 22.40 476 ASN A N 1
ATOM 3095 C CA . ASN A 1 509 ? 36.086 -11.381 -4.013 1.00 21.30 476 ASN A CA 1
ATOM 3096 C C . ASN A 1 509 ? 34.757 -11.199 -4.740 1.00 21.60 476 ASN A C 1
ATOM 3097 O O . ASN A 1 509 ? 33.681 -11.393 -4.159 1.00 19.21 476 ASN A O 1
ATOM 3102 N N . ASN A 1 510 ? 34.838 -10.811 -6.014 1.00 21.54 477 ASN A N 1
ATOM 3103 C CA . ASN A 1 510 ? 33.640 -10.582 -6.827 1.00 21.38 477 ASN A CA 1
ATOM 3104 C C . ASN A 1 510 ? 33.426 -11.813 -7.729 1.00 21.93 477 ASN A C 1
ATOM 3105 O O . ASN A 1 510 ? 34.204 -12.065 -8.657 1.00 21.11 477 ASN A O 1
ATOM 3110 N N . ALA A 1 511 ? 32.381 -12.580 -7.435 1.00 20.40 478 ALA A N 1
ATOM 3111 C CA . ALA A 1 511 ? 32.079 -13.789 -8.193 1.00 21.49 478 ALA A CA 1
ATOM 3112 C C . ALA A 1 511 ? 31.575 -13.495 -9.606 1.00 21.46 478 ALA A C 1
ATOM 3113 O O . ALA A 1 511 ? 31.639 -14.344 -10.470 1.00 20.92 478 ALA A O 1
ATOM 3115 N N . ILE A 1 512 ? 31.072 -12.295 -9.853 1.00 22.88 479 ILE A N 1
ATOM 3116 C CA . ILE A 1 512 ? 30.607 -12.024 -11.190 1.00 24.99 479 ILE A CA 1
ATOM 3117 C C . ILE A 1 512 ? 31.751 -11.543 -12.080 1.00 26.52 479 ILE A C 1
ATOM 3118 O O . ILE A 1 512 ? 31.951 -12.073 -13.168 1.00 28.45 479 ILE A O 1
ATOM 3123 N N . THR A 1 513 ? 32.516 -10.563 -11.628 1.00 25.59 480 THR A N 1
ATOM 3124 C CA . THR A 1 513 ? 33.614 -10.078 -12.446 1.00 25.10 480 THR A CA 1
ATOM 3125 C C . THR A 1 513 ? 34.841 -10.993 -12.367 1.00 24.63 480 THR A C 1
ATOM 3126 O O . THR A 1 513 ? 35.684 -10.960 -13.250 1.00 20.44 480 THR A O 1
ATOM 3130 N N . GLY A 1 514 ? 34.937 -11.801 -11.314 1.00 24.46 481 GLY A N 1
ATOM 3131 C CA . GLY A 1 514 ? 36.078 -12.689 -11.176 1.00 26.06 481 GLY A CA 1
ATOM 3132 C C . GLY A 1 514 ? 37.296 -12.016 -10.554 1.00 27.39 481 GLY A C 1
ATOM 3133 O O . GLY A 1 514 ? 38.383 -12.600 -10.494 1.00 27.79 481 GLY A O 1
ATOM 3134 N N . THR A 1 515 ? 37.118 -10.787 -10.078 1.00 27.22 482 THR A N 1
ATOM 3135 C CA . THR A 1 515 ? 38.214 -10.054 -9.460 1.00 26.07 482 THR A CA 1
ATOM 3136 C C . THR A 1 515 ? 38.416 -10.466 -8.006 1.00 25.52 482 THR A C 1
ATOM 3137 O O . THR A 1 515 ? 37.465 -10.802 -7.284 1.00 23.44 482 THR A O 1
ATOM 3141 N N . HIS A 1 516 ? 39.664 -10.444 -7.577 1.00 23.92 483 HIS A N 1
ATOM 3142 C CA . HIS A 1 516 ? 39.989 -10.783 -6.200 1.00 23.67 483 HIS A CA 1
ATOM 3143 C C . HIS A 1 516 ? 41.028 -9.754 -5.814 1.00 24.43 483 HIS A C 1
ATOM 3144 O O . HIS A 1 516 ? 42.136 -9.726 -6.372 1.00 22.11 483 HIS A O 1
ATOM 3151 N N . GLU A 1 517 ? 40.657 -8.895 -4.876 1.00 25.50 484 GLU A N 1
ATOM 3152 C CA . GLU A 1 517 ? 41.533 -7.813 -4.425 1.00 27.40 484 GLU A CA 1
ATOM 3153 C C . GLU A 1 517 ? 41.818 -7.897 -2.933 1.00 27.56 484 GLU A C 1
ATOM 3154 O O . GLU A 1 517 ? 40.954 -8.301 -2.134 1.00 25.22 484 GLU A O 1
ATOM 3160 N N . GLU A 1 518 ? 43.031 -7.493 -2.569 1.00 27.78 485 GLU A N 1
ATOM 3161 C CA . GLU A 1 518 ? 43.488 -7.536 -1.182 1.00 27.62 485 GLU A CA 1
ATOM 3162 C C . GLU A 1 518 ? 44.257 -6.271 -0.773 1.00 26.94 485 GLU A C 1
ATOM 3163 O O . GLU A 1 518 ? 44.842 -5.569 -1.607 1.00 26.97 485 GLU A O 1
ATOM 3169 N N . VAL A 1 519 ? 44.241 -5.976 0.517 1.00 24.40 486 VAL A N 1
ATOM 3170 C CA . VAL A 1 519 ? 45.007 -4.858 1.027 1.00 24.01 486 VAL A CA 1
ATOM 3171 C C . VAL A 1 519 ? 45.572 -5.290 2.356 1.00 23.27 486 VAL A C 1
ATOM 3172 O O . VAL A 1 519 ? 44.938 -6.042 3.097 1.00 23.29 486 VAL A O 1
ATOM 3176 N N . SER A 1 520 ? 46.786 -4.836 2.644 1.00 23.91 487 SER A N 1
ATOM 3177 C CA . SER A 1 520 ? 47.445 -5.153 3.906 1.00 22.98 487 SER A CA 1
ATOM 3178 C C . SER A 1 520 ? 47.984 -3.811 4.414 1.00 23.13 487 SER A C 1
ATOM 3179 O O . SER A 1 520 ? 48.712 -3.130 3.697 1.00 22.44 487 SER A O 1
ATOM 3182 N N . TYR A 1 521 ? 47.623 -3.410 5.635 1.00 21.47 488 TYR A N 1
ATOM 3183 C CA . TYR A 1 521 ? 48.096 -2.117 6.129 1.00 21.44 488 TYR A CA 1
ATOM 3184 C C . TYR A 1 521 ? 48.140 -2.046 7.644 1.00 20.74 488 TYR A C 1
ATOM 3185 O O . TYR A 1 521 ? 47.556 -2.875 8.342 1.00 20.70 488 TYR A O 1
ATOM 3194 N N . ASN A 1 522 ? 48.831 -1.040 8.154 1.00 22.27 489 ASN A N 1
ATOM 3195 C CA . ASN A 1 522 ? 48.991 -0.915 9.591 1.00 23.42 489 ASN A CA 1
ATOM 3196 C C . ASN A 1 522 ? 48.520 0.420 10.123 1.00 23.09 489 ASN A C 1
ATOM 3197 O O . ASN A 1 522 ? 48.481 1.419 9.398 1.00 22.94 489 ASN A O 1
ATOM 3202 N N . ALA A 1 523 ? 48.163 0.430 11.401 1.00 22.62 490 ALA A N 1
ATOM 3203 C CA . ALA A 1 523 ? 47.717 1.661 12.037 1.00 23.58 490 ALA A CA 1
ATOM 3204 C C . ALA A 1 523 ? 48.408 1.878 13.375 1.00 23.76 490 ALA A C 1
ATOM 3205 O O . ALA A 1 523 ? 47.951 1.379 14.413 1.00 23.15 490 ALA A O 1
ATOM 3207 N N . PRO A 1 524 ? 49.544 2.592 13.362 1.00 23.84 491 PRO A N 1
ATOM 3208 C CA . PRO A 1 524 ? 50.261 2.864 14.610 1.00 22.78 491 PRO A CA 1
ATOM 3209 C C . PRO A 1 524 ? 49.539 4.067 15.212 1.00 22.75 491 PRO A C 1
ATOM 3210 O O . PRO A 1 524 ? 49.345 5.061 14.520 1.00 21.70 491 PRO A O 1
ATOM 3214 N N . LEU A 1 525 ? 49.128 3.970 16.480 1.00 21.32 492 LEU A N 1
ATOM 3215 C CA . LEU A 1 525 ? 48.379 5.065 17.111 1.00 22.13 492 LEU A CA 1
ATOM 3216 C C . LEU A 1 525 ? 48.885 5.419 18.495 1.00 21.97 492 LEU A C 1
ATOM 3217 O O . LEU A 1 525 ? 48.454 4.830 19.498 1.00 20.51 492 LEU A O 1
ATOM 3222 N N . PRO A 1 526 ? 49.837 6.359 18.559 1.00 21.99 493 PRO A N 1
ATOM 3223 C CA . PRO A 1 526 ? 50.414 6.802 19.822 1.00 22.18 493 PRO A CA 1
ATOM 3224 C C . PRO A 1 526 ? 49.526 7.859 20.483 1.00 22.19 493 PRO A C 1
ATOM 3225 O O . PRO A 1 526 ? 48.961 8.717 19.805 1.00 22.12 493 PRO A O 1
ATOM 3229 N N . ALA A 1 527 ? 49.411 7.789 21.805 1.00 21.93 494 ALA A N 1
ATOM 3230 C CA . ALA A 1 527 ? 48.574 8.733 22.540 1.00 22.38 494 ALA A CA 1
ATOM 3231 C C . ALA A 1 527 ? 49.141 9.099 23.905 1.00 22.78 494 ALA A C 1
ATOM 3232 O O . ALA A 1 527 ? 49.970 8.374 24.478 1.00 22.22 494 ALA A O 1
ATOM 3234 N N . LEU A 1 528 ? 48.647 10.216 24.427 1.00 23.33 495 LEU A N 1
ATOM 3235 C CA . LEU A 1 528 ? 49.019 10.679 25.761 1.00 23.93 495 LEU A CA 1
ATOM 3236 C C . LEU A 1 528 ? 47.849 11.437 26.370 1.00 24.37 495 LEU A C 1
ATOM 3237 O O . LEU A 1 528 ? 47.400 12.444 25.811 1.00 25.56 495 LEU A O 1
ATOM 3242 N N . ASN A 1 529 ? 47.296 10.942 27.472 1.00 24.71 496 ASN A N 1
ATOM 3243 C CA . ASN A 1 529 ? 46.262 11.735 28.11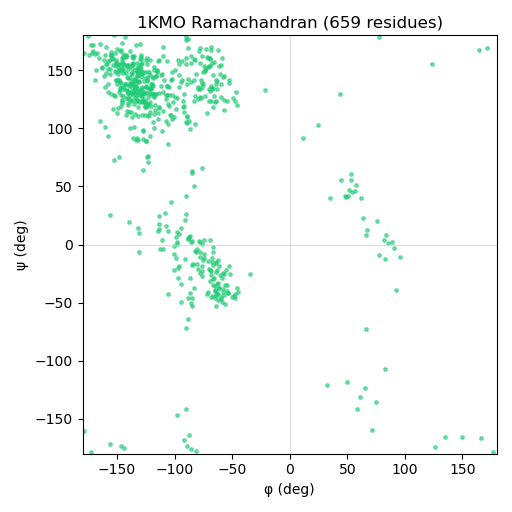1 1.00 25.51 496 ASN A CA 1
ATOM 3244 C C . ASN A 1 529 ? 46.724 12.110 29.520 1.00 25.56 496 ASN A C 1
ATOM 3245 O O . ASN A 1 529 ? 47.521 11.405 30.146 1.00 24.98 496 ASN A O 1
ATOM 3250 N N . VAL A 1 530 ? 46.248 13.257 29.984 1.00 25.82 497 VAL A N 1
ATOM 3251 C CA . VAL A 1 530 ? 46.617 13.781 31.281 1.00 26.32 497 VAL A CA 1
ATOM 3252 C C . VAL A 1 530 ? 45.421 14.273 32.072 1.00 26.15 497 VAL A C 1
ATOM 3253 O O . VAL A 1 530 ? 44.599 15.033 31.573 1.00 24.22 497 VAL A O 1
ATOM 3257 N N . LEU A 1 531 ? 45.345 13.851 33.321 1.00 26.43 498 LEU A N 1
ATOM 3258 C CA . LEU A 1 531 ? 44.282 14.295 34.188 1.00 27.61 498 LEU A CA 1
ATOM 3259 C C . LEU A 1 531 ? 44.969 14.994 35.353 1.00 30.67 498 LEU A C 1
ATOM 3260 O O . LEU A 1 531 ? 46.000 14.512 35.847 1.00 30.93 498 LEU A O 1
ATOM 3265 N N . TYR A 1 532 ? 44.423 16.135 35.771 1.00 31.91 499 TYR A N 1
ATOM 3266 C CA . TYR A 1 532 ? 44.960 16.872 36.910 1.00 32.16 499 TYR A CA 1
ATOM 3267 C C . TYR A 1 532 ? 43.808 17.144 37.882 1.00 31.72 499 TYR A C 1
ATOM 3268 O O . TYR A 1 532 ? 42.783 17.722 37.499 1.00 29.59 499 TYR A O 1
ATOM 3277 N N . HIS A 1 533 ? 43.969 16.701 39.126 1.00 30.02 500 HIS A N 1
ATOM 3278 C CA . HIS A 1 533 ? 42.945 16.908 40.139 1.00 31.38 500 HIS A CA 1
ATOM 3279 C C . HIS A 1 533 ? 43.092 18.270 40.841 1.00 33.75 500 HIS A C 1
ATOM 3280 O O . HIS A 1 533 ? 43.923 18.421 41.746 1.00 33.89 500 HIS A O 1
ATOM 3287 N N . LEU A 1 534 ? 42.300 19.256 40.414 1.00 34.29 501 LEU A N 1
ATOM 3288 C CA . LEU A 1 534 ? 42.304 20.587 41.028 1.00 35.80 501 LEU A CA 1
ATOM 3289 C C . LEU A 1 534 ? 41.826 20.432 42.465 1.00 35.22 501 LEU A C 1
ATOM 3290 O O . LEU A 1 534 ? 42.478 20.878 43.393 1.00 35.76 501 LEU A O 1
ATOM 3295 N N . THR A 1 535 ? 40.674 19.804 42.642 1.00 35.00 502 THR A N 1
ATOM 3296 C CA . THR A 1 535 ? 40.142 19.564 43.977 1.00 34.91 502 THR A CA 1
ATOM 3297 C C . THR A 1 535 ? 39.470 18.197 43.938 1.00 35.82 502 THR A C 1
ATOM 3298 O O . THR A 1 535 ? 39.442 17.556 42.886 1.00 34.47 502 THR A O 1
ATOM 3302 N N . ASP A 1 536 ? 38.938 17.750 45.069 1.00 36.18 503 ASP A N 1
ATOM 3303 C CA . ASP A 1 536 ? 38.268 16.449 45.138 1.00 38.33 503 ASP A CA 1
ATOM 3304 C C . ASP A 1 536 ? 36.978 16.420 44.323 1.00 36.98 503 ASP A C 1
ATOM 3305 O O . ASP A 1 536 ? 36.295 15.397 44.249 1.00 37.67 503 ASP A O 1
ATOM 3310 N N . SER A 1 537 ? 36.629 17.546 43.727 1.00 34.74 504 SER A N 1
ATOM 3311 C CA . SER A 1 537 ? 35.406 17.586 42.957 1.00 34.17 504 SER A CA 1
ATOM 3312 C C . SER A 1 537 ? 35.592 18.390 41.667 1.00 32.09 504 SER A C 1
ATOM 3313 O O . SER A 1 537 ? 34.618 18.821 41.048 1.00 33.35 504 SER A O 1
ATOM 3316 N N . TRP A 1 538 ? 36.840 18.562 41.245 1.00 27.69 505 TRP A N 1
ATOM 3317 C CA . TRP A 1 538 ? 37.123 19.353 40.055 1.00 27.24 505 TRP A CA 1
ATOM 3318 C C . TRP A 1 538 ? 38.381 18.840 39.352 1.00 27.81 505 TRP A C 1
ATOM 3319 O O . TRP A 1 538 ? 39.486 18.926 39.901 1.00 28.47 505 TRP A O 1
ATOM 3330 N N . ASN A 1 539 ? 38.206 18.294 38.150 1.00 25.84 506 ASN A N 1
ATOM 3331 C CA . ASN A 1 539 ? 39.320 17.779 37.371 1.00 26.29 506 ASN A CA 1
ATOM 3332 C C . ASN A 1 539 ? 39.534 18.593 36.121 1.00 25.31 506 ASN A C 1
ATOM 3333 O O . ASN A 1 539 ? 38.630 19.283 35.629 1.00 24.20 506 ASN A O 1
ATOM 3338 N N . LEU A 1 540 ? 40.753 18.477 35.610 1.00 26.00 507 LEU A N 1
ATOM 3339 C CA . LEU A 1 540 ? 41.193 19.131 34.390 1.00 26.08 507 LEU A CA 1
ATOM 3340 C C . LEU A 1 540 ? 41.782 17.999 33.548 1.00 24.79 507 LEU A C 1
ATOM 3341 O O . LEU A 1 540 ? 42.386 17.066 34.083 1.00 23.79 507 LEU A O 1
ATOM 3346 N N . TYR A 1 541 ? 41.606 18.046 32.238 1.00 24.69 508 TYR A N 1
ATOM 3347 C CA . TYR A 1 541 ? 42.198 16.982 31.423 1.00 23.46 508 TYR A CA 1
ATOM 3348 C C . TYR A 1 541 ? 42.658 17.521 30.112 1.00 22.40 508 TYR A C 1
ATOM 3349 O O . TYR A 1 541 ? 42.192 18.557 29.667 1.00 24.05 508 TYR A O 1
ATOM 3358 N N . ALA A 1 542 ? 43.607 16.822 29.507 1.00 22.52 509 ALA A N 1
ATOM 3359 C CA . ALA A 1 542 ? 44.112 17.197 28.202 1.00 22.22 509 ALA A CA 1
ATOM 3360 C C . ALA A 1 542 ? 44.531 15.882 27.572 1.00 23.83 509 ALA A C 1
ATOM 3361 O O . ALA A 1 542 ? 44.811 14.897 28.280 1.00 22.94 509 ALA A O 1
ATOM 3363 N N . ASN A 1 543 ? 44.559 15.850 26.245 1.00 24.11 510 ASN A N 1
ATOM 3364 C CA . ASN A 1 543 ? 44.992 14.642 25.599 1.00 23.07 510 ASN A CA 1
ATOM 3365 C C . ASN A 1 543 ? 45.187 14.807 24.138 1.00 22.99 510 ASN A C 1
ATOM 3366 O O . ASN A 1 543 ? 44.820 15.834 23.551 1.00 22.00 510 ASN A O 1
ATOM 3371 N N . THR A 1 544 ? 45.846 13.806 23.572 1.00 20.81 511 THR A N 1
ATOM 3372 C CA . THR A 1 544 ? 46.018 13.726 22.141 1.00 21.47 511 THR A CA 1
ATOM 3373 C C . THR A 1 544 ? 46.041 12.232 21.844 1.00 22.32 511 THR A C 1
ATOM 3374 O O . THR A 1 544 ? 46.550 11.429 22.636 1.00 20.90 511 THR A O 1
ATOM 3378 N N . GLU A 1 545 ? 45.427 11.856 20.726 1.00 22.80 512 GLU A N 1
ATOM 3379 C CA . GLU A 1 545 ? 45.329 10.457 20.341 1.00 21.25 512 GLU A CA 1
ATOM 3380 C C . GLU A 1 545 ? 45.404 10.294 18.839 1.00 21.98 512 GLU A C 1
ATOM 3381 O O . GLU A 1 545 ? 45.060 11.206 18.076 1.00 18.99 512 GLU A O 1
ATOM 3387 N N . GLY A 1 546 ? 45.825 9.100 18.440 1.00 22.42 513 GLY A N 1
ATOM 3388 C CA . GLY A 1 546 ? 45.916 8.748 17.042 1.00 20.85 513 GLY A CA 1
ATOM 3389 C C . GLY A 1 546 ? 44.683 7.892 16.841 1.00 22.05 513 GLY A C 1
ATOM 3390 O O . GLY A 1 546 ? 44.436 6.932 17.604 1.00 19.47 513 GLY A O 1
ATOM 3391 N N . SER A 1 547 ? 43.906 8.250 15.822 1.00 20.40 514 SER A N 1
ATOM 3392 C CA . SER A 1 547 ? 42.660 7.565 15.501 1.00 21.80 514 SER A CA 1
ATOM 3393 C C . SER A 1 547 ? 42.604 7.069 14.077 1.00 19.02 514 SER A C 1
ATOM 3394 O O . SER A 1 547 ? 43.292 7.594 13.213 1.00 19.32 514 SER A O 1
ATOM 3397 N N . PHE A 1 548 ? 41.749 6.090 13.796 1.00 18.34 515 PHE A N 1
ATOM 3398 C CA . PHE A 1 548 ? 41.722 5.644 12.413 1.00 17.75 515 PHE A CA 1
ATOM 3399 C C . PHE A 1 548 ? 40.451 5.030 11.871 1.00 17.13 515 PHE A C 1
ATOM 3400 O O . PHE A 1 548 ? 39.632 4.497 12.606 1.00 17.91 515 PHE A O 1
ATOM 3408 N N . GLY A 1 549 ? 40.321 5.151 10.558 1.00 16.88 516 GLY A N 1
ATOM 3409 C CA . GLY A 1 549 ? 39.220 4.579 9.821 1.00 18.35 516 GLY A CA 1
ATOM 3410 C C . GLY A 1 549 ? 39.915 3.542 8.943 1.00 18.53 516 GLY A C 1
ATOM 3411 O O . GLY A 1 549 ? 41.096 3.699 8.577 1.00 18.05 516 GLY A O 1
ATOM 3412 N N . THR A 1 550 ? 39.220 2.463 8.640 1.00 18.87 517 THR A N 1
ATOM 3413 C CA . THR A 1 550 ? 39.791 1.403 7.804 1.00 19.59 517 THR A CA 1
ATOM 3414 C C . THR A 1 550 ? 39.553 1.635 6.317 1.00 20.04 517 THR A C 1
ATOM 3415 O O . THR A 1 550 ? 38.887 2.592 5.917 1.00 21.16 517 THR A O 1
ATOM 3419 N N . VAL A 1 551 ? 40.111 0.741 5.504 1.00 20.64 518 VAL A N 1
ATOM 3420 C CA . VAL A 1 551 ? 39.865 0.763 4.069 1.00 18.00 518 VAL A CA 1
ATOM 3421 C C . VAL A 1 551 ? 38.635 -0.151 4.014 1.00 18.81 518 VAL A C 1
ATOM 3422 O O . VAL A 1 551 ? 38.726 -1.374 4.215 1.00 19.16 518 VAL A O 1
ATOM 3426 N N . GLN A 1 552 ? 37.468 0.432 3.805 1.00 17.96 519 GLN A N 1
ATOM 3427 C CA . GLN A 1 552 ? 36.247 -0.374 3.765 1.00 19.78 519 GLN A CA 1
ATOM 3428 C C . GLN A 1 552 ? 36.166 -1.282 2.533 1.00 19.73 519 GLN A C 1
ATOM 3429 O O . GLN A 1 552 ? 36.759 -0.970 1.485 1.00 18.01 519 GLN A O 1
ATOM 3435 N N . TYR A 1 553 ? 35.446 -2.392 2.644 1.00 18.27 520 TYR A N 1
ATOM 3436 C CA . TYR A 1 553 ? 35.356 -3.285 1.475 1.00 20.39 520 TYR A CA 1
ATOM 3437 C C . TYR A 1 553 ? 35.024 -2.555 0.174 1.00 20.43 520 TYR A C 1
ATOM 3438 O O . TYR A 1 553 ? 35.666 -2.785 -0.835 1.00 21.74 520 TYR A O 1
ATOM 3447 N N . SER A 1 554 ? 34.046 -1.659 0.193 1.00 21.44 521 SER A N 1
ATOM 3448 C CA . SER A 1 554 ? 33.690 -0.925 -1.028 1.00 21.90 521 SER A CA 1
ATOM 3449 C C . SER A 1 554 ? 34.780 0.021 -1.519 1.00 20.71 521 SER A C 1
ATOM 3450 O O . SER A 1 554 ? 34.666 0.597 -2.600 1.00 20.47 521 SER A O 1
ATOM 3453 N N . GLN A 1 555 ? 35.851 0.185 -0.754 1.00 20.22 522 GLN A N 1
ATOM 3454 C CA . GLN A 1 555 ? 36.899 1.110 -1.181 1.00 19.62 522 GLN A CA 1
ATOM 3455 C C . GLN A 1 555 ? 38.185 0.400 -1.594 1.00 21.28 522 GLN A C 1
ATOM 3456 O O . GLN A 1 555 ? 39.158 1.039 -2.039 1.00 19.65 522 GLN A O 1
ATOM 3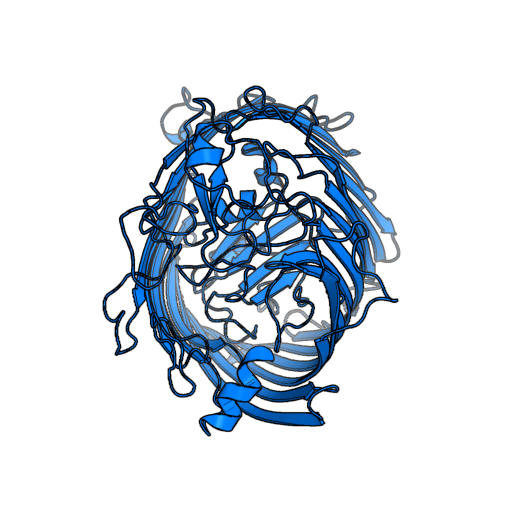462 N N . ILE A 1 556 ? 38.189 -0.920 -1.434 1.00 20.94 523 ILE A N 1
ATOM 3463 C CA . ILE A 1 556 ? 39.346 -1.725 -1.788 1.00 22.49 523 ILE A CA 1
ATOM 3464 C C . ILE A 1 556 ? 39.739 -1.571 -3.250 1.00 24.16 523 ILE A C 1
ATOM 3465 O O . ILE A 1 556 ? 40.920 -1.538 -3.579 1.00 23.12 523 ILE A O 1
ATOM 3470 N N . GLY A 1 557 ? 38.742 -1.478 -4.125 1.00 27.05 524 GLY A N 1
ATOM 3471 C CA . GLY A 1 557 ? 39.033 -1.317 -5.537 1.00 27.63 524 GLY A CA 1
ATOM 3472 C C . GLY A 1 557 ? 39.782 -0.016 -5.744 1.00 28.82 524 GLY A C 1
ATOM 3473 O O . GLY A 1 557 ? 40.814 0.033 -6.419 1.00 28.79 524 GLY A O 1
ATOM 3474 N N . LYS A 1 558 ? 39.268 1.047 -5.137 1.00 28.41 525 LYS A N 1
ATOM 3475 C CA . LYS A 1 558 ? 39.875 2.361 -5.258 1.00 28.22 525 LYS A CA 1
ATOM 3476 C C . LYS A 1 558 ? 41.284 2.387 -4.645 1.00 28.59 525 LYS A C 1
ATOM 3477 O O . LYS A 1 558 ? 42.220 2.932 -5.237 1.00 28.26 525 LYS A O 1
ATOM 3483 N N . ALA A 1 559 ? 41.432 1.767 -3.473 1.00 28.33 526 ALA A N 1
ATOM 3484 C CA . ALA A 1 559 ? 42.701 1.726 -2.778 1.00 28.51 526 ALA A CA 1
ATOM 3485 C C . ALA A 1 559 ? 43.783 0.996 -3.572 1.00 31.57 526 ALA A C 1
ATOM 3486 O O . ALA A 1 559 ? 44.930 1.447 -3.612 1.00 30.64 526 ALA A O 1
ATOM 3488 N N . VAL A 1 560 ? 43.445 -0.141 -4.184 1.00 32.84 527 VAL A N 1
ATOM 3489 C CA . VAL A 1 560 ? 44.452 -0.864 -4.957 1.00 35.35 527 VAL A CA 1
ATOM 3490 C C . VAL A 1 560 ? 44.767 -0.113 -6.266 1.00 36.85 527 VAL A C 1
ATOM 3491 O O . VAL A 1 560 ? 45.933 0.026 -6.644 1.00 36.50 527 VAL A O 1
ATOM 3495 N N . GLN A 1 561 ? 43.727 0.393 -6.931 1.00 38.45 528 GLN A N 1
ATOM 3496 C CA . GLN A 1 561 ? 43.874 1.118 -8.198 1.00 41.36 528 GLN A CA 1
ATOM 3497 C C . GLN A 1 561 ? 44.754 2.360 -8.073 1.00 43.62 528 GLN A C 1
ATOM 3498 O O . GLN A 1 561 ? 45.635 2.594 -8.895 1.00 43.63 528 GLN A O 1
ATOM 3504 N N . SER A 1 562 ? 44.515 3.162 -7.042 1.00 45.36 529 SER A N 1
ATOM 3505 C CA . SER A 1 562 ? 45.300 4.374 -6.848 1.00 46.15 529 SER A CA 1
ATOM 3506 C C . SER A 1 562 ? 46.698 4.034 -6.328 1.00 44.96 529 SER A C 1
ATOM 3507 O O . SER A 1 562 ? 47.570 4.892 -6.254 1.00 44.51 529 SER A O 1
ATOM 3510 N N . GLY A 1 563 ? 46.910 2.772 -5.980 1.00 44.77 530 GLY A N 1
ATOM 3511 C CA . GLY A 1 563 ? 48.219 2.362 -5.498 1.00 44.56 530 GLY A CA 1
ATOM 3512 C C . GLY A 1 563 ? 48.481 2.640 -4.032 1.00 45.66 530 GLY A C 1
ATOM 3513 O O . GLY A 1 563 ? 49.448 2.134 -3.457 1.00 45.13 530 GLY A O 1
ATOM 3514 N N . ASN A 1 564 ? 47.618 3.438 -3.410 1.00 46.12 531 ASN A N 1
ATOM 3515 C CA . ASN A 1 564 ? 47.807 3.748 -2.007 1.00 45.37 531 ASN A CA 1
ATOM 3516 C C . ASN A 1 564 ? 46.849 3.015 -1.088 1.00 44.26 531 ASN A C 1
ATOM 3517 O O . ASN A 1 564 ? 45.626 3.186 -1.165 1.00 43.71 531 ASN A O 1
ATOM 3522 N N . VAL A 1 565 ? 47.429 2.208 -0.207 1.00 43.53 532 VAL A N 1
ATOM 3523 C CA . VAL A 1 565 ? 46.682 1.438 0.770 1.00 40.15 532 VAL A CA 1
ATOM 3524 C C . VAL A 1 565 ? 47.183 1.858 2.143 1.00 39.59 532 VAL A C 1
ATOM 3525 O O . VAL A 1 565 ? 48.190 1.352 2.666 1.00 41.59 532 VAL A O 1
ATOM 3529 N N . GLU A 1 566 ? 46.510 2.820 2.726 1.00 35.17 533 GLU A N 1
ATOM 3530 C CA . GLU A 1 566 ? 46.922 3.267 4.037 1.00 30.92 533 GLU A CA 1
ATOM 3531 C C . GLU A 1 566 ? 45.575 3.527 4.739 1.00 27.30 533 GLU A C 1
ATOM 3532 O O . GLU A 1 566 ? 44.559 3.782 4.070 1.00 22.62 533 GLU A O 1
ATOM 3538 N N . PRO A 1 567 ? 45.541 3.423 6.076 1.00 23.47 534 PRO A N 1
ATOM 3539 C CA . PRO A 1 567 ? 44.280 3.662 6.789 1.00 22.87 534 PRO A CA 1
ATOM 3540 C C . PRO A 1 567 ? 43.885 5.145 6.706 1.00 22.57 534 PRO A C 1
ATOM 3541 O O . PRO A 1 567 ? 44.683 5.991 6.299 1.00 21.52 534 PRO A O 1
ATOM 3545 N N . GLU A 1 568 ? 42.650 5.453 7.086 1.00 21.85 535 GLU A N 1
ATOM 3546 C CA . GLU A 1 568 ? 42.184 6.843 7.110 1.00 21.43 535 GLU A CA 1
ATOM 3547 C C . GLU A 1 568 ? 42.742 7.268 8.467 1.00 20.42 535 GLU A C 1
ATOM 3548 O O . GLU A 1 568 ? 42.451 6.647 9.475 1.00 24.13 535 GLU A O 1
ATOM 3554 N N . LYS A 1 569 ? 43.547 8.313 8.499 1.00 21.61 536 LYS A N 1
ATOM 3555 C CA . LYS A 1 569 ? 44.201 8.695 9.748 1.00 21.06 536 LYS A CA 1
ATOM 3556 C C . LYS A 1 569 ? 43.759 9.993 10.384 1.00 19.69 536 LYS A C 1
ATOM 3557 O O . LYS A 1 569 ? 43.605 11.012 9.712 1.00 17.16 536 LYS A O 1
ATOM 3563 N N . ALA A 1 570 ? 43.577 9.945 11.692 1.00 17.37 537 ALA A N 1
ATOM 3564 C CA . ALA A 1 570 ? 43.218 11.164 12.400 1.00 19.96 537 ALA A CA 1
ATOM 3565 C C . ALA A 1 570 ? 44.089 11.350 13.651 1.00 19.65 537 ALA A C 1
ATOM 3566 O O . ALA A 1 570 ? 44.579 10.383 14.258 1.00 18.74 537 ALA A O 1
ATOM 3568 N N . ARG A 1 571 ? 44.269 12.609 14.018 1.00 21.40 538 ARG A N 1
ATOM 3569 C CA . ARG A 1 571 ? 45.040 12.980 15.205 1.00 24.55 538 ARG A CA 1
ATOM 3570 C C . ARG A 1 571 ? 44.085 13.949 15.893 1.00 25.74 538 ARG A C 1
ATOM 3571 O O . ARG A 1 571 ? 43.661 14.954 15.304 1.00 26.22 538 ARG A O 1
ATOM 3579 N N . THR A 1 572 ? 43.743 13.621 17.132 1.00 26.21 539 THR A N 1
ATOM 3580 C CA . THR A 1 572 ? 42.824 14.404 17.930 1.00 27.38 539 THR A CA 1
ATOM 3581 C C . THR A 1 572 ? 43.472 15.034 19.162 1.00 26.53 539 THR A C 1
ATOM 3582 O O . THR A 1 572 ? 44.420 14.488 19.728 1.00 27.70 539 THR A O 1
ATOM 3586 N N . TRP A 1 573 ? 42.946 16.190 19.557 1.00 26.13 540 TRP A N 1
ATOM 3587 C CA . TRP A 1 573 ? 43.414 16.925 20.729 1.00 25.38 540 TRP A CA 1
ATOM 3588 C C . TRP A 1 573 ? 42.189 17.396 21.526 1.00 23.65 540 TRP A C 1
ATOM 3589 O O . TRP A 1 573 ? 41.208 17.857 20.945 1.00 22.66 540 TRP A O 1
ATOM 3600 N N . GLU A 1 574 ? 42.239 17.268 22.848 1.00 22.64 541 GLU A N 1
ATOM 3601 C CA . GLU A 1 574 ? 41.149 17.744 23.684 1.00 22.42 541 GLU A CA 1
ATOM 3602 C C . GLU A 1 574 ? 41.757 18.463 24.884 1.00 23.67 541 GLU A C 1
ATOM 3603 O O . GLU A 1 574 ? 42.888 18.182 25.289 1.00 22.22 541 GLU A O 1
ATOM 3609 N N . LEU A 1 575 ? 40.974 19.371 25.444 1.00 23.94 542 LEU A N 1
ATOM 3610 C CA . LEU A 1 575 ? 41.310 20.138 26.639 1.00 25.79 542 LEU A CA 1
ATOM 3611 C C . LEU A 1 575 ? 39.950 20.332 27.293 1.00 25.94 542 LEU A C 1
ATOM 3612 O O . LEU A 1 575 ? 38.984 20.671 26.609 1.00 24.64 542 LEU A O 1
ATOM 3617 N N . GLY A 1 576 ? 39.855 20.119 28.599 1.00 25.25 543 GLY A N 1
ATOM 3618 C CA . GLY A 1 576 ? 38.566 20.299 29.232 1.00 23.44 543 GLY A CA 1
ATOM 3619 C C . GLY A 1 576 ? 38.621 20.140 30.726 1.00 24.03 543 GLY A C 1
ATOM 3620 O O . GLY A 1 576 ? 39.680 19.871 31.307 1.00 22.76 543 GLY A O 1
ATOM 3621 N N . THR A 1 577 ? 37.461 20.312 31.350 1.00 23.47 544 THR A N 1
ATOM 3622 C CA . THR A 1 577 ? 37.344 20.212 32.782 1.00 25.10 544 THR A CA 1
ATOM 3623 C C . THR A 1 577 ? 35.985 19.609 33.151 1.00 23.64 544 THR A C 1
ATOM 3624 O O . THR A 1 577 ? 35.008 19.755 32.413 1.00 23.76 544 THR A O 1
ATOM 3628 N N . ARG A 1 578 ? 35.938 18.914 34.279 1.00 24.01 545 ARG A N 1
ATOM 3629 C CA . ARG A 1 578 ? 34.718 18.280 34.773 1.00 25.96 545 ARG A CA 1
ATOM 3630 C C . ARG A 1 578 ? 34.591 18.678 36.238 1.00 25.66 545 ARG A C 1
ATOM 3631 O O . ARG A 1 578 ? 35.596 18.688 36.964 1.00 25.94 545 ARG A O 1
ATOM 3639 N N . TYR A 1 579 ? 33.367 18.963 36.675 1.00 24.49 546 TYR A N 1
ATOM 3640 C CA . TYR A 1 579 ? 33.103 19.419 38.035 1.00 27.29 546 TYR A CA 1
ATOM 3641 C C . TYR A 1 579 ? 31.827 18.815 38.620 1.00 30.30 546 TYR A C 1
ATOM 3642 O O . TYR A 1 579 ? 30.808 18.643 37.923 1.00 30.24 546 TYR A O 1
ATOM 3651 N N . ASP A 1 580 ? 31.871 18.520 39.915 1.00 31.15 547 ASP A N 1
ATOM 3652 C CA . ASP A 1 580 ? 30.732 17.927 40.591 1.00 34.06 547 ASP A CA 1
ATOM 3653 C C . ASP A 1 580 ? 30.838 18.116 42.113 1.00 35.68 547 ASP A C 1
ATOM 3654 O O . ASP A 1 580 ? 31.587 17.400 42.779 1.00 34.41 547 ASP A O 1
ATOM 3659 N N . ASP A 1 581 ? 30.110 19.091 42.655 1.00 36.92 548 ASP A N 1
ATOM 3660 C CA . ASP A 1 581 ? 30.119 19.308 44.100 1.00 38.18 548 ASP A CA 1
ATOM 3661 C C . ASP A 1 581 ? 28.790 18.848 44.710 1.00 38.14 548 ASP A C 1
ATOM 3662 O O . ASP A 1 581 ? 28.463 19.219 45.830 1.00 39.24 548 ASP A O 1
ATOM 3667 N N . GLY A 1 582 ? 28.019 18.059 43.962 1.00 38.25 549 GLY A N 1
ATOM 3668 C CA . GLY A 1 582 ? 26.738 17.578 44.460 1.00 38.84 549 GLY A CA 1
ATOM 3669 C C . GLY A 1 582 ? 25.520 18.428 44.108 1.00 38.31 549 GLY A C 1
ATOM 3670 O O . GLY A 1 582 ? 24.452 17.896 43.811 1.00 40.72 549 GLY A O 1
ATOM 3671 N N . ALA A 1 583 ? 25.669 19.746 44.149 1.00 36.93 550 ALA A N 1
ATOM 3672 C CA . ALA A 1 583 ? 24.583 20.669 43.823 1.00 35.35 550 ALA A CA 1
ATOM 3673 C C . ALA A 1 583 ? 24.734 21.113 42.371 1.00 34.39 550 ALA A C 1
ATOM 3674 O O . ALA A 1 583 ? 23.767 21.453 41.681 1.00 32.61 550 ALA A O 1
ATOM 3676 N N . LEU A 1 584 ? 25.973 21.118 41.913 1.00 33.30 551 LEU A N 1
ATOM 3677 C CA . LEU A 1 584 ? 26.259 21.533 40.558 1.00 30.26 551 LEU A CA 1
ATOM 3678 C C . LEU A 1 584 ? 27.167 20.508 39.907 1.00 29.40 551 LEU A C 1
ATOM 3679 O O . LEU A 1 584 ? 28.173 20.085 40.485 1.00 27.96 551 LEU A O 1
ATOM 3684 N N . THR A 1 585 ? 26.779 20.067 38.721 1.00 27.10 552 THR A N 1
ATOM 3685 C CA . THR A 1 585 ? 27.623 19.165 37.948 1.00 26.55 552 THR A CA 1
ATOM 3686 C C . THR A 1 585 ? 27.738 19.923 36.636 1.00 23.94 552 THR A C 1
ATOM 3687 O O . THR A 1 585 ? 26.747 20.487 36.153 1.00 24.87 552 THR A O 1
ATOM 3691 N N . ALA A 1 586 ? 28.946 19.991 36.096 1.00 22.73 553 ALA A N 1
ATOM 3692 C CA . ALA A 1 586 ? 29.183 20.696 34.848 1.00 21.76 553 ALA A CA 1
ATOM 3693 C C . ALA A 1 586 ? 30.484 20.214 34.251 1.00 23.48 553 ALA A C 1
ATOM 3694 O O . ALA A 1 586 ? 31.306 19.599 34.937 1.00 24.25 553 ALA A O 1
ATOM 3696 N N . GLU A 1 587 ? 30.666 20.491 32.970 1.00 22.20 554 GLU A N 1
ATOM 3697 C CA . GLU A 1 587 ? 31.888 20.113 32.277 1.00 21.51 554 GLU A CA 1
ATOM 3698 C C . GLU A 1 587 ? 31.979 21.033 31.088 1.00 20.55 554 GLU A C 1
ATOM 3699 O O . GLU A 1 587 ? 30.974 21.587 30.642 1.00 21.25 554 GLU A O 1
ATOM 3705 N N . MET A 1 588 ? 33.182 21.205 30.571 1.00 20.17 555 MET A N 1
ATOM 3706 C CA . MET A 1 588 ? 33.356 22.006 29.382 1.00 21.14 555 MET A CA 1
ATOM 3707 C C . MET A 1 588 ? 34.657 21.563 28.780 1.00 21.84 555 MET A C 1
ATOM 3708 O O . MET A 1 588 ? 35.661 21.453 29.483 1.00 19.70 555 MET A O 1
ATOM 3713 N N . GLY A 1 589 ? 34.650 21.284 27.489 1.00 19.85 556 GLY A N 1
ATOM 3714 C CA . GLY A 1 589 ? 35.897 20.878 26.881 1.00 21.29 556 GLY A CA 1
ATOM 3715 C C . GLY A 1 589 ? 35.996 21.376 25.466 1.00 20.92 556 GLY A C 1
ATOM 3716 O O . GLY A 1 589 ? 34.993 21.735 24.864 1.00 20.36 556 GLY A O 1
ATOM 3717 N N . LEU A 1 590 ? 37.220 21.425 24.948 1.00 22.33 557 LEU A N 1
ATOM 3718 C CA . LEU A 1 590 ? 37.454 21.831 23.571 1.00 22.37 557 LEU A CA 1
ATOM 3719 C C . LEU A 1 590 ? 38.009 20.587 22.891 1.00 22.68 557 LEU A C 1
ATOM 3720 O O . LEU A 1 590 ? 38.519 19.677 23.567 1.00 21.58 557 LEU A O 1
ATOM 3725 N N . PHE A 1 591 ? 37.881 20.541 21.570 1.00 20.13 558 PHE A N 1
ATOM 3726 C CA . PHE A 1 591 ? 38.401 19.421 20.802 1.00 20.11 558 PHE A CA 1
ATOM 3727 C C . PHE A 1 591 ? 38.855 19.874 19.426 1.00 19.90 558 PHE A C 1
ATOM 3728 O O . PHE A 1 591 ? 38.411 20.892 18.898 1.00 18.06 558 PHE A O 1
ATOM 3736 N N . LEU A 1 592 ? 39.769 19.108 18.856 1.00 21.47 559 LEU A N 1
ATOM 3737 C CA . LEU A 1 592 ? 40.264 19.378 17.527 1.00 22.19 559 LEU A CA 1
ATOM 3738 C C . LEU A 1 592 ? 40.521 18.012 16.913 1.00 22.13 559 LEU A C 1
ATOM 3739 O O . LEU A 1 592 ? 41.186 17.181 17.516 1.00 22.01 559 LEU A O 1
ATOM 3744 N N . ILE A 1 593 ? 39.968 17.777 15.731 1.00 20.43 560 ILE A N 1
ATOM 3745 C CA . ILE A 1 593 ? 40.192 16.526 15.032 1.00 20.43 560 ILE A CA 1
ATOM 3746 C C . ILE A 1 593 ? 40.645 16.832 13.617 1.00 20.99 560 ILE A C 1
ATOM 3747 O O . ILE A 1 593 ? 40.005 17.609 12.928 1.00 20.03 560 ILE A O 1
ATOM 3752 N N . ASN A 1 594 ? 41.771 16.264 13.200 1.00 22.93 561 ASN A N 1
ATOM 3753 C CA . ASN A 1 594 ? 42.231 16.398 11.813 1.00 22.51 561 ASN A CA 1
ATOM 3754 C C . ASN A 1 594 ? 42.143 14.966 11.249 1.00 22.09 561 ASN A C 1
ATOM 3755 O O . ASN A 1 594 ? 42.849 14.061 11.693 1.00 22.84 561 ASN A O 1
ATOM 3760 N N . PHE A 1 595 ? 41.237 14.767 10.296 1.00 22.03 562 PHE A N 1
ATOM 3761 C CA . PHE A 1 595 ? 40.963 13.444 9.733 1.00 20.18 562 PHE A CA 1
ATOM 3762 C C . PHE A 1 595 ? 41.363 13.424 8.280 1.00 21.64 562 PHE A C 1
ATOM 3763 O O . PHE A 1 595 ? 40.713 14.028 7.446 1.00 20.49 562 PHE A O 1
ATOM 3771 N N . ASN A 1 596 ? 42.454 12.713 7.991 1.00 23.41 563 ASN A N 1
ATOM 3772 C CA . ASN A 1 596 ? 43.015 12.670 6.652 1.00 23.80 563 ASN A CA 1
ATOM 3773 C C . ASN A 1 596 ? 42.853 11.338 5.940 1.00 22.93 563 ASN A C 1
ATOM 3774 O O . ASN A 1 596 ? 42.458 10.347 6.543 1.00 19.60 563 ASN A O 1
ATOM 3779 N N . ASN A 1 597 ? 43.181 11.350 4.648 1.00 21.17 564 ASN A N 1
ATOM 3780 C CA . ASN A 1 597 ? 43.154 10.151 3.821 1.00 21.89 564 ASN A CA 1
ATOM 3781 C C . ASN A 1 597 ? 41.871 9.326 3.874 1.00 21.39 564 ASN A C 1
ATOM 3782 O O . ASN A 1 597 ? 41.930 8.096 3.904 1.00 21.27 564 ASN A O 1
ATOM 3787 N N . GLN A 1 598 ? 40.713 9.990 3.876 1.00 20.24 565 GLN A N 1
ATOM 3788 C CA . GLN A 1 598 ? 39.445 9.279 3.925 1.00 19.19 565 GLN A CA 1
ATOM 3789 C C . GLN A 1 598 ? 39.156 8.792 2.513 1.00 19.54 565 GLN A C 1
ATOM 3790 O O . GLN A 1 598 ? 39.291 9.550 1.537 1.00 18.88 565 GLN A O 1
ATOM 3796 N N . TYR A 1 599 ? 38.761 7.530 2.387 1.00 21.22 566 TYR A N 1
ATOM 3797 C CA . TYR A 1 599 ? 38.495 7.001 1.054 1.00 22.94 566 TYR A CA 1
ATOM 3798 C C . TYR A 1 599 ? 37.253 7.636 0.454 1.00 23.02 566 TYR A C 1
ATOM 3799 O O . TYR A 1 599 ? 37.094 7.649 -0.759 1.00 21.98 566 TYR A O 1
ATOM 3808 N N . ASP A 1 600 ? 36.384 8.172 1.306 1.00 24.45 567 ASP A N 1
ATOM 3809 C CA . ASP A 1 600 ? 35.207 8.880 0.804 1.00 25.95 567 ASP A CA 1
ATOM 3810 C C . ASP A 1 600 ? 35.670 10.340 0.632 1.00 25.04 567 ASP A C 1
ATOM 3811 O O . ASP A 1 600 ? 35.947 11.048 1.600 1.00 23.42 567 ASP A O 1
ATOM 3816 N N . SER A 1 601 ? 35.793 10.773 -0.608 1.00 23.82 568 SER A N 1
ATOM 3817 C CA . SER A 1 601 ? 36.199 12.138 -0.882 1.00 24.32 568 SER A CA 1
ATOM 3818 C C . SER A 1 601 ? 35.028 13.081 -0.578 1.00 25.76 568 SER A C 1
ATOM 3819 O O . SER A 1 601 ? 33.866 12.680 -0.682 1.00 23.49 568 SER A O 1
ATOM 3822 N N . ASN A 1 602 ? 35.324 14.321 -0.185 1.00 25.86 569 ASN A N 1
ATOM 3823 C CA . ASN A 1 602 ? 34.260 15.296 0.053 1.00 26.96 569 ASN A CA 1
ATOM 3824 C C . ASN A 1 602 ? 34.039 16.171 -1.171 1.00 27.79 569 ASN A C 1
ATOM 3825 O O . ASN A 1 602 ? 33.310 17.162 -1.097 1.00 26.39 569 ASN A O 1
ATOM 3830 N N . GLN A 1 603 ? 34.677 15.824 -2.288 1.00 30.58 570 GLN A N 1
ATOM 3831 C CA . GLN A 1 603 ? 34.489 16.603 -3.514 1.00 33.71 570 GLN A CA 1
ATOM 3832 C C . GLN A 1 603 ? 33.129 16.256 -4.127 1.00 34.25 570 GLN A C 1
ATOM 3833 O O . GLN A 1 603 ? 32.519 15.247 -3.774 1.00 34.29 570 GLN A O 1
ATOM 3839 N N . THR A 1 604 ? 32.625 17.095 -5.021 1.00 36.04 571 THR A N 1
ATOM 3840 C CA . THR A 1 604 ? 31.310 16.803 -5.601 1.00 38.58 571 THR A CA 1
ATOM 3841 C C . THR A 1 604 ? 31.390 15.538 -6.444 1.00 40.83 571 THR A C 1
ATOM 3842 O O . THR A 1 604 ? 30.416 14.804 -6.578 1.00 40.23 571 THR A O 1
ATOM 3846 N N . ASN A 1 605 ? 32.574 15.294 -6.994 1.00 44.47 572 ASN A N 1
ATOM 3847 C CA . ASN A 1 605 ? 32.825 14.138 -7.843 1.00 47.73 572 ASN A CA 1
ATOM 3848 C C . ASN A 1 605 ? 33.965 13.310 -7.269 1.00 47.72 572 ASN A C 1
ATOM 3849 O O . ASN A 1 605 ? 35.115 13.750 -7.288 1.00 47.95 572 ASN A O 1
ATOM 3854 N N . ASP A 1 606 ? 33.657 12.119 -6.761 1.00 47.18 573 ASP A N 1
ATOM 3855 C CA . ASP A 1 606 ? 34.707 11.272 -6.200 1.00 46.67 573 ASP A CA 1
ATOM 3856 C C . ASP A 1 606 ? 35.500 10.653 -7.349 1.00 46.51 573 ASP A C 1
ATOM 3857 O O . ASP A 1 606 ? 34.935 10.247 -8.372 1.00 46.48 573 ASP A O 1
ATOM 3862 N N . THR A 1 607 ? 36.816 10.617 -7.184 1.00 45.15 574 THR A N 1
ATOM 3863 C CA . THR A 1 607 ? 37.705 10.058 -8.183 1.00 43.28 574 THR A CA 1
ATOM 3864 C C . THR A 1 607 ? 38.617 9.073 -7.467 1.00 43.22 574 THR A C 1
ATOM 3865 O O . THR A 1 607 ? 38.750 9.109 -6.234 1.00 42.49 574 THR A O 1
ATOM 3869 N N . VAL A 1 608 ? 39.253 8.204 -8.244 1.00 41.59 575 VAL A N 1
ATOM 3870 C CA . VAL A 1 608 ? 40.109 7.171 -7.689 1.00 41.00 575 VAL A CA 1
ATOM 3871 C C . VAL A 1 608 ? 41.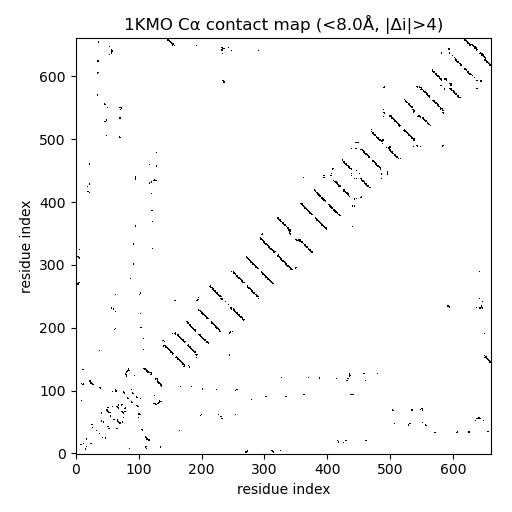226 7.656 -6.753 1.00 39.70 575 VAL A C 1
ATOM 3872 O O . VAL A 1 608 ? 41.499 7.023 -5.735 1.00 39.04 575 VAL A O 1
ATOM 3876 N N . THR A 1 609 ? 41.862 8.773 -7.087 1.00 36.86 576 THR A N 1
ATOM 3877 C CA . THR A 1 609 ? 42.948 9.297 -6.263 1.00 34.43 576 THR A CA 1
ATOM 3878 C C . THR A 1 609 ? 42.522 10.284 -5.185 1.00 31.40 576 THR A C 1
ATOM 3879 O O . THR A 1 609 ? 43.316 10.619 -4.322 1.00 30.46 576 THR A O 1
ATOM 3883 N N . ALA A 1 610 ? 41.288 10.768 -5.233 1.00 28.11 577 ALA A N 1
ATOM 3884 C CA . ALA A 1 610 ? 40.852 11.727 -4.229 1.00 26.85 577 ALA A CA 1
ATOM 3885 C C . ALA A 1 610 ? 40.782 11.096 -2.841 1.00 25.62 577 ALA A C 1
ATOM 3886 O O . ALA A 1 610 ? 40.472 9.915 -2.693 1.00 26.67 577 ALA A O 1
ATOM 3888 N N . ARG A 1 611 ? 41.086 11.889 -1.821 1.00 23.49 578 ARG A N 1
ATOM 3889 C CA . ARG A 1 611 ? 41.019 11.427 -0.442 1.00 22.16 578 ARG A CA 1
ATOM 3890 C C . ARG A 1 611 ? 40.346 12.542 0.367 1.00 21.04 578 ARG A C 1
ATOM 3891 O O . ARG A 1 611 ? 40.730 13.696 0.267 1.00 23.08 578 ARG A O 1
ATOM 3899 N N . GLY A 1 612 ? 39.350 12.205 1.165 1.00 18.60 579 GLY A N 1
ATOM 3900 C CA . GLY A 1 612 ? 38.704 13.235 1.938 1.00 17.06 579 GLY A CA 1
ATOM 3901 C C . GLY A 1 612 ? 39.574 13.702 3.092 1.00 18.28 579 GLY A C 1
ATOM 3902 O O . GLY A 1 612 ? 40.382 12.932 3.659 1.00 17.41 579 GLY A O 1
ATOM 3903 N N . LYS A 1 613 ? 39.404 14.972 3.443 1.00 16.68 580 LYS A N 1
ATOM 3904 C CA . LYS A 1 613 ? 40.136 15.566 4.553 1.00 18.58 580 LYS A CA 1
ATOM 3905 C C . LYS A 1 613 ? 39.215 16.572 5.217 1.00 18.38 580 LYS A C 1
ATOM 3906 O O . LYS A 1 613 ? 38.747 17.506 4.577 1.00 19.32 580 LYS A O 1
ATOM 3912 N N . THR A 1 614 ? 38.961 16.383 6.506 1.00 18.03 581 THR A N 1
ATOM 3913 C CA . THR A 1 614 ? 38.065 17.280 7.209 1.00 18.88 581 THR A CA 1
ATOM 3914 C C . THR A 1 614 ? 38.667 17.632 8.558 1.00 19.59 581 THR A C 1
ATOM 3915 O O . THR A 1 614 ? 39.507 16.895 9.073 1.00 18.60 581 THR A O 1
ATOM 3919 N N . ARG A 1 615 ? 38.251 18.773 9.108 1.00 18.82 582 ARG A N 1
ATOM 3920 C CA . ARG A 1 615 ? 38.754 19.225 10.391 1.00 18.84 582 ARG A CA 1
ATOM 3921 C C . ARG A 1 615 ? 37.535 19.518 11.223 1.00 18.02 582 ARG A C 1
ATOM 3922 O O . ARG A 1 615 ? 36.592 20.140 10.744 1.00 19.76 582 ARG A O 1
ATOM 3930 N N . HIS A 1 616 ? 37.543 19.043 12.462 1.00 17.81 583 HIS A N 1
ATOM 3931 C CA . HIS A 1 616 ? 36.410 19.209 13.360 1.00 17.74 583 HIS A CA 1
ATOM 3932 C C . HIS A 1 616 ? 36.916 19.868 14.629 1.00 19.14 583 HIS A C 1
ATOM 3933 O O . HIS A 1 616 ? 37.781 19.310 15.324 1.00 19.94 583 HIS A O 1
ATOM 3940 N N . THR A 1 617 ? 36.393 21.055 14.918 1.00 18.36 584 THR A N 1
ATOM 3941 C CA . THR A 1 617 ? 36.786 21.783 16.106 1.00 19.92 584 THR A CA 1
ATOM 3942 C C . THR A 1 617 ? 35.528 22.276 16.816 1.00 21.48 584 THR A C 1
ATOM 3943 O O . THR A 1 617 ? 34.459 22.427 16.204 1.00 20.50 584 THR A O 1
ATOM 3947 N N . GLY A 1 618 ? 35.641 22.516 18.115 1.00 20.94 585 GLY A N 1
ATOM 3948 C CA . GLY A 1 618 ? 34.485 23.009 18.813 1.00 18.95 585 GLY A CA 1
ATOM 3949 C C . GLY A 1 618 ? 34.576 22.953 20.305 1.00 20.04 585 GLY A C 1
ATOM 3950 O O . GLY A 1 618 ? 35.647 22.726 20.884 1.00 20.28 585 GLY A O 1
ATOM 3951 N N . LEU A 1 619 ? 33.415 23.146 20.916 1.00 19.73 586 LEU A N 1
ATOM 3952 C CA . LEU A 1 619 ? 33.276 23.179 22.342 1.00 20.13 586 LEU A CA 1
ATOM 3953 C C . LEU A 1 619 ? 32.071 22.350 22.784 1.00 20.58 586 LEU A C 1
ATOM 3954 O O . LEU A 1 619 ? 31.000 22.437 22.197 1.00 18.32 586 LEU A O 1
ATOM 3959 N N . GLU A 1 620 ? 32.251 21.529 23.814 1.00 20.03 587 GLU A N 1
ATOM 3960 C CA . GLU A 1 620 ? 31.144 20.723 24.300 1.00 19.00 587 GLU A CA 1
ATOM 3961 C C . GLU A 1 620 ? 30.976 21.040 25.773 1.00 19.84 587 GLU A C 1
ATOM 3962 O O . GLU A 1 620 ? 31.968 21.214 26.502 1.00 21.08 587 GLU A O 1
ATOM 3968 N N . THR A 1 621 ? 29.732 21.128 26.221 1.00 18.33 588 THR A N 1
ATOM 3969 C CA . THR A 1 621 ? 29.485 21.459 27.610 1.00 19.65 588 THR A CA 1
ATOM 3970 C C . THR A 1 621 ? 28.107 21.012 28.043 1.00 21.06 588 THR A C 1
ATOM 3971 O O . THR A 1 621 ? 27.193 20.851 27.222 1.00 21.67 588 THR A O 1
ATOM 3975 N N . GLN A 1 622 ? 27.952 20.793 29.339 1.00 20.80 589 GLN A N 1
ATOM 3976 C CA . GLN A 1 622 ? 26.641 20.475 29.882 1.00 19.81 589 GLN A CA 1
ATOM 3977 C C . GLN A 1 622 ? 26.742 20.748 31.386 1.00 21.07 589 GLN A C 1
ATOM 3978 O O . GLN A 1 622 ? 27.846 20.834 31.952 1.00 20.15 589 GLN A O 1
ATOM 3984 N N . ALA A 1 623 ? 25.597 20.943 32.015 1.00 19.81 590 ALA A N 1
ATOM 3985 C CA . ALA A 1 623 ? 25.577 21.212 33.445 1.00 21.88 590 ALA A CA 1
ATOM 3986 C C . ALA A 1 623 ? 24.186 20.902 33.997 1.00 22.81 590 ALA A C 1
ATOM 3987 O O . ALA A 1 623 ? 23.195 20.956 33.265 1.00 22.45 590 ALA A O 1
ATOM 3989 N N . ARG A 1 624 ? 24.137 20.600 35.289 1.00 24.13 591 ARG A N 1
ATOM 3990 C CA . ARG A 1 624 ? 22.897 20.314 36.006 1.00 25.52 591 ARG A CA 1
ATOM 3991 C C . ARG A 1 624 ? 23.046 21.010 37.367 1.00 26.02 591 ARG A C 1
ATOM 3992 O O . ARG A 1 624 ? 24.111 20.954 37.992 1.00 25.99 591 ARG A O 1
ATOM 4000 N N . TYR A 1 625 ? 21.981 21.671 37.811 1.00 26.23 592 TYR A N 1
ATOM 4001 C CA . TYR A 1 625 ? 22.019 22.420 39.056 1.00 25.76 592 TYR A CA 1
ATOM 4002 C C . TYR A 1 625 ? 20.724 22.316 39.856 1.00 26.26 592 TYR A C 1
ATOM 4003 O O . TYR A 1 625 ? 19.604 22.450 39.309 1.00 22.75 592 TYR A O 1
ATOM 4012 N N . ASP A 1 626 ? 20.889 22.052 41.152 1.00 25.30 593 ASP A N 1
ATOM 4013 C CA . ASP A 1 626 ? 19.774 21.948 42.090 1.00 26.62 593 ASP A CA 1
ATOM 4014 C C . ASP A 1 626 ? 19.377 23.372 42.537 1.00 26.48 593 ASP A C 1
ATOM 4015 O O . ASP A 1 626 ? 20.064 23.996 43.352 1.00 24.95 593 ASP A O 1
ATOM 4020 N N . LEU A 1 627 ? 18.273 23.886 41.993 1.00 26.23 594 LEU A N 1
ATOM 4021 C CA . LEU A 1 627 ? 17.817 25.225 42.343 1.00 26.21 594 LEU A CA 1
ATOM 4022 C C . LEU A 1 627 ? 17.359 25.284 43.792 1.00 27.88 594 LEU A C 1
ATOM 4023 O O . LEU A 1 627 ? 17.209 26.370 44.360 1.00 28.76 594 LEU A O 1
ATOM 4028 N N . GLY A 1 628 ? 17.147 24.119 44.391 1.00 26.36 595 GLY A N 1
ATOM 4029 C CA . GLY A 1 628 ? 16.709 24.091 45.771 1.00 28.90 595 GLY A CA 1
ATOM 4030 C C . GLY A 1 628 ? 17.785 24.679 46.672 1.00 30.25 595 GLY A C 1
ATOM 4031 O O . GLY A 1 628 ? 17.541 24.992 47.823 1.00 31.18 595 GLY A O 1
ATOM 4032 N N . THR A 1 629 ? 18.990 24.822 46.147 1.00 31.05 596 THR A N 1
ATOM 4033 C CA . THR A 1 629 ? 20.073 25.395 46.927 1.00 31.28 596 THR A CA 1
ATOM 4034 C C . THR A 1 629 ? 19.850 26.895 47.006 1.00 31.81 596 THR A C 1
ATOM 4035 O O . THR A 1 629 ? 20.494 27.578 47.795 1.00 31.72 596 THR A O 1
ATOM 4039 N N . LEU A 1 630 ? 18.952 27.415 46.174 1.00 31.71 597 LEU A N 1
ATOM 4040 C CA . LEU A 1 630 ? 18.700 28.853 46.174 1.00 32.68 597 LEU A CA 1
ATOM 4041 C C . LEU A 1 630 ? 17.530 29.290 47.043 1.00 33.42 597 LEU A C 1
ATOM 4042 O O . LEU A 1 630 ? 17.561 30.376 47.626 1.00 34.11 597 LEU A O 1
ATOM 4047 N N . THR A 1 631 ? 16.509 28.447 47.127 1.00 32.33 598 THR A N 1
ATOM 4048 C CA . THR A 1 631 ? 15.322 28.745 47.909 1.00 31.58 598 THR A CA 1
ATOM 4049 C C . THR A 1 631 ? 14.486 27.478 48.007 1.00 31.91 598 THR A C 1
ATOM 4050 O O . THR A 1 631 ? 14.380 26.725 47.040 1.00 31.94 598 THR A O 1
ATOM 4054 N N . PRO A 1 632 ? 13.878 27.224 49.175 1.00 31.70 599 PRO A N 1
ATOM 4055 C CA . PRO A 1 632 ? 13.062 26.015 49.303 1.00 31.20 599 PRO A CA 1
ATOM 4056 C C . PRO A 1 632 ? 11.864 26.098 48.353 1.00 30.43 599 PRO A C 1
ATOM 4057 O O . PRO A 1 632 ? 11.216 25.106 48.081 1.00 31.91 599 PRO A O 1
ATOM 4061 N N . THR A 1 633 ? 11.568 27.289 47.858 1.00 30.20 600 THR A N 1
ATOM 4062 C CA . THR A 1 633 ? 10.466 27.446 46.931 1.00 31.62 600 THR A CA 1
ATOM 4063 C C . THR A 1 633 ? 10.761 26.587 45.701 1.00 31.09 600 THR A C 1
ATOM 4064 O O . THR A 1 633 ? 9.841 26.141 45.001 1.00 31.61 600 THR A O 1
ATOM 4068 N N . LEU A 1 634 ? 12.051 26.364 45.453 1.00 29.19 601 LEU A N 1
ATOM 4069 C CA . LEU A 1 634 ? 12.491 25.571 44.320 1.00 27.25 601 LEU A CA 1
ATOM 4070 C C . LEU A 1 634 ? 13.042 24.232 44.722 1.00 26.87 601 LEU A C 1
ATOM 4071 O O . LEU A 1 634 ? 13.871 23.667 44.017 1.00 25.94 601 LEU A O 1
ATOM 4076 N N . ASP A 1 635 ? 12.597 23.704 45.856 1.00 26.90 602 ASP A N 1
ATOM 4077 C CA . ASP A 1 635 ? 13.101 22.407 46.243 1.00 28.71 602 ASP A CA 1
ATOM 4078 C C . ASP A 1 635 ? 12.687 21.348 45.240 1.00 26.90 602 ASP A C 1
ATOM 4079 O O . ASP A 1 635 ? 11.566 21.378 44.721 1.00 25.92 602 ASP A O 1
ATOM 4084 N N . ASN A 1 636 ? 13.601 20.421 44.981 1.00 25.97 603 ASN A N 1
ATOM 4085 C CA . ASN A 1 636 ? 13.381 19.328 44.042 1.00 25.16 603 ASN A CA 1
ATOM 4086 C C . ASN A 1 636 ? 13.271 19.826 42.609 1.00 25.38 603 ASN A C 1
ATOM 4087 O O . ASN A 1 636 ? 12.835 19.100 41.710 1.00 25.46 603 ASN A O 1
ATOM 4092 N N . VAL A 1 637 ? 13.641 21.085 42.403 1.00 26.03 604 VAL A N 1
ATOM 4093 C CA . VAL A 1 637 ? 13.633 21.663 41.077 1.00 25.36 604 VAL A CA 1
ATOM 4094 C C . VAL A 1 637 ? 15.080 21.633 40.630 1.00 25.94 604 VAL A C 1
ATOM 4095 O O . VAL A 1 637 ? 15.968 22.168 41.307 1.00 25.17 604 VAL A O 1
ATOM 4099 N N . SER A 1 638 ? 15.319 20.971 39.508 1.00 24.78 605 SER A N 1
ATOM 4100 C CA . SER A 1 638 ? 16.662 20.882 38.957 1.00 24.76 605 SER A CA 1
ATOM 4101 C C . SER A 1 638 ? 16.614 21.408 37.529 1.00 25.02 605 SER A C 1
ATOM 4102 O O . SER A 1 638 ? 15.636 21.167 36.810 1.00 26.28 605 SER A O 1
ATOM 4105 N N . ILE A 1 639 ? 17.646 22.142 37.116 1.00 23.85 606 ILE A N 1
ATOM 4106 C CA . ILE A 1 639 ? 17.687 22.684 35.764 1.00 21.61 606 ILE A CA 1
ATOM 4107 C C . ILE A 1 639 ? 18.963 22.185 35.109 1.00 21.54 606 ILE A C 1
ATOM 4108 O O . ILE A 1 639 ? 19.984 22.042 35.772 1.00 20.27 606 ILE A O 1
ATOM 4113 N N . TYR A 1 640 ? 18.905 21.899 33.808 1.00 21.24 607 TYR A N 1
ATOM 4114 C CA . TYR A 1 640 ? 20.078 21.398 33.106 1.00 20.75 607 TYR A CA 1
ATOM 4115 C C . TYR A 1 640 ? 20.115 21.885 31.680 1.00 20.06 607 TYR A C 1
ATOM 4116 O O . TYR A 1 640 ? 19.138 22.435 31.155 1.00 19.12 607 TYR A O 1
ATOM 4125 N N . ALA A 1 641 ? 21.262 21.696 31.053 1.00 19.73 608 ALA A N 1
ATOM 4126 C CA . ALA A 1 641 ? 21.439 22.069 29.665 1.00 18.99 608 ALA A CA 1
ATOM 4127 C C . ALA A 1 641 ? 22.681 21.370 29.118 1.00 20.70 608 ALA A C 1
ATOM 4128 O O . ALA A 1 641 ? 23.619 21.058 29.866 1.00 19.00 608 ALA A O 1
ATOM 4130 N N . SER A 1 642 ? 22.686 21.114 27.811 1.00 21.05 609 SER A N 1
ATOM 4131 C CA . SER A 1 642 ? 23.849 20.502 27.161 1.00 17.89 609 SER A CA 1
ATOM 4132 C C . SER A 1 642 ? 23.976 21.309 25.901 1.00 19.32 609 SER A C 1
ATOM 4133 O O . SER A 1 642 ? 22.969 21.791 25.357 1.00 19.55 609 SER A O 1
ATOM 4136 N N . TYR A 1 643 ? 25.206 21.471 25.431 1.00 17.92 610 TYR A N 1
ATOM 4137 C CA . TYR A 1 643 ? 25.438 22.259 24.253 1.00 17.97 610 TYR A CA 1
ATOM 4138 C C . TYR A 1 643 ? 26.780 21.959 23.625 1.00 18.81 610 TYR A C 1
ATOM 4139 O O . TYR A 1 643 ? 27.754 21.676 24.326 1.00 19.22 610 TYR A O 1
ATOM 4148 N N . ALA A 1 644 ? 26.828 22.011 22.301 1.00 18.00 611 ALA A N 1
ATOM 4149 C CA . ALA A 1 644 ? 28.113 21.859 21.636 1.00 17.45 611 ALA A CA 1
ATOM 4150 C C . ALA A 1 644 ? 28.144 22.789 20.466 1.00 18.89 611 ALA A C 1
ATOM 4151 O O . ALA A 1 644 ? 27.141 22.949 19.764 1.00 19.34 611 ALA A O 1
ATOM 4153 N N . TYR A 1 645 ? 29.288 23.432 20.280 1.00 19.44 612 TYR A N 1
ATOM 4154 C CA . TYR A 1 645 ? 29.513 24.261 19.114 1.00 19.19 612 TYR A CA 1
ATOM 4155 C C . TYR A 1 645 ? 30.451 23.331 18.336 1.00 20.60 612 TYR A C 1
ATOM 4156 O O . TYR A 1 645 ? 31.526 22.940 18.834 1.00 21.23 612 TYR A O 1
ATOM 4165 N N . VAL A 1 646 ? 30.048 22.961 17.135 1.00 19.08 613 VAL A N 1
ATOM 4166 C CA . VAL A 1 646 ? 30.837 22.056 16.316 1.00 19.68 613 VAL A CA 1
ATOM 4167 C C . VAL A 1 646 ? 31.052 22.659 14.952 1.00 20.65 613 VAL A C 1
ATOM 4168 O O . VAL A 1 646 ? 30.095 22.994 14.266 1.00 20.85 613 VAL A O 1
ATOM 4172 N N . ASN A 1 647 ? 32.310 22.806 14.552 1.00 20.91 614 ASN A N 1
ATOM 4173 C CA . ASN A 1 647 ? 32.572 23.345 13.233 1.00 20.34 614 ASN A CA 1
ATOM 4174 C C . ASN A 1 647 ? 33.316 22.287 12.427 1.00 20.30 614 ASN A C 1
ATOM 4175 O O . ASN A 1 647 ? 34.524 22.135 12.572 1.00 18.93 614 ASN A O 1
ATOM 4180 N N . ALA A 1 648 ? 32.590 21.572 11.574 1.00 18.83 615 ALA A N 1
ATOM 4181 C CA . ALA A 1 648 ? 33.163 20.505 10.754 1.00 19.31 615 ALA A CA 1
ATOM 4182 C C . ALA A 1 648 ? 33.315 21.019 9.345 1.00 20.69 615 ALA A C 1
ATOM 4183 O O . ALA A 1 648 ? 32.321 21.241 8.626 1.00 20.27 615 ALA A O 1
ATOM 4185 N N . GLU A 1 649 ? 34.568 21.184 8.947 1.00 21.06 616 GLU A N 1
ATOM 4186 C CA . GLU A 1 649 ? 34.887 21.721 7.647 1.00 22.90 616 GLU A CA 1
ATOM 4187 C C . GLU A 1 649 ? 35.664 20.778 6.724 1.00 21.64 616 GLU A C 1
ATOM 4188 O O . GLU A 1 649 ? 36.403 19.895 7.145 1.00 22.73 616 GLU A O 1
ATOM 4194 N N . ILE A 1 650 ? 35.481 20.990 5.440 1.00 19.60 617 ILE A N 1
ATOM 4195 C CA . ILE A 1 650 ? 36.151 20.187 4.447 1.00 20.16 617 ILE A CA 1
ATOM 4196 C C . ILE A 1 650 ? 37.445 20.897 4.116 1.00 20.75 617 ILE A C 1
ATOM 4197 O O . ILE A 1 650 ? 37.412 22.050 3.674 1.00 20.89 617 ILE A O 1
ATOM 4202 N N . ARG A 1 651 ? 38.570 20.224 4.354 1.00 21.18 618 ARG A N 1
ATOM 4203 C CA . ARG A 1 651 ? 39.872 20.791 4.038 1.00 22.36 618 ARG A CA 1
ATOM 4204 C C . ARG A 1 651 ? 40.604 20.055 2.924 1.00 23.56 618 ARG A C 1
ATOM 4205 O O . ARG A 1 651 ? 41.812 20.202 2.767 1.00 19.72 618 ARG A O 1
ATOM 4213 N N . GLU A 1 652 ? 39.850 19.268 2.153 1.00 23.37 619 GLU A N 1
ATOM 4214 C CA . GLU A 1 652 ? 40.397 18.546 1.010 1.00 23.15 619 GLU A CA 1
ATOM 4215 C C . GLU A 1 652 ? 40.494 19.545 -0.144 1.00 23.47 619 GLU A C 1
ATOM 4216 O O . GLU A 1 652 ? 39.508 20.163 -0.509 1.00 23.41 619 GLU A O 1
ATOM 4222 N N . LYS A 1 653 ? 41.676 19.698 -0.724 1.00 24.16 620 LYS A N 1
ATOM 4223 C CA . LYS A 1 653 ? 41.825 20.612 -1.837 1.00 25.33 620 LYS A CA 1
ATOM 4224 C C . LYS A 1 653 ? 40.952 20.085 -2.951 1.00 26.08 620 LYS A C 1
ATOM 4225 O O . LYS A 1 653 ? 40.973 18.891 -3.251 1.00 27.06 620 LYS A O 1
ATOM 4231 N N . GLY A 1 654 ? 40.189 20.970 -3.575 1.00 25.79 621 GLY A N 1
ATOM 4232 C CA . GLY A 1 654 ? 39.300 20.539 -4.630 1.00 25.15 621 GLY A CA 1
ATOM 4233 C C . GLY A 1 654 ? 38.080 21.439 -4.660 1.00 26.11 621 GLY A C 1
ATOM 4234 O O . GLY A 1 654 ? 38.083 22.477 -4.012 1.00 25.70 621 GLY A O 1
ATOM 4235 N N . ASP A 1 655 ? 37.025 21.025 -5.367 1.00 26.33 622 ASP A N 1
ATOM 4236 C CA . ASP A 1 655 ? 35.842 21.847 -5.510 1.00 25.81 622 ASP A CA 1
ATOM 4237 C C . ASP A 1 655 ? 34.949 22.094 -4.304 1.00 24.71 622 ASP A C 1
ATOM 4238 O O . ASP A 1 655 ? 33.899 22.723 -4.443 1.00 23.13 622 ASP A O 1
ATOM 4243 N N . THR A 1 656 ? 35.337 21.605 -3.132 1.00 23.22 623 THR A N 1
ATOM 4244 C CA . THR A 1 656 ? 34.527 21.867 -1.938 1.00 23.50 623 THR A CA 1
ATOM 4245 C C . THR A 1 656 ? 35.411 22.358 -0.782 1.00 23.06 623 THR A C 1
ATOM 4246 O O . THR A 1 656 ? 34.979 22.393 0.372 1.00 22.27 623 THR A O 1
ATOM 4250 N N . TYR A 1 657 ? 36.648 22.744 -1.097 1.00 22.75 624 TYR A N 1
ATOM 4251 C CA . TYR A 1 657 ? 37.575 23.244 -0.077 1.00 23.88 624 TYR A CA 1
ATOM 4252 C C . TYR A 1 657 ? 36.965 24.455 0.651 1.00 23.81 624 TYR A C 1
ATOM 4253 O O . TYR A 1 657 ? 36.589 25.409 0.010 1.00 26.16 624 TYR A O 1
ATOM 4262 N N . GLY A 1 658 ? 36.862 24.418 1.977 1.00 24.62 625 GLY A N 1
ATOM 4263 C CA . GLY A 1 658 ? 36.306 25.564 2.694 1.00 23.52 625 GLY A CA 1
ATOM 4264 C C . GLY A 1 658 ? 34.821 25.421 2.994 1.00 23.82 625 GLY A C 1
ATOM 4265 O O . GLY A 1 658 ? 34.248 26.207 3.765 1.00 21.91 625 GLY A O 1
ATOM 4266 N N . ASN A 1 659 ? 34.193 24.411 2.391 1.00 21.70 626 ASN A N 1
ATOM 4267 C CA . ASN A 1 659 ? 32.776 24.164 2.616 1.00 19.31 626 ASN A CA 1
ATOM 4268 C C . ASN A 1 659 ? 32.559 23.467 3.959 1.00 19.49 626 ASN A C 1
ATOM 4269 O O . ASN A 1 659 ? 33.506 23.003 4.579 1.00 19.19 626 ASN A O 1
ATOM 4274 N N . LEU A 1 660 ? 31.303 23.378 4.386 1.00 19.50 627 LEU A N 1
ATOM 4275 C CA . LEU A 1 660 ? 30.962 22.728 5.642 1.00 18.45 627 LEU A CA 1
ATOM 4276 C C . LEU A 1 660 ? 30.608 21.273 5.378 1.00 18.82 627 LEU A C 1
ATOM 4277 O O . LEU A 1 660 ? 29.976 20.965 4.365 1.00 19.68 627 LEU A O 1
ATOM 4282 N N . VAL A 1 661 ? 31.024 20.375 6.273 1.00 17.22 628 VAL A N 1
ATOM 4283 C CA . VAL A 1 661 ? 30.688 18.971 6.106 1.00 17.66 628 VAL A CA 1
ATOM 4284 C C . VAL A 1 661 ? 29.149 18.872 6.188 1.00 18.27 628 VAL A C 1
ATOM 4285 O O . VAL A 1 661 ? 28.522 19.555 6.987 1.00 17.18 628 VAL A O 1
ATOM 4289 N N . PRO A 1 662 ? 28.530 18.020 5.360 1.00 18.24 629 PRO A N 1
ATOM 4290 C CA . PRO A 1 662 ? 27.054 17.900 5.426 1.00 18.15 629 PRO A CA 1
ATOM 4291 C C . PRO A 1 662 ? 26.595 17.260 6.741 1.00 18.20 629 PRO A C 1
ATOM 4292 O O . PRO A 1 662 ? 27.373 16.545 7.407 1.00 17.16 629 PRO A O 1
ATOM 4296 N N . PHE A 1 663 ? 25.346 17.558 7.105 1.00 16.24 630 PHE A N 1
ATOM 4297 C CA . PHE A 1 663 ? 24.671 17.036 8.289 1.00 18.07 630 PHE A CA 1
ATOM 4298 C C . PHE A 1 663 ? 25.405 17.252 9.594 1.00 18.89 630 PHE A C 1
ATOM 4299 O O . PHE A 1 663 ? 25.481 16.364 10.428 1.00 18.75 630 PHE A O 1
ATOM 4307 N N . SER A 1 664 ? 25.912 18.464 9.767 1.00 18.16 631 SER A N 1
ATOM 4308 C CA . SER A 1 664 ? 26.641 18.832 10.960 1.00 16.59 631 SER A CA 1
ATOM 4309 C C . SER A 1 664 ? 26.191 20.207 11.444 1.00 17.41 631 SER A C 1
ATOM 4310 O O . SER A 1 664 ? 26.689 21.240 11.008 1.00 17.43 631 SER A O 1
ATOM 4313 N N . PRO A 1 665 ? 25.197 20.237 12.323 1.00 17.83 632 PRO A N 1
ATOM 4314 C CA . PRO A 1 665 ? 24.712 21.517 12.856 1.00 17.33 632 PRO A CA 1
ATOM 4315 C C . PRO A 1 665 ? 25.815 22.139 13.710 1.00 17.33 632 PRO A C 1
ATOM 4316 O O . PRO A 1 665 ? 26.416 21.442 14.554 1.00 17.26 632 PRO A O 1
ATOM 4320 N N . LYS A 1 666 ? 26.052 23.434 13.535 1.00 15.42 633 LYS A N 1
ATOM 4321 C CA . LYS A 1 666 ? 27.080 24.116 14.323 1.00 17.25 633 LYS A CA 1
ATOM 4322 C C . LYS A 1 666 ? 26.678 24.243 15.767 1.00 16.65 633 LYS A C 1
ATOM 4323 O O . LYS A 1 666 ? 27.544 24.241 16.655 1.00 15.90 633 LYS A O 1
ATOM 4329 N N . HIS A 1 667 ? 25.373 24.356 16.016 1.00 15.17 634 HIS A N 1
ATOM 4330 C CA . HIS A 1 667 ? 24.891 24.508 17.382 1.00 17.06 634 HIS A CA 1
ATOM 4331 C C . HIS A 1 667 ? 23.833 23.453 17.671 1.00 18.58 634 HIS A C 1
ATOM 4332 O O . HIS A 1 667 ? 22.872 23.302 16.903 1.00 17.83 634 HIS A O 1
ATOM 4339 N N . LYS A 1 668 ? 23.979 22.745 18.783 1.00 18.79 635 LYS A N 1
ATOM 4340 C CA . LYS A 1 668 ? 23.010 21.705 19.120 1.00 18.43 635 LYS A CA 1
ATOM 4341 C C . LYS A 1 668 ? 23.030 21.407 20.597 1.00 18.96 635 LYS A C 1
ATOM 4342 O O . LYS A 1 668 ? 24.098 21.326 21.193 1.00 21.22 635 LYS A O 1
ATOM 4348 N N . GLY A 1 669 ? 21.854 21.233 21.192 1.00 17.31 636 GLY A N 1
ATOM 4349 C CA . GLY A 1 669 ? 21.842 20.909 22.597 1.00 18.28 636 GLY A CA 1
ATOM 4350 C C . GLY A 1 669 ? 20.454 20.712 23.133 1.00 18.82 636 GLY A C 1
ATOM 4351 O O . GLY A 1 669 ? 19.490 20.502 22.385 1.00 18.68 636 GLY A O 1
ATOM 4352 N N . THR A 1 670 ? 20.342 20.817 24.445 1.00 18.65 637 THR A N 1
ATOM 4353 C CA . THR A 1 670 ? 19.070 20.623 25.103 1.00 19.21 637 THR A CA 1
ATOM 4354 C C . THR A 1 670 ? 19.081 21.457 26.358 1.00 20.89 637 THR A C 1
ATOM 4355 O O . THR A 1 670 ? 20.146 21.808 26.857 1.00 20.36 637 THR A O 1
ATOM 4359 N N . LEU A 1 671 ? 17.888 21.762 26.859 1.00 21.43 638 LEU A N 1
ATOM 4360 C CA . LEU A 1 671 ? 17.731 22.464 28.128 1.00 22.57 638 LEU A CA 1
ATOM 4361 C C . LEU A 1 671 ? 16.484 21.893 28.746 1.00 23.16 638 LEU A C 1
ATOM 4362 O O . LEU A 1 671 ? 15.593 21.401 28.046 1.00 24.80 638 LEU A O 1
ATOM 4367 N N . GLY A 1 672 ? 16.422 21.910 30.060 1.00 21.96 639 GLY A N 1
ATOM 4368 C CA . GLY A 1 672 ? 15.251 21.363 30.697 1.00 21.57 639 GLY A CA 1
ATOM 4369 C C . GLY A 1 672 ? 15.207 21.627 32.175 1.00 21.63 639 GLY A C 1
ATOM 4370 O O . GLY A 1 672 ? 16.173 22.123 32.789 1.00 22.16 639 GLY A O 1
ATOM 4371 N N . VAL A 1 673 ? 14.064 21.289 32.748 1.00 22.23 640 VAL A N 1
ATOM 4372 C CA . VAL A 1 673 ? 13.854 21.443 34.170 1.00 21.94 640 VAL A CA 1
ATOM 4373 C C . VAL A 1 673 ? 13.064 20.236 34.631 1.00 21.46 640 VAL A C 1
ATOM 4374 O O . VAL A 1 673 ? 12.078 19.864 34.002 1.00 21.82 640 VAL A O 1
ATOM 4378 N N . ASP A 1 674 ? 13.520 19.611 35.712 1.00 20.14 641 ASP A N 1
ATOM 4379 C CA . ASP A 1 674 ? 12.855 18.457 36.284 1.00 21.07 641 ASP A CA 1
ATOM 4380 C C . ASP A 1 674 ? 12.384 18.873 37.676 1.00 24.44 641 ASP A C 1
ATOM 4381 O O . ASP A 1 674 ? 13.172 19.403 38.468 1.00 25.95 641 ASP A O 1
ATOM 4386 N N . TYR A 1 675 ? 11.114 18.639 37.976 1.00 23.57 642 TYR A N 1
ATOM 4387 C CA . TYR A 1 675 ? 10.567 19.005 39.287 1.00 25.38 642 TYR A CA 1
ATOM 4388 C C . TYR A 1 675 ? 9.998 17.737 39.916 1.00 25.53 642 TYR A C 1
ATOM 4389 O O . TYR A 1 675 ? 9.126 17.088 39.338 1.00 24.65 642 TYR A O 1
ATOM 4398 N N . LYS A 1 676 ? 10.511 17.370 41.091 1.00 25.31 643 LYS A N 1
ATOM 4399 C CA . LYS A 1 676 ? 10.082 16.138 41.738 1.00 25.57 643 LYS A CA 1
ATOM 4400 C C . LYS A 1 676 ? 9.514 16.275 43.144 1.00 25.77 643 LYS A C 1
ATOM 4401 O O . LYS A 1 676 ? 10.155 15.885 44.115 1.00 23.35 643 LYS A O 1
ATOM 4407 N N . PRO A 1 677 ? 8.308 16.852 43.277 1.00 25.91 644 PRO A N 1
ATOM 4408 C CA . PRO A 1 677 ? 7.758 16.970 44.625 1.00 26.07 644 PRO A CA 1
ATOM 4409 C C . PRO A 1 677 ? 7.217 15.592 44.993 1.00 27.02 644 PRO A C 1
ATOM 4410 O O . PRO A 1 677 ? 6.544 14.957 44.181 1.00 29.08 644 PRO A O 1
ATOM 4414 N N . GLY A 1 678 ? 7.529 15.120 46.191 1.00 27.34 645 GLY A N 1
ATOM 4415 C CA . GLY A 1 678 ? 7.040 13.822 46.635 1.00 28.55 645 GLY A CA 1
ATOM 4416 C C . GLY A 1 678 ? 7.241 12.661 45.672 1.00 29.19 645 GLY A C 1
ATOM 4417 O O . GLY A 1 678 ? 8.384 12.298 45.364 1.00 28.56 645 GLY A O 1
ATOM 4418 N N . ASN A 1 679 ? 6.140 12.057 45.216 1.00 28.71 646 ASN A N 1
ATOM 4419 C CA . ASN A 1 679 ? 6.230 10.932 44.282 1.00 27.51 646 ASN A CA 1
ATOM 4420 C C . ASN A 1 679 ? 6.026 11.334 42.820 1.00 26.76 646 ASN A C 1
ATOM 4421 O O . ASN A 1 679 ? 5.996 10.472 41.929 1.00 26.84 646 ASN A O 1
ATOM 4426 N N . TRP A 1 680 ? 5.846 12.623 42.576 1.00 23.58 647 TRP A N 1
ATOM 4427 C CA . TRP A 1 680 ? 5.639 13.113 41.223 1.00 23.10 647 TRP A CA 1
ATOM 4428 C C . TRP A 1 680 ? 6.938 13.466 40.530 1.00 22.51 647 TRP A C 1
ATOM 4429 O O . TRP A 1 680 ? 7.948 13.759 41.169 1.00 23.52 647 TRP A O 1
ATOM 4440 N N . THR A 1 681 ? 6.896 13.426 39.204 1.00 22.87 648 THR A N 1
ATOM 4441 C CA . THR A 1 681 ? 8.018 13.853 38.386 1.00 22.44 648 THR A CA 1
ATOM 4442 C C . THR A 1 681 ? 7.367 14.662 37.267 1.00 22.64 648 THR A C 1
ATOM 4443 O O . THR A 1 681 ? 6.436 14.195 36.597 1.00 24.59 648 THR A O 1
ATOM 4447 N N . PHE A 1 682 ? 7.818 15.899 37.116 1.00 21.93 649 PHE A N 1
ATOM 4448 C CA . PHE A 1 682 ? 7.335 16.786 36.077 1.00 20.39 649 PHE A CA 1
ATOM 4449 C C . PHE A 1 682 ? 8.595 17.135 35.293 1.00 20.72 649 PHE A C 1
ATOM 4450 O O . PHE A 1 682 ? 9.573 17.631 35.858 1.00 19.31 649 PHE A O 1
ATOM 4458 N N . ASN A 1 683 ? 8.580 16.854 34.000 1.00 19.74 650 ASN A N 1
ATOM 4459 C CA . ASN A 1 683 ? 9.724 17.163 33.162 1.00 18.77 650 ASN A CA 1
ATOM 4460 C C . ASN A 1 683 ? 9.318 18.141 32.084 1.00 19.43 650 ASN A C 1
ATOM 4461 O O . ASN A 1 683 ? 8.195 18.080 31.570 1.00 19.53 650 ASN A O 1
ATOM 4466 N N . LEU A 1 684 ? 10.234 19.057 31.771 1.00 19.07 651 LEU A N 1
ATOM 4467 C CA . LEU A 1 684 ? 10.060 20.027 30.694 1.00 18.34 651 LEU A CA 1
ATOM 4468 C C . LEU A 1 684 ? 11.406 19.941 30.003 1.00 19.35 651 LEU A C 1
ATOM 4469 O O . LEU A 1 684 ? 12.451 19.925 30.679 1.00 18.57 651 LEU A O 1
ATOM 4474 N N . ASN A 1 685 ? 11.419 19.860 28.675 1.00 17.88 652 ASN A N 1
ATOM 4475 C CA . ASN A 1 685 ? 12.695 19.750 27.985 1.00 19.41 652 ASN A CA 1
ATOM 4476 C C . ASN A 1 685 ? 12.633 20.356 26.599 1.00 21.00 652 ASN A C 1
ATOM 4477 O O . ASN A 1 685 ? 11.557 20.441 25.992 1.00 22.77 652 ASN A O 1
ATOM 4482 N N . SER A 1 686 ? 13.786 20.790 26.116 1.00 19.64 653 SER A N 1
ATOM 4483 C CA . SER A 1 686 ? 13.884 21.351 24.800 1.00 21.05 653 SER A CA 1
ATOM 4484 C C . SER A 1 686 ? 15.089 20.791 24.059 1.00 22.19 653 SER A C 1
ATOM 4485 O O . SER A 1 686 ? 16.140 20.564 24.651 1.00 20.90 653 SER A O 1
ATOM 4488 N N . ASP A 1 687 ? 14.921 20.570 22.758 1.00 23.17 654 ASP A N 1
ATOM 4489 C CA . ASP A 1 687 ? 15.994 20.100 21.878 1.00 21.67 654 ASP A CA 1
ATOM 4490 C C . ASP A 1 687 ? 16.097 21.193 20.821 1.00 21.49 654 ASP A C 1
ATOM 4491 O O . ASP A 1 687 ? 15.083 21.679 20.309 1.00 21.31 654 ASP A O 1
ATOM 4496 N N . PHE A 1 688 ? 17.311 21.610 20.510 1.00 18.82 655 PHE A N 1
ATOM 4497 C CA . PHE A 1 688 ? 17.481 22.650 19.519 1.00 18.66 655 PHE A CA 1
ATOM 4498 C C . PHE A 1 688 ? 18.747 22.345 18.722 1.00 18.94 655 PHE A C 1
ATOM 4499 O O . PHE A 1 688 ? 19.649 21.653 19.200 1.00 17.15 655 PHE A O 1
ATOM 4507 N N . GLN A 1 689 ? 18.791 22.828 17.496 1.00 17.56 656 GLN A N 1
ATOM 4508 C CA . GLN A 1 689 ? 19.968 22.669 16.652 1.00 17.85 656 GLN A CA 1
ATOM 4509 C C . GLN A 1 689 ? 19.814 23.669 15.545 1.00 17.72 656 GLN A C 1
ATOM 4510 O O . GLN A 1 689 ? 18.690 24.071 15.192 1.00 17.17 656 GLN A O 1
ATOM 4516 N N . SER A 1 690 ? 20.946 24.093 15.005 1.00 16.53 657 SER A N 1
ATOM 4517 C CA . SER A 1 690 ? 20.914 25.064 13.949 1.00 15.99 657 SER A CA 1
ATOM 4518 C C . SER A 1 690 ? 20.817 24.287 12.645 1.00 15.85 657 SER A C 1
ATOM 4519 O O . SER A 1 690 ? 20.686 23.051 12.645 1.00 16.32 657 SER A O 1
ATOM 4522 N N . SER A 1 691 ? 20.919 25.013 11.544 1.00 13.79 658 SER A N 1
ATOM 4523 C CA . SER A 1 691 ? 20.810 24.438 10.217 1.00 15.95 658 SER A CA 1
ATOM 4524 C C . SER A 1 691 ? 21.948 23.516 9.818 1.00 15.61 658 SER A C 1
ATOM 4525 O O . SER A 1 691 ? 22.988 23.434 10.474 1.00 16.40 658 SER A O 1
ATOM 4528 N N . GLN A 1 692 ? 21.754 22.832 8.705 1.00 16.82 659 GLN A N 1
ATOM 4529 C CA . GLN A 1 692 ? 22.787 21.969 8.188 1.00 17.14 659 GLN A CA 1
ATOM 4530 C C . GLN A 1 692 ? 22.677 21.889 6.672 1.00 17.54 659 GLN A C 1
ATOM 4531 O O . GLN A 1 692 ? 21.622 22.217 6.109 1.00 18.34 659 GLN A O 1
ATOM 4537 N N . PHE A 1 693 ? 23.773 21.548 5.995 1.00 16.11 660 PHE A N 1
ATOM 4538 C CA . PHE A 1 693 ? 23.709 21.360 4.551 1.00 15.72 660 PHE A CA 1
ATOM 4539 C C . PHE A 1 693 ? 23.539 19.871 4.284 1.00 16.80 660 PHE A C 1
ATOM 4540 O O . PHE A 1 693 ? 23.933 19.018 5.101 1.00 15.92 660 PHE A O 1
ATOM 4548 N N . ALA A 1 694 ? 22.977 19.544 3.131 1.00 15.59 661 ALA A N 1
ATOM 4549 C CA . ALA A 1 694 ? 22.743 18.153 2.811 1.00 17.28 661 ALA A CA 1
ATOM 4550 C C . ALA A 1 694 ? 23.793 17.542 1.899 1.00 17.88 661 ALA A C 1
ATOM 4551 O O . ALA A 1 694 ? 23.845 16.325 1.733 1.00 17.63 661 ALA A O 1
ATOM 4553 N N . ASP A 1 695 ? 24.640 18.382 1.313 1.00 17.92 662 ASP A N 1
ATOM 4554 C CA . ASP A 1 695 ? 25.648 17.887 0.392 1.00 17.77 662 ASP A CA 1
ATOM 4555 C C . ASP A 1 695 ? 26.963 18.631 0.521 1.00 17.83 662 ASP A C 1
ATOM 4556 O O . ASP A 1 695 ? 27.012 19.738 1.073 1.00 16.39 662 ASP A O 1
ATOM 4561 N N . ASN A 1 696 ? 28.024 18.007 0.012 1.00 16.21 663 ASN A N 1
ATOM 4562 C CA . ASN A 1 696 ? 29.361 18.584 0.066 1.00 19.15 663 ASN A CA 1
ATOM 4563 C C . ASN A 1 696 ? 29.445 19.939 -0.637 1.00 18.20 663 ASN A C 1
ATOM 4564 O O . ASN A 1 696 ? 30.266 20.770 -0.270 1.00 16.60 663 ASN A O 1
ATOM 4569 N N . ALA A 1 697 ? 28.603 20.142 -1.651 1.00 17.02 664 ALA A N 1
ATOM 4570 C CA . ALA A 1 697 ? 28.592 21.398 -2.394 1.00 18.05 664 ALA A CA 1
ATOM 4571 C C . ALA A 1 697 ? 27.925 22.497 -1.563 1.00 17.82 664 ALA A C 1
ATOM 4572 O O . ALA A 1 697 ? 27.996 23.662 -1.919 1.00 16.84 664 ALA A O 1
ATOM 4574 N N . ASN A 1 698 ? 27.276 22.120 -0.457 1.00 18.03 665 ASN A N 1
ATOM 4575 C CA . ASN A 1 698 ? 26.585 23.097 0.403 1.00 17.19 665 ASN A CA 1
ATOM 4576 C C . ASN A 1 698 ? 25.536 23.893 -0.408 1.00 17.67 665 ASN A C 1
ATOM 4577 O O . ASN A 1 698 ? 25.456 25.119 -0.309 1.00 16.17 665 ASN A O 1
ATOM 4582 N N . THR A 1 699 ? 24.727 23.207 -1.212 1.00 15.92 666 THR A N 1
ATOM 4583 C CA . THR A 1 699 ? 23.719 23.935 -1.965 1.00 19.05 666 THR A CA 1
ATOM 4584 C C . THR A 1 699 ? 22.662 24.464 -0.995 1.00 19.51 666 THR A C 1
ATOM 4585 O O . THR A 1 699 ? 22.161 23.733 -0.116 1.00 21.39 666 THR A O 1
ATOM 4589 N N . VAL A 1 700 ? 22.325 25.737 -1.143 1.00 17.90 667 VAL A N 1
ATOM 4590 C CA . VAL A 1 700 ? 21.360 26.371 -0.253 1.00 18.06 667 VAL A CA 1
ATOM 4591 C C . VAL A 1 700 ? 19.918 26.147 -0.695 1.00 19.23 667 VAL A C 1
ATOM 4592 O O . VAL A 1 700 ? 19.033 25.826 0.117 1.00 18.89 667 VAL A O 1
ATOM 4596 N N . LYS A 1 701 ? 19.696 26.332 -1.982 1.00 20.54 668 LYS A N 1
ATOM 4597 C CA . LYS A 1 701 ? 18.359 26.214 -2.570 1.00 23.10 668 LYS A CA 1
ATOM 4598 C C . LYS A 1 701 ? 17.918 24.752 -2.729 1.00 21.85 668 LYS A C 1
ATOM 4599 O O . LYS A 1 701 ? 18.685 23.894 -3.175 1.00 20.42 668 LYS A O 1
ATOM 4605 N N . GLU A 1 702 ? 16.670 24.483 -2.354 1.00 21.12 669 GLU A N 1
ATOM 4606 C CA . GLU A 1 702 ? 16.108 23.144 -2.401 1.00 21.07 669 GLU A CA 1
ATOM 4607 C C . GLU A 1 702 ? 15.851 22.587 -3.805 1.00 20.02 669 GLU A C 1
ATOM 4608 O O . GLU A 1 702 ? 15.327 23.279 -4.667 1.00 22.53 669 GLU A O 1
ATOM 4614 N N . SER A 1 703 ? 16.248 21.337 -4.035 1.00 19.78 670 SER A N 1
ATOM 4615 C CA . SER A 1 703 ? 15.999 20.661 -5.324 1.00 21.31 670 SER A CA 1
ATOM 4616 C C . SER A 1 703 ? 14.533 20.215 -5.323 1.00 21.08 670 SER A C 1
ATOM 4617 O O . SER A 1 703 ? 13.950 20.000 -4.260 1.00 21.04 670 SER A O 1
ATOM 4620 N N . ALA A 1 704 ? 13.943 20.037 -6.495 1.00 21.25 671 ALA A N 1
ATOM 4621 C CA . ALA A 1 704 ? 12.535 19.648 -6.546 1.00 21.62 671 ALA A CA 1
ATOM 4622 C C . ALA A 1 704 ? 12.279 18.270 -5.901 1.00 22.06 671 ALA A C 1
ATOM 4623 O O . ALA A 1 704 ? 11.219 18.056 -5.311 1.00 19.77 671 ALA A O 1
ATOM 4625 N N . ASP A 1 705 ? 13.239 17.350 -6.017 1.00 19.27 672 ASP A N 1
ATOM 4626 C CA . ASP A 1 705 ? 13.082 16.025 -5.427 1.00 19.60 672 ASP A CA 1
ATOM 4627 C C . ASP A 1 705 ? 13.364 16.053 -3.918 1.00 19.65 672 ASP A C 1
ATOM 4628 O O . ASP A 1 705 ? 13.353 15.027 -3.259 1.00 19.66 672 ASP A O 1
ATOM 4633 N N . GLY A 1 706 ? 13.632 17.247 -3.400 1.00 20.01 673 GLY A N 1
ATOM 4634 C CA . GLY A 1 706 ? 13.853 17.426 -1.979 1.00 20.07 673 GLY A CA 1
ATOM 4635 C C . GLY A 1 706 ? 15.061 16.811 -1.316 1.00 20.48 673 GLY A C 1
ATOM 4636 O O . GLY A 1 706 ? 15.164 16.871 -0.087 1.00 18.73 673 GLY A O 1
ATOM 4637 N N . SER A 1 707 ? 15.968 16.258 -2.120 1.00 20.78 674 SER A N 1
ATOM 4638 C CA . SER A 1 707 ? 17.188 15.604 -1.639 1.00 21.60 674 SER A CA 1
ATOM 4639 C C . SER A 1 707 ? 18.300 16.571 -1.216 1.00 22.07 674 SER A C 1
ATOM 4640 O O . SER A 1 707 ? 19.179 16.198 -0.449 1.00 22.97 674 SER A O 1
ATOM 4643 N N . THR A 1 708 ? 18.296 17.790 -1.748 1.00 21.80 675 THR A N 1
ATOM 4644 C CA . THR A 1 708 ? 19.331 18.732 -1.389 1.00 20.83 675 THR A CA 1
ATOM 4645 C C . THR A 1 708 ? 18.789 20.129 -1.086 1.00 20.77 675 THR A C 1
ATOM 4646 O O . THR A 1 708 ? 17.646 20.468 -1.427 1.00 20.73 675 THR A O 1
ATOM 4650 N N . GLY A 1 709 ? 19.617 20.924 -0.412 1.00 18.84 676 GLY A N 1
ATOM 4651 C CA . GLY A 1 709 ? 19.212 22.245 -0.023 1.00 18.61 676 GLY A CA 1
ATOM 4652 C C . GLY A 1 709 ? 19.366 22.359 1.480 1.00 20.33 676 GLY A C 1
ATOM 4653 O O . GLY A 1 709 ? 19.364 21.354 2.214 1.00 18.59 676 GLY A O 1
ATOM 4654 N N . ARG A 1 710 ? 19.526 23.590 1.934 1.00 18.29 677 ARG A N 1
ATOM 4655 C CA . ARG A 1 710 ? 19.687 23.878 3.341 1.00 20.25 677 ARG A CA 1
ATOM 4656 C C . ARG A 1 710 ? 18.564 23.253 4.198 1.00 20.27 677 ARG A C 1
ATOM 4657 O O . ARG A 1 710 ? 17.393 23.249 3.813 1.00 19.59 677 ARG A O 1
ATOM 4665 N N . ILE A 1 711 ? 18.940 22.709 5.347 1.00 17.96 678 ILE A N 1
ATOM 4666 C CA . ILE A 1 711 ? 17.980 22.124 6.265 1.00 17.61 678 ILE A CA 1
ATOM 4667 C C . ILE A 1 711 ? 17.936 23.068 7.467 1.00 17.96 678 ILE A C 1
ATOM 4668 O O . ILE A 1 711 ? 18.918 23.229 8.166 1.00 17.18 678 ILE A O 1
ATOM 4673 N N . PRO A 1 712 ? 16.788 23.717 7.700 1.00 19.48 679 PRO A N 1
ATOM 4674 C CA . PRO A 1 712 ? 16.644 24.655 8.820 1.00 19.34 679 PRO A CA 1
ATOM 4675 C C . PRO A 1 712 ? 16.843 24.027 10.189 1.00 18.36 679 PRO A C 1
ATOM 4676 O O . PRO A 1 712 ? 16.644 22.835 10.356 1.00 19.29 679 PRO A O 1
ATOM 4680 N N . GLY A 1 713 ? 17.264 24.848 11.145 1.00 18.94 680 GLY A N 1
ATOM 4681 C CA . GLY A 1 713 ? 17.433 24.402 12.514 1.00 16.50 680 GLY A CA 1
ATOM 4682 C C . GLY A 1 713 ? 16.027 24.443 13.120 1.00 18.54 680 GLY A C 1
ATOM 4683 O O . GLY A 1 713 ? 15.063 24.789 12.433 1.00 18.01 680 GLY A O 1
ATOM 4684 N N . PHE A 1 714 ? 15.895 24.119 14.399 1.00 17.66 681 PHE A N 1
ATOM 4685 C CA . PHE A 1 714 ? 14.583 24.100 15.043 1.00 18.23 681 PHE A CA 1
ATOM 4686 C C . PHE A 1 714 ? 14.800 24.010 16.540 1.00 18.91 681 PHE A C 1
ATOM 4687 O O . PHE A 1 714 ? 15.914 23.712 17.001 1.00 18.20 681 PHE A O 1
ATOM 4695 N N . MET A 1 715 ? 13.750 24.288 17.296 1.00 17.94 682 MET A N 1
ATOM 4696 C CA . MET A 1 715 ? 13.823 24.225 18.749 1.00 18.86 682 MET A CA 1
ATOM 4697 C C . MET A 1 715 ? 12.495 23.649 19.150 1.00 17.49 682 MET A C 1
ATOM 4698 O O . MET A 1 715 ? 11.451 24.252 18.918 1.00 17.17 682 MET A O 1
ATOM 4703 N N . LEU A 1 716 ? 12.542 22.459 19.729 1.00 17.26 683 LEU A N 1
ATOM 4704 C CA . LEU A 1 716 ? 11.344 21.753 20.131 1.00 17.48 683 LEU A CA 1
ATOM 4705 C C . LEU A 1 716 ? 11.179 21.768 21.646 1.00 18.53 683 LEU A C 1
ATOM 4706 O O . LEU A 1 716 ? 12.154 21.961 22.406 1.00 18.24 683 LEU A O 1
ATOM 4711 N N . TRP A 1 717 ? 9.942 21.572 22.084 1.00 15.62 684 TRP A N 1
ATOM 4712 C CA . TRP A 1 717 ? 9.674 21.480 23.506 1.00 15.64 684 TRP A CA 1
ATOM 4713 C C . TRP A 1 717 ? 8.884 20.212 23.758 1.00 14.84 684 TRP A C 1
ATOM 4714 O O . TRP A 1 717 ? 8.077 19.787 22.921 1.00 15.70 684 TRP A O 1
ATOM 4725 N N . GLY A 1 718 ? 9.127 19.614 24.914 1.00 15.52 685 GLY A N 1
ATOM 4726 C CA . GLY A 1 718 ? 8.418 18.414 25.327 1.00 17.31 685 GLY A CA 1
ATOM 4727 C C . GLY A 1 718 ? 8.157 18.489 26.823 1.00 17.84 685 GLY A C 1
ATOM 4728 O O . GLY A 1 718 ? 8.777 19.300 27.528 1.00 18.98 685 GLY A O 1
ATOM 4729 N N . ALA A 1 719 ? 7.239 17.670 27.321 1.00 17.37 686 ALA A N 1
ATOM 4730 C CA . ALA A 1 719 ? 6.944 17.679 28.745 1.00 17.35 686 ALA A CA 1
ATOM 4731 C C . ALA A 1 719 ? 6.381 16.324 29.110 1.00 19.44 686 ALA A C 1
ATOM 4732 O O . ALA A 1 719 ? 5.975 15.549 28.229 1.00 18.75 686 ALA A O 1
ATOM 4734 N N . ARG A 1 720 ? 6.373 16.026 30.406 1.00 19.23 687 ARG A N 1
ATOM 4735 C CA . ARG A 1 720 ? 5.898 14.732 30.874 1.00 19.98 687 ARG A CA 1
ATOM 4736 C C . ARG A 1 720 ? 5.523 14.841 32.346 1.00 19.72 687 ARG A C 1
ATOM 4737 O O . ARG A 1 720 ? 6.120 15.617 33.092 1.00 21.82 687 ARG A O 1
ATOM 4745 N N . VAL A 1 721 ? 4.529 14.068 32.758 1.00 20.30 688 VAL A N 1
ATOM 4746 C CA . VAL A 1 721 ? 4.098 14.052 34.147 1.00 19.36 688 VAL A CA 1
ATOM 4747 C C . VAL A 1 721 ? 4.117 12.586 34.521 1.00 20.08 688 VAL A C 1
ATOM 4748 O O . VAL A 1 721 ? 3.587 11.745 33.788 1.00 20.45 688 VAL A O 1
ATOM 4752 N N . ALA A 1 722 ? 4.743 12.271 35.646 1.00 19.51 689 ALA A N 1
ATOM 4753 C CA . ALA A 1 722 ? 4.827 10.889 36.069 1.00 21.76 689 ALA A CA 1
ATOM 4754 C C . ALA A 1 722 ? 4.535 10.755 37.544 1.00 23.54 689 ALA A C 1
ATOM 4755 O O . ALA A 1 722 ? 4.624 11.716 38.304 1.00 23.99 689 ALA A O 1
ATOM 4757 N N . TYR A 1 723 ? 4.201 9.542 37.946 1.00 24.73 690 TYR A N 1
ATOM 4758 C CA . TYR A 1 723 ? 3.922 9.271 39.331 1.00 27.47 690 TYR A CA 1
ATOM 4759 C C . TYR A 1 723 ? 4.425 7.874 39.641 1.00 30.84 690 TYR A C 1
ATOM 4760 O O . TYR A 1 723 ? 4.231 6.920 38.862 1.00 29.89 690 TYR A O 1
ATOM 4769 N N . ASP A 1 724 ? 5.108 7.777 40.770 1.00 33.20 691 ASP A N 1
ATOM 4770 C CA . ASP A 1 724 ? 5.644 6.530 41.254 1.00 36.74 691 ASP A CA 1
ATOM 4771 C C . ASP A 1 724 ? 4.739 6.119 42.426 1.00 39.78 691 ASP A C 1
ATOM 4772 O O . ASP A 1 724 ? 4.825 6.690 43.509 1.00 39.41 691 ASP A O 1
ATOM 4777 N N . PHE A 1 725 ? 3.850 5.159 42.208 1.00 43.47 692 PHE A N 1
ATOM 4778 C CA . PHE A 1 725 ? 2.961 4.732 43.281 1.00 48.65 692 PHE A CA 1
ATOM 4779 C C . PHE A 1 725 ? 3.761 4.023 44.353 1.00 53.16 692 PHE A C 1
ATOM 4780 O O . PHE A 1 725 ? 4.605 3.193 44.040 1.00 54.32 692 PHE A O 1
ATOM 4788 N N . GLY A 1 726 ? 3.491 4.360 45.611 1.00 58.10 693 GLY A N 1
ATOM 4789 C CA . GLY A 1 726 ? 4.204 3.752 46.718 1.00 63.79 693 GLY A CA 1
ATOM 4790 C C . GLY A 1 726 ? 5.411 2.972 46.237 1.00 68.11 693 GLY A C 1
ATOM 4791 O O . GLY A 1 726 ? 5.274 1.794 45.896 1.00 68.04 693 GLY A O 1
ATOM 4792 N N . PRO A 1 727 ? 6.600 3.605 46.165 1.00 71.13 694 PRO A N 1
ATOM 4793 C CA . PRO A 1 727 ? 7.817 2.923 45.711 1.00 73.32 694 PRO A CA 1
ATOM 4794 C C . PRO A 1 727 ? 7.848 1.457 46.135 1.00 74.61 694 PRO A C 1
ATOM 4795 O O . PRO A 1 727 ? 8.501 0.634 45.490 1.00 75.73 694 PRO A O 1
ATOM 4799 N N . GLN A 1 728 ? 7.130 1.142 47.213 1.00 75.13 695 GLN A N 1
ATOM 4800 C CA . GLN A 1 728 ? 7.039 -0.222 47.717 1.00 75.67 695 GLN A CA 1
ATOM 4801 C C . GLN A 1 728 ? 5.880 -0.911 46.987 1.00 74.76 695 GLN A C 1
ATOM 4802 O O . GLN A 1 728 ? 5.416 -0.421 45.964 1.00 75.34 695 GLN A O 1
ATOM 4808 N N . MET A 1 729 ? 5.409 -2.037 47.510 1.00 73.55 696 MET A N 1
ATOM 4809 C CA . MET A 1 729 ? 4.325 -2.790 46.877 1.00 71.28 696 MET A CA 1
ATOM 4810 C C . MET A 1 729 ? 4.723 -3.399 45.522 1.00 70.31 696 MET A C 1
ATOM 4811 O O . MET A 1 729 ? 4.884 -4.620 45.410 1.00 70.73 696 MET A O 1
ATOM 4816 N N . ALA A 1 730 ? 4.863 -2.551 44.497 1.00 67.83 697 ALA A N 1
ATOM 4817 C CA . ALA A 1 730 ? 5.227 -3.007 43.153 1.00 64.72 697 ALA A CA 1
ATOM 4818 C C . ALA A 1 730 ? 5.895 -1.944 42.263 1.00 62.44 697 ALA A C 1
ATOM 4819 O O . ALA A 1 730 ? 5.840 -2.032 41.033 1.00 62.74 697 ALA A O 1
ATOM 4821 N N . ASP A 1 731 ? 6.530 -0.955 42.883 1.00 58.76 698 ASP A N 1
ATOM 4822 C CA . ASP A 1 731 ? 7.213 0.120 42.166 1.00 54.55 698 ASP A CA 1
ATOM 4823 C C . ASP A 1 731 ? 6.537 0.540 40.858 1.00 49.64 698 ASP A C 1
ATOM 4824 O O . ASP A 1 731 ? 7.204 0.803 39.860 1.00 49.93 698 ASP A O 1
ATOM 4829 N N . LEU A 1 732 ? 5.217 0.609 40.854 1.00 42.99 699 LEU A N 1
ATOM 4830 C CA . LEU A 1 732 ? 4.515 1.024 39.649 1.00 38.51 699 LEU A CA 1
ATOM 4831 C C . LEU A 1 732 ? 4.806 2.485 39.291 1.00 35.12 699 LEU A C 1
ATOM 4832 O O . LEU A 1 732 ? 4.648 3.383 40.122 1.00 32.36 699 LEU A O 1
ATOM 4837 N N . ASN A 1 733 ? 5.219 2.718 38.053 1.00 31.03 700 ASN A N 1
ATOM 4838 C CA . ASN A 1 733 ? 5.456 4.078 37.579 1.00 28.42 700 ASN A CA 1
ATOM 4839 C C . ASN A 1 733 ? 4.572 4.306 36.361 1.00 26.60 700 ASN A C 1
ATOM 4840 O O . ASN A 1 733 ? 4.505 3.470 35.459 1.00 25.24 700 ASN A O 1
ATOM 4845 N N . LEU A 1 734 ? 3.877 5.434 36.339 1.00 25.54 701 LEU A N 1
ATOM 4846 C CA . LEU A 1 734 ? 2.994 5.752 35.217 1.00 25.99 701 LEU A CA 1
ATOM 4847 C C . LEU A 1 734 ? 3.365 7.146 34.749 1.00 24.81 701 LEU A C 1
ATOM 4848 O O . LEU A 1 734 ? 3.742 8.001 35.559 1.00 25.95 701 LEU A O 1
ATOM 4853 N N . ALA A 1 735 ? 3.230 7.394 33.455 1.00 21.73 702 ALA A N 1
ATOM 4854 C CA . ALA A 1 735 ? 3.562 8.695 32.920 1.00 19.36 702 ALA A CA 1
ATOM 4855 C C . ALA A 1 735 ? 2.813 8.946 31.624 1.00 19.98 702 ALA A C 1
ATOM 4856 O O . ALA A 1 735 ? 2.482 8.005 30.899 1.00 19.48 702 ALA A O 1
ATOM 4858 N N . PHE A 1 736 ? 2.558 10.223 31.364 1.00 18.68 703 PHE A N 1
ATOM 4859 C CA . PHE A 1 736 ? 1.929 10.696 30.141 1.00 21.61 703 PHE A CA 1
ATOM 4860 C C . PHE A 1 736 ? 2.834 11.852 29.705 1.00 21.20 703 PHE A C 1
ATOM 4861 O O . PHE A 1 736 ? 3.209 12.693 30.524 1.00 19.33 703 PHE A O 1
ATOM 4869 N N . GLY A 1 737 ? 3.198 11.900 28.428 1.00 19.45 704 GLY A N 1
ATOM 4870 C CA . GLY A 1 737 ? 4.054 12.975 27.990 1.00 16.82 704 GLY A CA 1
ATOM 4871 C C . GLY A 1 737 ? 3.738 13.410 26.585 1.00 18.66 704 GLY A C 1
ATOM 4872 O O . GLY A 1 737 ? 2.919 12.804 25.888 1.00 17.02 704 GLY A O 1
ATOM 4873 N N . VAL A 1 738 ? 4.396 14.479 26.165 1.00 19.13 705 VAL A N 1
ATOM 4874 C CA . VAL A 1 738 ? 4.213 14.994 24.834 1.00 18.60 705 VAL A CA 1
ATOM 4875 C C . VAL A 1 738 ? 5.578 15.405 24.295 1.00 18.82 705 VAL A C 1
ATOM 4876 O O . VAL A 1 738 ? 6.397 15.984 25.011 1.00 19.73 705 VAL A O 1
ATOM 4880 N N . LYS A 1 739 ? 5.829 15.073 23.036 1.00 17.94 706 LYS A N 1
ATOM 4881 C CA . LYS A 1 739 ? 7.070 15.445 22.368 1.00 16.01 706 LYS A CA 1
ATOM 4882 C C . LYS A 1 739 ? 6.641 16.508 21.357 1.00 16.74 706 LYS A C 1
ATOM 4883 O O . LYS A 1 739 ? 5.569 16.383 20.745 1.00 16.74 706 LYS A O 1
ATOM 4889 N N . ASN A 1 740 ? 7.468 17.540 21.186 1.00 17.28 707 ASN A N 1
ATOM 4890 C CA . ASN A 1 740 ? 7.170 18.638 20.270 1.00 16.70 707 ASN A CA 1
ATOM 4891 C C . ASN A 1 740 ? 5.793 19.222 20.578 1.00 17.67 707 ASN A C 1
ATOM 4892 O O . ASN A 1 740 ? 4.883 19.230 19.743 1.00 19.00 707 ASN A O 1
ATOM 4897 N N . ILE A 1 741 ? 5.653 19.725 21.792 1.00 19.34 708 ILE A N 1
ATOM 4898 C CA . ILE A 1 741 ? 4.398 20.312 22.270 1.00 20.74 708 ILE A CA 1
ATOM 4899 C C . ILE A 1 741 ? 3.714 21.317 21.331 1.00 20.46 708 ILE A C 1
ATOM 4900 O O . ILE A 1 741 ? 2.494 21.290 21.155 1.00 20.89 708 ILE A O 1
ATOM 4905 N N . PHE A 1 742 ? 4.501 22.195 20.724 1.00 20.20 709 PHE A N 1
ATOM 4906 C CA . PHE A 1 742 ? 3.969 23.219 19.844 1.00 20.79 709 PHE A CA 1
ATOM 4907 C C . PHE A 1 742 ? 3.813 22.800 18.402 1.00 22.12 709 PHE A C 1
ATOM 4908 O O . PHE A 1 742 ? 3.465 23.622 17.568 1.00 20.68 709 PHE A O 1
ATOM 4916 N N . ASP A 1 743 ? 4.052 21.524 18.123 1.00 22.83 710 ASP A N 1
ATOM 4917 C CA . ASP A 1 743 ? 3.970 20.987 16.776 1.00 21.82 710 ASP A CA 1
ATOM 4918 C C . ASP A 1 743 ? 4.797 21.827 15.804 1.00 23.09 710 ASP A C 1
ATOM 4919 O O . ASP A 1 743 ? 4.335 22.205 14.727 1.00 23.67 710 ASP A O 1
ATOM 4924 N N . GLN A 1 744 ? 6.022 22.126 16.206 1.00 20.23 711 GLN A N 1
ATOM 4925 C CA . GLN A 1 744 ? 6.943 22.881 15.373 1.00 20.81 711 GLN A CA 1
ATOM 4926 C C . GLN A 1 744 ? 7.333 22.010 14.168 1.00 21.08 711 GLN A C 1
ATOM 4927 O O . GLN A 1 744 ? 7.849 20.879 14.321 1.00 19.13 711 GLN A O 1
ATOM 4933 N N . ASP A 1 745 ? 7.100 22.532 12.971 1.00 21.59 712 ASP A N 1
ATOM 4934 C CA . ASP A 1 745 ? 7.448 21.793 11.772 1.00 22.07 712 ASP A CA 1
ATOM 4935 C C . ASP A 1 745 ? 8.941 21.865 11.506 1.00 21.11 712 ASP A C 1
ATOM 4936 O O . ASP A 1 745 ? 9.564 22.893 11.721 1.00 21.66 712 ASP A O 1
ATOM 4941 N N . TYR A 1 746 ? 9.512 20.760 11.041 1.00 21.34 713 TYR A N 1
ATOM 4942 C CA . TYR A 1 746 ? 10.921 20.705 10.645 1.00 19.76 713 TYR A CA 1
ATOM 4943 C C . TYR A 1 746 ? 11.020 19.430 9.842 1.00 19.68 713 TYR A C 1
ATOM 4944 O O . TYR A 1 746 ? 10.060 18.653 9.786 1.00 17.72 713 TYR A O 1
ATOM 4953 N N . PHE A 1 747 ? 12.177 19.226 9.224 1.00 20.03 714 PHE A N 1
ATOM 4954 C CA . PHE A 1 747 ? 12.438 18.058 8.401 1.00 20.51 714 PHE A CA 1
ATOM 4955 C C . PHE A 1 747 ? 13.949 17.871 8.276 1.00 21.72 714 PHE A C 1
ATOM 4956 O O . PHE A 1 747 ? 14.728 18.745 8.669 1.00 20.93 714 PHE A O 1
ATOM 4964 N N . ILE A 1 748 ? 14.342 16.724 7.729 1.00 21.87 715 ILE A N 1
ATOM 4965 C CA . ILE A 1 748 ? 15.740 16.410 7.462 1.00 21.49 715 ILE A CA 1
ATOM 4966 C C . ILE A 1 748 ? 15.688 15.867 6.047 1.00 20.53 715 ILE A C 1
ATOM 4967 O O . ILE A 1 748 ? 14.605 15.662 5.502 1.00 20.76 715 ILE A O 1
ATOM 4972 N N . ARG A 1 749 ? 16.842 15.639 5.439 1.00 18.20 716 ARG A N 1
ATOM 4973 C CA . ARG A 1 749 ? 16.863 15.129 4.079 1.00 17.41 716 ARG A CA 1
ATOM 4974 C C . ARG A 1 749 ? 17.813 13.963 3.977 1.00 17.06 716 ARG A C 1
ATOM 4975 O O . ARG A 1 749 ? 18.769 13.857 4.755 1.00 16.03 716 ARG A O 1
ATOM 4983 N N . SER A 1 750 ? 17.534 13.079 3.028 1.00 14.45 717 SER A N 1
ATOM 4984 C CA . SER A 1 750 ? 18.487 12.037 2.719 1.00 16.34 717 SER A CA 1
ATOM 4985 C C . SER A 1 750 ? 18.903 12.564 1.335 1.00 16.34 717 SER A C 1
ATOM 4986 O O . SER A 1 750 ? 18.047 12.894 0.511 1.00 15.50 717 SER A O 1
ATOM 4989 N N . TYR A 1 751 ? 20.199 12.651 1.087 1.00 14.51 718 TYR A N 1
ATOM 4990 C CA . TYR A 1 751 ? 20.712 13.204 -0.167 1.00 16.84 718 TYR A CA 1
ATOM 4991 C C . TYR A 1 751 ? 21.030 12.233 -1.287 1.00 18.46 718 TYR A C 1
ATOM 4992 O O . TYR A 1 751 ? 20.630 12.415 -2.430 1.00 20.99 718 TYR A O 1
ATOM 5001 N N . ASP A 1 752 ? 21.770 11.211 -0.902 1.00 23.62 719 ASP A N 1
ATOM 5002 C CA . ASP A 1 752 ? 22.369 10.198 -1.769 1.00 26.87 719 ASP A CA 1
ATOM 5003 C C . ASP A 1 752 ? 21.726 8.825 -1.937 1.00 25.20 719 ASP A C 1
ATOM 5004 O O . ASP A 1 752 ? 22.025 8.120 -2.897 1.00 25.29 719 ASP A O 1
ATOM 5009 N N . ASP A 1 753 ? 20.908 8.402 -0.991 1.00 23.38 720 ASP A N 1
ATOM 5010 C CA . ASP A 1 753 ? 20.329 7.078 -1.110 1.00 20.96 720 ASP A CA 1
ATOM 5011 C C . ASP A 1 753 ? 19.157 7.074 -2.096 1.00 20.96 720 ASP A C 1
ATOM 5012 O O . ASP A 1 753 ? 18.690 8.137 -2.507 1.00 20.94 720 ASP A O 1
ATOM 5017 N N . ASN A 1 754 ? 18.713 5.888 -2.511 1.00 19.41 721 ASN A N 1
ATOM 5018 C CA . ASN A 1 754 ? 17.617 5.775 -3.467 1.00 19.86 721 ASN A CA 1
ATOM 5019 C C . ASN A 1 754 ? 16.278 6.328 -2.999 1.00 19.34 721 ASN A C 1
ATOM 5020 O O . ASN A 1 754 ? 15.416 6.632 -3.828 1.00 19.97 721 ASN A O 1
ATOM 5025 N N . ASN A 1 755 ? 16.091 6.438 -1.684 1.00 17.47 722 ASN A N 1
ATOM 5026 C CA . ASN A 1 755 ? 14.845 6.976 -1.135 1.00 16.06 722 ASN A CA 1
ATOM 5027 C C . ASN A 1 755 ? 15.086 8.420 -0.668 1.00 15.38 722 ASN A C 1
ATOM 5028 O O . ASN A 1 755 ? 14.534 8.878 0.342 1.00 14.41 722 ASN A O 1
ATOM 5033 N N . LYS A 1 756 ? 15.914 9.127 -1.430 1.00 14.20 723 LYS A N 1
ATOM 5034 C CA . LYS A 1 756 ? 16.256 10.504 -1.134 1.00 16.08 723 LYS A CA 1
ATOM 5035 C C . LYS A 1 756 ? 15.030 11.394 -1.090 1.00 15.54 723 LYS A C 1
ATOM 5036 O O . LYS A 1 756 ? 13.959 11.039 -1.602 1.00 16.69 723 LYS A O 1
ATOM 5042 N N . GLY A 1 757 ? 15.182 12.542 -0.444 1.00 15.63 724 GLY A N 1
ATOM 5043 C CA . GLY A 1 757 ? 14.077 13.466 -0.344 1.00 15.49 724 GLY A CA 1
ATOM 5044 C C . GLY A 1 757 ? 13.880 14.050 1.041 1.00 16.72 724 GLY A C 1
ATOM 5045 O O . GLY A 1 757 ? 14.760 13.957 1.939 1.00 17.26 724 GLY A O 1
ATOM 5046 N N . ILE A 1 758 ? 12.711 14.648 1.221 1.00 13.44 725 ILE A N 1
ATOM 5047 C CA . ILE A 1 758 ? 12.368 15.288 2.480 1.00 16.58 725 ILE A CA 1
ATOM 5048 C C . ILE A 1 758 ? 11.703 14.302 3.429 1.00 16.40 725 ILE A C 1
ATOM 5049 O O . ILE A 1 758 ? 10.861 13.508 3.007 1.00 18.01 725 ILE A O 1
ATOM 5054 N N . TYR A 1 759 ? 12.085 14.358 4.704 1.00 17.04 726 TYR A N 1
ATOM 5055 C CA . TYR A 1 759 ? 11.533 13.476 5.754 1.00 16.86 726 TYR A CA 1
ATOM 5056 C C . TYR A 1 759 ? 10.944 14.349 6.837 1.00 16.95 726 TYR A C 1
ATOM 5057 O O . TYR A 1 759 ? 11.674 15.043 7.522 1.00 20.34 726 TYR A O 1
ATOM 5066 N N . ALA A 1 760 ? 9.631 14.362 6.995 1.00 18.59 727 ALA A N 1
ATOM 5067 C CA . ALA A 1 760 ? 9.056 15.213 8.033 1.00 17.24 727 ALA A CA 1
ATOM 5068 C C . ALA A 1 760 ? 9.640 14.867 9.398 1.00 17.98 727 ALA A C 1
ATOM 5069 O O . ALA A 1 760 ? 9.924 13.703 9.711 1.00 17.27 727 ALA A O 1
ATOM 5071 N N . GLY A 1 761 ? 9.809 15.894 10.214 1.00 16.76 728 GLY A N 1
ATOM 5072 C CA . GLY A 1 761 ? 10.311 15.672 11.537 1.00 16.16 728 GLY A CA 1
ATOM 5073 C C . GLY A 1 761 ? 9.136 15.285 12.394 1.00 17.64 728 GLY A C 1
ATOM 5074 O O . GLY A 1 761 ? 7.988 15.548 12.040 1.00 17.46 728 GLY A O 1
ATOM 5075 N N . GLN A 1 762 ? 9.423 14.646 13.513 1.00 15.87 729 GLN A N 1
ATOM 5076 C CA . GLN A 1 762 ? 8.397 14.206 14.428 1.00 18.21 729 GLN A CA 1
ATOM 5077 C C . GLN A 1 762 ? 7.505 15.359 14.840 1.00 19.89 729 GLN A C 1
ATOM 5078 O O . GLN A 1 762 ? 7.979 16.379 15.332 1.00 21.87 729 GLN A O 1
ATOM 5084 N N . PRO A 1 763 ? 6.196 15.222 14.618 1.00 18.45 730 PRO A N 1
ATOM 5085 C CA . PRO A 1 763 ? 5.221 16.258 14.976 1.00 16.88 730 PRO A CA 1
ATOM 5086 C C . PRO A 1 763 ? 4.796 16.098 16.436 1.00 17.86 730 PRO A C 1
ATOM 5087 O O . PRO A 1 763 ? 5.329 15.258 17.146 1.00 19.47 730 PRO A O 1
ATOM 5091 N N . ARG A 1 764 ? 3.848 16.908 16.897 1.00 18.47 731 ARG A N 1
ATOM 5092 C CA . ARG A 1 764 ? 3.375 16.741 18.275 1.00 18.26 731 ARG A CA 1
ATOM 5093 C C . ARG A 1 764 ? 3.061 15.249 18.444 1.00 18.89 731 ARG A C 1
ATOM 5094 O O . ARG A 1 764 ? 2.320 14.680 17.648 1.00 19.04 731 ARG A O 1
ATOM 5102 N N . THR A 1 765 ? 3.641 14.619 19.465 1.00 17.22 732 THR A N 1
ATOM 5103 C CA . THR A 1 765 ? 3.448 13.194 19.713 1.00 17.55 732 THR A CA 1
ATOM 5104 C C . THR A 1 765 ? 3.103 12.978 21.189 1.00 19.23 732 THR A C 1
ATOM 5105 O O . THR A 1 765 ? 3.778 13.512 22.088 1.00 19.78 732 THR A O 1
ATOM 5109 N N . LEU A 1 766 ? 2.044 12.209 21.429 1.00 18.85 733 LEU A N 1
ATOM 5110 C CA . LEU A 1 766 ? 1.582 11.912 22.788 1.00 19.74 733 LEU A CA 1
ATOM 5111 C C . LEU A 1 766 ? 2.025 10.498 23.123 1.00 19.82 733 LEU A C 1
ATOM 5112 O O . LEU A 1 766 ? 1.990 9.620 22.257 1.00 19.77 733 LEU A O 1
ATOM 5117 N N . TYR A 1 767 ? 2.443 10.278 24.368 1.00 18.85 734 TYR A N 1
ATOM 5118 C CA . TYR A 1 767 ? 2.869 8.955 24.779 1.00 17.29 734 TYR A CA 1
ATOM 5119 C C . TYR A 1 767 ? 2.498 8.687 26.222 1.00 17.64 734 TYR A C 1
ATOM 5120 O O . TYR A 1 767 ? 2.267 9.608 26.989 1.00 17.84 734 TYR A O 1
ATOM 5129 N N . MET A 1 768 ? 2.420 7.412 26.568 1.00 19.18 735 MET A N 1
ATOM 5130 C CA . MET A 1 768 ? 2.148 7.008 27.930 1.00 23.47 735 MET A CA 1
ATOM 5131 C C . MET A 1 768 ? 3.224 5.960 28.244 1.00 22.63 735 MET A C 1
ATOM 5132 O O . MET A 1 768 ? 3.646 5.193 27.368 1.00 20.37 735 MET A O 1
ATOM 5137 N N . GLN A 1 769 ? 3.666 5.936 29.489 1.00 22.07 736 GLN A N 1
ATOM 5138 C CA . GLN A 1 769 ? 4.657 4.972 29.914 1.00 22.13 736 GLN A CA 1
ATOM 5139 C C . GLN A 1 769 ? 4.142 4.275 31.158 1.00 21.51 736 GLN A C 1
ATOM 5140 O O . GLN A 1 769 ? 3.403 4.857 31.959 1.00 20.42 736 GLN A O 1
ATOM 5146 N N . GLY A 1 770 ? 4.537 3.017 31.300 1.00 20.76 737 GLY A N 1
ATOM 5147 C CA . GLY A 1 770 ? 4.172 2.240 32.459 1.00 21.73 737 GLY A CA 1
ATOM 5148 C C . GLY A 1 770 ? 5.311 1.292 32.772 1.00 23.27 737 GLY A C 1
ATOM 5149 O O . GLY A 1 770 ? 5.917 0.730 31.862 1.00 23.74 737 GLY A O 1
ATOM 5150 N N . SER A 1 771 ? 5.636 1.116 34.048 1.00 23.92 738 SER A N 1
ATOM 5151 C CA . SER A 1 771 ? 6.686 0.179 34.408 1.00 24.71 738 SER A CA 1
ATOM 5152 C C . SER A 1 771 ? 6.372 -0.465 35.760 1.00 24.79 738 SER A C 1
ATOM 5153 O O . SER A 1 771 ? 5.713 0.125 36.628 1.00 22.72 738 SER A O 1
ATOM 5156 N N . LEU A 1 772 ? 6.820 -1.701 35.903 1.00 26.37 739 LEU A N 1
ATOM 5157 C CA . LEU A 1 772 ? 6.645 -2.423 37.145 1.00 29.96 739 LEU A CA 1
ATOM 5158 C C . LEU A 1 772 ? 7.962 -3.050 37.528 1.00 30.89 739 LEU A C 1
ATOM 5159 O O . LEU A 1 772 ? 8.764 -3.406 36.668 1.00 28.85 739 LEU A O 1
ATOM 5164 N N . LYS A 1 773 ? 8.173 -3.171 38.831 1.00 33.35 740 LYS A N 1
ATOM 5165 C CA . LYS A 1 773 ? 9.382 -3.761 39.375 1.00 37.46 740 LYS A CA 1
ATOM 5166 C C . LYS A 1 773 ? 9.015 -4.622 40.566 1.00 38.94 740 LYS A C 1
ATOM 5167 O O . LYS A 1 773 ? 8.390 -4.147 41.505 1.00 39.76 740 LYS A O 1
ATOM 5173 N N . PHE A 1 774 ? 9.368 -5.899 40.497 1.00 41.53 741 PHE A N 1
ATOM 5174 C CA . PHE A 1 774 ? 9.095 -6.834 41.577 1.00 44.39 741 PHE A CA 1
ATOM 5175 C C . PHE A 1 774 ? 10.426 -7.382 42.078 1.00 46.06 741 PHE A C 1
ATOM 5176 O O . PHE A 1 774 ? 11.477 -7.028 41.485 1.00 46.55 741 PHE A O 1
#

Sequence (661 aa):
ALTVVGDWLGDARENDVFEHAGARDVIRREDFAKTGATTMREVLNRIPGVSAPENNGTGSHDLAMNFGIRGLNPRLASRSTVLMDGIPVPFAPYGQPQLSLAPVSLGNMDAIDVVRGGGAVRYGPQSVGGVVNFVTRAIPQDFGIEAGVEGQLSPTSSQNNPKETHNLMVGGTADNGFGTALLYSGTRGSDWREHSATRIDDLMLKSKYAPDEVHTFNSLLQYYDGEADMPGGLSRADYDADRWQSTRPYDRFWGRRKLASLGYQFQPDSQHKFNIQGFYTQTLRSGYLEQGKRITLSPRNYWVRGIEPRYSQIFMIGPSAHEVGVGYRYLNESTHEMRYYTATSSGQLPSGSSPYDRDTRSGTEAHAWYLDDKIDIGNWTITPGMRFEHIESYQNNAITGTHEEVSYNAPLPALNVLYHLTDSWNLYANTEGSFGTVQYSQIGKAVQSGNVEPEKARTWELGTRYDDGALTAEMGLFLINFNNQYDSNQTNDTVTARGKTRHTGLETQARYDLGTLTPTLDNVSIYASYAYVNAEIREKGDTYGNLVPFSPKHKGTLGVDYKPGNWTFNLNSDFQSSQFADNANTVKESADGSTGRIPGFMLWGARVAYDFGPQMADLNLAFGVKNIFDQDYFIRSYDDNNKGIYAGQPRTLYMQGSLKF

GO terms:
  GO:0005515 protein binding (F, IPI)
  GO:0009279 cell outer membrane (C, IDA)
  GO:0038023 signaling receptor activity (F, IDA)
  GO:0023019 signal transduction involved in regulation of gene expression (P, TAS)
  GO:1990641 response to iron ion starvation (P, IMP)
  GO:0033214 siderophore-iron import into cell (P, IMP)
  GO:0006355 regulation of DNA-templated transcription (P, IMP)

Solvent-accessible surface area: 25701 Å² total; per-residue (Å²): 138,58,92,4,50,6,63,48,3,27,88,0,161,124,109,27,18,40,69,15,11,0,5,1,4,28,24,70,57,134,54,8,40,26,21,0,9,17,37,11,47,28,0,0,26,21,4,4,8,3,20,2,20,21,35,24,0,34,0,0,4,36,0,12,11,8,2,3,0,3,10,6,74,7,99,4,2,7,22,5,8,2,4,1,47,32,10,7,0,10,3,0,4,2,0,39,2,26,0,5,0,4,0,12,17,8,10,1,0,42,2,0,0,0,0,7,0,12,2,4,12,14,21,2,4,5,6,6,1,7,2,0,0,0,3,1,16,62,18,24,154,116,131,8,50,36,38,11,64,10,21,18,69,8,66,64,7,56,8,119,88,75,17,64,16,42,30,62,5,42,7,14,44,57,163,97,26,88,2,39,1,53,1,46,3,2,15,83,19,5,29,32,6,57,44,5,51,14,63,12,30,1,76,1,74,34,16,99,85,29,63,65,170,47,60,31,82,54,27,5,86,8,86,2,11,2,53,0,26,6,7,0,5,1,34,71,78,52,21,100,89,52,30,32,43,26,57,28,84,78,0,68,10,60,2,102,2,116,8,42,5,117,2,53,44,76,41,63,58,43,49,61,32,60,40,50,55,22,23,88,1,37,0,36,14,3,7,44,44,36,42,68,179,89,4,4,19,13,30,56,39,1,66,1,80,7,77,38,38,42,70,9,58,11,74,102,95,57,114,12,13,26,13,31,0,66,4,57,16,57,0,28,1,31,1,37,7,28,75,28,49,15,50,29,114,48,58,139,76,2,48,62,107,16,79,103,55,70,21,6,106,0,0,2,69,1,47,3,121,11,98,11,27,66,35,54,62,76,78,121,12,50,21,51,12,77,5,67,0,44,0,80,4,71,35,56,34,67,94,89,63,64,97,55,113,7,68,7,56,0,73,10,69,14,79,23,33,2,60,52,77,67,155,32,100,1,65,15,32,10,23,9,2,4,1,0,1,1,11,8,90,25,0,27,24,0,47,140,31,63,65,39,67,2,2,87,7,74,5,126,4,105,14,37,17,59,63,73,67,34,52,49,28,27,94,7,92,7,56,0,40,0,52,27,15,0,79,12,18,38,84,83,82,61,51,97,10,38,0,53,5,78,2,40,11,49,6,26,53,40,86,68,60,32,18,72,111,45,114,117,56,75,79,16,16,83,32,46,5,63,2,77,9,26,4,12,0,49,9,151,41,84,2,116,37,37,52,12,17,37,13,9,60,76,27,5,8,60,6,41,2,89,87,34,79,58,113,24,75,7,71,12,0,52,45,28,32,42,16,42,1,8,34,46,21,46,91,179,56,35,88,60,0,4,21,0,110,0,49,27,38,86,16,71,4,29,28,52,10,63,38,95,44,73,148,169,14,50,44,50,82,7,105,1,26,18,6,48,139,36,86,86,19,26,16,4,5,81,115,23,66,2,96,0,0,6,3,2,21,0,82,4,58,6,101,17,16,36,59,86,148

InterPro domains:
  IPR000531 TonB-dependent receptor-like, beta-barrel [PF00593] (325-741)
  IPR010105 TonB-dependent siderophore receptor [TIGR01783] (132-774)
  IPR010916 TonB box, conserved site [PS00430] (1-63)
  IPR010917 TonB-dependent receptor, conserved site [PS01156] (757-774)
  IPR011662 Secretin/TonB, short N-terminal domain [PF07660] (57-107)
  IPR011662 Secretin/TonB, short N-terminal domain [SM00965] (56-107)
  IPR012910 TonB-dependent receptor, plug domain [PF07715] (132-244)
  IPR036942 TonB-dependent receptor-like, beta-barrel domain superfamily [G3DSA:2.40.170.20] (256-774)
  IPR037066 TonB-dependent receptor, plug domain superfamily [G3DSA:2.170.130.10] (128-254)
  IPR039426 TonB-dependent receptor-like [PS52016] (129-774)
  IPR039426 TonB-dependent receptor-like [PTHR30442] (75-774)
  IPR049654 Fe(3+) dicitrate transport protein FecA-like [NF041676] (11-774)

Secondary structure (DSSP, 8-state):
-------SSTT--HHHHHT-SS-EEEEEGGGTGGGT--SHHHHHTTSTTEE-PPSBTTB-STTS---EETTS--GGG-SSEEEETTEE-SSSTTT----SS----GGGEEEEEEE-SS-TTTS-SSGGG-EEEEEEPPPPSS-EEEEEEEEEE-TTSS----EEEEEEEEEEE-TTSEEEEEEEEEEEE--SSSS--EEEEEEEEEEEE-SSSSEEEEEEEEEEEEEEE----B-HHHHHH-SS--S-TT-EEEEEEEEEEEEEEE-SSTTEEEEEEEEEEEEEEEEEEEETTEEEE--EEEEEEEEEEEEEEEEEETTEEEEEEEEEEEEEEEEEEEEEEEETTSSS---TTS-EEEEEEEEEEEEEEEEEEEEEETTEEEEEEEEEEEEEEEEEETTT--EEEEEEEEEEEEEEEEEEEETTEEEEEEEEEEEE---GGGHHHHHHTS----EEEEEEEEEEEEE-SSEEEEEEEEEEEEEEESS--SSS--TT--EEEEEEEEEEEEEEEGGGT-GGGTTEEEEEEEEEEEEEE-SSSTTTTPBPTT--SEEEEEEEEE--TTEEEEEEEEEE--B-SSTT---SPPTTSSSS-B--EEEEEEEEEEE--TTTT--EEEEEEESTT----EEEE-SSTT-EEEEPP-SEEEEEEEEE-

CATH classification: 2.170.130.10 (+1 more: 2.40.170.20)

Nearest PDB structures (foldseek):
  1pnz-assembly1_A  TM=1.000E+00  e=0.000E+00  Escherichia coli
  6z8a-assembly1_A  TM=8.310E-01  e=6.159E-55  Pseudomonas aeruginosa PAO1
  6i97-assembly1_A  TM=8.173E-01  e=2.567E-55  Pseudomonas aeruginosa
  4epa-assembly1_A  TM=8.098E-01  e=7.095E-57  Yersinia pestis
  6h7v-assembly3_C  TM=7.732E-01  e=4.899E-53  Acinetobacter baumannii ATCC 19606 = CIP 70.34 = JCM 6841

Radius of gyration: 24.31 Å; Cα contacts (8 Å, |Δi|>4): 2114; chains: 1; bounding box: 62×50×64 Å

B-factor: mean 27.39, std 13.3, range [7.0, 86.13]

Foldseek 3Di:
DFFFPFDLQAQVDVVSCQQPQADKDKDFPVPCPFFPHWFPQVVQQQFWQKHWDAQAFLRLARQAGFMAGQQDHRQQPLQAQEEESNHGQALAQAFDRRRSGRQDTPLQAGMKMQGQDDCQQPDDDSHLRHYIYTYGDDAAAAWKKKKKKKWKDFVVAPFGKIKMKMWIWTWHADPQQKIKIKIWIWMAIAARAPQWTKIKIKIKMKIKHDNDPFKIKIKMWIKIWMKTGGQFFFFVVVCVVHVRYRPWVFWMKIKIKIKIKMKMWGDPDSFKIKIKIKMKMKMWIWTWGDDVQKIKIKIKIKIKIKMKIKMWGWDDDDQKIKIKIKMKMWMKMKMWMWMFIDGVVPPDTTDPPGDTDFIKMKMKIKIKIKMWIFMDDPQKTKIKMKMKMWMKMWMATPVVRDIFIAIEMFIKTKMKMWGDPDPFKIKIKMKMKHWHACHHVNRVLCVVLPHHYTFIKMKIKIKMWGDPPQKTKMKMKMKMWTWQASDDQAPDRDSNHGWIKMKIWMWMKMKGQCCVVPVVRHQKMKMKIKMQIFIATCGPYQLHGHGNFPRFRIWMKIWIWHQDDFKIKIKMKTKTAKGWQGSNSAADADSRAQGHIFGIDMFMKMKMKGQPPCPPWRKMKMKMKTRQVQDWGWDFHHPHSSTHTRTDRGIMIMMMIMTMD